Protein AF-A0A7K4MRK6-F1 (afdb_monomer_lite)

Sequence (661 aa):
MAERIVSPGVFTRERDLSFLPAGIAAIGACIIGPTVKGPAFVPTVVTNFSEFEEMFGSTDSRYYTPYAVEQYLRSAGSVTIVRVLNTGGYTADYVSLKLSSSAASVVRTVAVLAPSRGGTNGTGDLSLCLLAATESAYTSQTLTVNGTDVTETDYSISFNTSSANYIDQVISSDPQVQKSGQDTVAVYLYKNFKYHQSSYGWDTGTSANHSGSISIGGVGDFEDAGYSNASTPSIQSQLINNSRYNLFKVNTRSHGSDVNNKFKVVILNVKAAGTVAGSDYGQFSLQLRQTGLNDNGLTTDNIAEQWDSLNFDPKSTNFFARRIGDRYVTIDANGKLTYEGDWNNRSKHIYVSDFSDISNGSIPKVLVPMGHSSISAPLSDGDMPNWIFKVTQSNAQDEFDSNVLYGHDYKNGDAEQYLVPVNDFTGGTNVSMSLEDMFGHDDASVLGTTEGTDYASATSSISLTTSHLKQRKFVVPFQGGFDGDNPANPKLTGASIKATNTQGFDISSATATGAVAYKKAINAISNPDEFDINMLVTPGILHNLHPKITNHAIAKCEERGDAFYIFDCGKYGGSIADATAAISALDTNYAATYYPWVKIVDRATALPVWVPPSVVLPGVIAFTDQVAHEWFAPAGLNRGGLTTVLEAQTRLTHDERDELY

Radius of gyration: 29.48 Å; chains: 1; bounding box: 72×106×79 Å

Foldseek 3Di:
DDDDDDDDDDDPPPPPVVPPPPPDQPFAAEEEEAFPKAFALAWDKDQALVSCCVHGNADDQLILRNLLVHQQNVQDRMYIYHHFFFFQFDKWKKKFKWKDFPVVNAIFGFFMKFFALLQVLGHHAQPPKDKDKDLQQQAWIWTWRDDDRHDTDIQIAHLPPPDCRHPCNGFPQQSQQQDDVNDGRGIHTVDGQNCCSVPVCSVPDDSNTMTMDMDMDMLAPCSVPGWDWWKFFFQWWDDDPNDIDRAWMKTWSMFALVQQQFKWKKKFLWAWQPPDPPGNAIFIKIWIATCCPNPVNPRHGPTPDIQGGATLDLVDCRDPCQVAHAWHWDADLLQDIDIDGDHDGPDPTIHMGDRVCSNVVVDDRRITGFWGFWAAASAQAANYDEQDWDQAQADPVRAHDLSRATGQDSVRSNNVSRSGADDPHNYYDYGIDGQQVGAYDQNCQVVACPQALHPGHRPGTDDRRHHGSSRRMHMIGIHNRHSSARSSQDSDDAQRDALQDHSRAGNPDCPGSRNSSLSSSLSNQLDCVVRRHAEYFHWGQEQLRRVSNVVSNQVSQVNNVRYAYEHEHDGRVDDLVSSCVSCVPDDHPRYDYDDDWFWFQRPVPRDIHITGPSSNVSSLQSNCCSVHNNPDDSDDCPRVNRPRTPDHSDDDDPVSVVSVD

InterPro domains:
  IPR052042 Tail sheath structural protein [PTHR35861] (28-172)

Secondary structure (DSSP, 8-state):
-----------------------S--PPEEEEE--SSB-BS--EEESSHHHHHHHT-S-BTTBSHHHHHHHHTTT-S-EEEEE---SS----EEEEEEEEETTT--EEEEEEEEE-TTTGGGT---TT-EEE--TTTTT-EEEEE--SSS--EEEEEB--TTSTTBHHHHS-S-TT--EETTEE--EEEEEE-HHHHHHSSTTSS-GGGEEEEEEEEES--TTS--SBEEEPPPEEEPPBTTB--EEEEEEEEEESSHHHHHEEEEEEEEEPTTSSTT-SS-EEEEEEEE-SGGGTTTTTT-EEEEEEEEBS-TTSTTBHHHHH---EEEE-TT--EEEE-SS----SSEEEES-HHHHTT-S-TT--EEEEPPPPPSSS-TTPPPPPEE---B-TTS-B-TTS-EEE-TT-HHHHTT-S--SS---S----EEGGGSB--GGGGGG-SSSBS----TTSB--TTTSBTTT--EEEE-B--B-SS-TTS----GGG-BTTEETTEE-SSTTSHHHHHHHHHHHHT--TTT---SEEEEEEEETTT-HHHHHHHHHHHHHHSS-EEEEE-S-TT--HHHHHHHHTT---SSEEEE-S-EEEE-TTT--EEEE-GGGTHHHHHHHHHHHS-TTS-S-STTTS--TTEEEESS---HHHHHHH-

Structure (mmCIF, N/CA/C/O backbone):
data_AF-A0A7K4MRK6-F1
#
_entry.id   AF-A0A7K4MRK6-F1
#
loop_
_atom_site.group_PDB
_atom_site.id
_atom_site.type_symbol
_atom_site.label_atom_id
_atom_site.label_alt_id
_atom_site.label_comp_id
_atom_site.label_asym_id
_atom_site.label_entity_id
_atom_site.label_seq_id
_atom_site.pdbx_PDB_ins_code
_atom_site.Cartn_x
_atom_site.Cartn_y
_atom_site.Cartn_z
_atom_site.occupancy
_atom_site.B_iso_or_equiv
_atom_site.auth_seq_id
_atom_site.auth_comp_id
_atom_site.auth_asym_id
_atom_site.auth_atom_id
_atom_site.pdbx_PDB_model_num
ATOM 1 N N . MET A 1 1 ? 11.008 -66.456 43.177 1.00 51.47 1 MET A N 1
ATOM 2 C CA . MET A 1 1 ? 10.214 -67.342 42.303 1.00 51.47 1 MET A CA 1
ATOM 3 C C . MET A 1 1 ? 8.776 -66.854 42.359 1.00 51.47 1 MET A C 1
ATOM 5 O O . MET A 1 1 ? 8.155 -67.014 43.396 1.00 51.47 1 MET A O 1
ATOM 9 N N . ALA A 1 2 ? 8.339 -66.152 41.313 1.00 35.94 2 ALA A N 1
ATOM 10 C CA . ALA A 1 2 ? 6.957 -65.785 40.975 1.00 35.94 2 ALA A CA 1
ATOM 11 C C . ALA A 1 2 ? 7.069 -65.122 39.584 1.00 35.94 2 ALA A C 1
ATOM 13 O O . ALA A 1 2 ? 7.704 -64.080 39.475 1.00 35.94 2 ALA A O 1
ATOM 14 N N . GLU A 1 3 ? 6.954 -65.830 38.466 1.00 37.25 3 GLU A N 1
ATOM 15 C CA . GLU A 1 3 ? 5.810 -66.464 37.787 1.00 37.25 3 GLU A CA 1
ATOM 16 C C . GLU A 1 3 ? 5.535 -65.674 36.495 1.00 37.25 3 GLU A C 1
ATOM 18 O O . GLU A 1 3 ? 5.230 -64.484 36.506 1.00 37.25 3 GLU A O 1
ATOM 23 N N . ARG A 1 4 ? 5.769 -66.337 35.359 1.00 44.59 4 ARG A N 1
ATOM 24 C CA . ARG A 1 4 ? 5.628 -65.792 34.007 1.00 44.59 4 ARG A CA 1
ATOM 25 C C . ARG A 1 4 ? 4.186 -65.999 33.564 1.00 44.59 4 ARG A C 1
ATOM 27 O O . ARG A 1 4 ? 3.817 -67.131 33.263 1.00 44.59 4 ARG A O 1
ATOM 34 N N . ILE A 1 5 ? 3.408 -64.927 33.449 1.00 43.03 5 ILE A N 1
ATOM 35 C CA . ILE A 1 5 ? 2.107 -64.980 32.774 1.00 43.03 5 ILE A CA 1
ATOM 36 C C . ILE A 1 5 ? 2.326 -64.645 31.297 1.00 43.03 5 ILE A C 1
ATOM 38 O O . ILE A 1 5 ? 2.665 -63.520 30.943 1.00 43.03 5 ILE A O 1
ATOM 42 N N . VAL A 1 6 ? 2.160 -65.653 30.440 1.00 46.56 6 VAL A N 1
ATOM 43 C CA . VAL A 1 6 ? 1.994 -65.486 28.991 1.00 46.56 6 VAL A CA 1
ATOM 44 C C . VAL A 1 6 ? 0.522 -65.749 28.701 1.00 46.56 6 VAL A C 1
ATOM 46 O O . VAL A 1 6 ? 0.038 -66.833 29.027 1.00 46.56 6 VAL A O 1
ATOM 49 N N . SER A 1 7 ? -0.187 -64.785 28.113 1.00 49.56 7 SER A N 1
ATOM 50 C CA . SER A 1 7 ? -1.523 -65.019 27.556 1.00 49.56 7 SER A CA 1
ATOM 51 C C . SER A 1 7 ? -1.432 -65.329 26.051 1.00 49.56 7 SER A C 1
ATOM 53 O O . SER A 1 7 ? -0.465 -64.927 25.393 1.00 49.56 7 SER A O 1
ATOM 55 N N . PRO A 1 8 ? -2.393 -66.079 25.483 1.00 42.78 8 PRO A N 1
ATOM 56 C CA . PRO A 1 8 ? -2.335 -66.547 24.105 1.00 42.78 8 PRO A CA 1
ATOM 57 C C . PRO A 1 8 ? -2.790 -65.456 23.122 1.00 42.78 8 PRO A C 1
ATOM 59 O O . PRO A 1 8 ? -3.940 -65.036 23.143 1.00 42.78 8 PRO A O 1
ATOM 62 N N . GLY A 1 9 ? -1.895 -65.059 22.215 1.00 54.53 9 GLY A N 1
ATOM 63 C CA . GLY A 1 9 ? -2.240 -64.725 20.828 1.00 54.53 9 GLY A CA 1
ATOM 64 C C . GLY A 1 9 ? -3.205 -63.564 20.567 1.00 54.53 9 GLY A C 1
ATOM 65 O O . GLY A 1 9 ? -4.156 -63.743 19.810 1.00 54.53 9 GLY A O 1
ATOM 66 N N . VAL A 1 10 ? -2.919 -62.362 21.075 1.00 41.38 10 VAL A N 1
ATOM 67 C CA . VAL A 1 10 ? -3.426 -61.116 20.472 1.00 41.38 10 VAL A CA 1
ATOM 68 C C . VAL A 1 10 ? -2.256 -60.404 19.800 1.00 41.38 10 VAL A C 1
ATOM 70 O O . VAL A 1 10 ? -1.386 -59.854 20.469 1.00 41.38 10 VAL A O 1
ATOM 73 N N . PHE A 1 11 ? -2.222 -60.424 18.467 1.00 46.50 11 PHE A N 1
ATOM 74 C CA . PHE A 1 11 ? -1.364 -59.531 17.693 1.00 46.50 11 PHE A CA 1
ATOM 75 C C . PHE A 1 11 ? -2.130 -58.226 17.482 1.00 46.50 11 PHE A C 1
ATOM 77 O O . PHE A 1 11 ? -3.001 -58.151 16.615 1.00 46.50 11 PHE A O 1
ATOM 84 N N . THR A 1 12 ? -1.826 -57.189 18.259 1.00 52.03 12 THR A N 1
ATOM 85 C CA . THR A 1 12 ? -2.243 -55.831 17.906 1.00 52.03 12 THR A CA 1
ATOM 86 C C . THR A 1 12 ? -1.446 -55.411 16.675 1.00 52.03 12 THR A C 1
ATOM 88 O O . THR A 1 12 ? -0.287 -55.015 16.775 1.00 52.03 12 THR A O 1
ATOM 91 N N . ARG A 1 13 ? -2.044 -55.533 15.485 1.00 39.75 13 ARG A N 1
ATOM 92 C CA . ARG A 1 13 ? -1.594 -54.738 14.341 1.00 39.75 13 ARG A CA 1
ATOM 93 C C . ARG A 1 13 ? -2.095 -53.326 14.576 1.00 39.75 13 ARG A C 1
ATOM 95 O O . ARG A 1 13 ? -3.269 -53.044 14.356 1.00 39.75 13 ARG A O 1
ATOM 102 N N . GLU A 1 14 ? -1.205 -52.466 15.043 1.00 49.38 14 GLU A N 1
ATOM 103 C CA . GLU A 1 14 ? -1.398 -51.030 14.948 1.00 49.38 14 GLU A CA 1
ATOM 104 C C . GLU A 1 14 ? -1.489 -50.693 13.454 1.00 49.38 14 GLU A C 1
ATOM 106 O O . GLU A 1 14 ? -0.514 -50.790 12.707 1.00 49.38 14 GLU A O 1
ATOM 111 N N . ARG A 1 15 ? -2.706 -50.422 12.975 1.00 42.78 15 ARG A N 1
ATOM 112 C CA . ARG A 1 15 ? -2.868 -49.700 11.719 1.00 42.78 15 ARG A CA 1
ATOM 113 C C . ARG A 1 15 ? -2.621 -48.249 12.063 1.00 42.78 15 ARG A C 1
ATOM 115 O O . ARG A 1 15 ? -3.500 -47.590 12.606 1.00 42.78 15 ARG A O 1
ATOM 122 N N . ASP A 1 16 ? -1.420 -47.804 11.740 1.00 38.38 16 ASP A N 1
ATOM 123 C CA . ASP A 1 16 ? -1.105 -46.396 11.675 1.00 38.38 16 ASP A CA 1
ATOM 124 C C . ASP A 1 16 ? -2.132 -45.687 10.767 1.00 38.38 16 ASP A C 1
ATOM 126 O O . ASP A 1 16 ? -2.255 -45.990 9.576 1.00 38.38 16 ASP A O 1
ATOM 130 N N . LEU A 1 17 ? -2.932 -44.807 11.370 1.00 44.47 17 LEU A N 1
ATOM 131 C CA . LEU A 1 17 ? -3.881 -43.916 10.700 1.00 44.47 17 LEU A CA 1
ATOM 132 C C . LEU A 1 17 ? -3.293 -42.500 10.546 1.00 44.47 17 LEU A C 1
ATOM 134 O O . LEU A 1 17 ? -4.031 -41.580 10.214 1.00 44.47 17 LEU A O 1
ATOM 138 N N . SER A 1 18 ? -1.974 -42.318 10.725 1.00 48.78 18 SER A N 1
ATOM 139 C CA . SER A 1 18 ? -1.264 -41.034 10.546 1.00 48.78 18 SER A CA 1
ATOM 140 C C . SER A 1 18 ? -1.321 -40.480 9.124 1.00 48.78 18 SER A C 1
ATOM 142 O O . SER A 1 18 ? -0.947 -39.335 8.895 1.00 48.78 18 SER A O 1
ATOM 144 N N . PHE A 1 19 ? -1.840 -41.246 8.166 1.00 43.25 19 PHE A N 1
ATOM 145 C CA . PHE A 1 19 ? -2.373 -40.674 6.939 1.00 43.25 19 PHE A CA 1
ATOM 146 C C . PHE A 1 19 ? -3.863 -40.409 7.130 1.00 43.25 19 PHE A C 1
ATOM 148 O O . PHE A 1 19 ? -4.708 -41.048 6.500 1.00 43.25 19 PHE A O 1
ATOM 155 N N . LEU A 1 20 ? -4.185 -39.429 7.981 1.00 40.09 20 LEU A N 1
ATOM 156 C CA . LEU A 1 20 ? -5.363 -38.629 7.690 1.00 40.09 20 LEU A CA 1
ATOM 157 C C . LEU A 1 20 ? -5.134 -38.115 6.257 1.00 40.09 20 LEU A C 1
ATOM 159 O O . LEU A 1 20 ? -4.081 -37.516 6.007 1.00 40.09 20 LEU A O 1
ATOM 163 N N . PRO A 1 21 ? -6.032 -38.379 5.288 1.00 34.38 21 PRO A N 1
ATOM 164 C CA . PRO A 1 21 ? -6.034 -37.567 4.078 1.00 34.38 21 PRO A CA 1
ATOM 165 C C . PRO A 1 21 ? -5.993 -36.116 4.550 1.00 34.38 21 PRO A C 1
ATOM 167 O O . PRO A 1 21 ? -6.679 -35.808 5.527 1.00 34.38 21 PRO A O 1
ATOM 170 N N . ALA A 1 22 ? -5.138 -35.284 3.941 1.00 36.56 22 ALA A N 1
ATOM 171 C CA . ALA A 1 22 ? -5.069 -33.861 4.260 1.00 36.56 22 ALA A CA 1
ATOM 172 C C . ALA A 1 22 ? -6.506 -33.379 4.454 1.00 36.56 22 ALA A C 1
ATOM 174 O O . ALA A 1 22 ? -7.318 -33.524 3.533 1.00 36.56 22 ALA A O 1
ATOM 175 N N . GLY A 1 23 ? -6.839 -32.995 5.693 1.00 36.09 23 GLY A N 1
ATOM 176 C CA . GLY A 1 23 ? -8.200 -32.616 6.033 1.00 36.09 23 GLY A CA 1
ATOM 177 C C . GLY A 1 23 ? -8.660 -31.597 5.004 1.00 36.09 23 GLY A C 1
ATOM 178 O O . GLY A 1 23 ? -7.841 -30.798 4.536 1.00 36.09 23 GLY A O 1
ATOM 179 N N . ILE A 1 24 ? -9.936 -31.670 4.618 1.00 41.00 24 ILE A N 1
ATOM 180 C CA . ILE A 1 24 ? -10.623 -30.581 3.912 1.00 41.00 24 ILE A CA 1
ATOM 181 C C . ILE A 1 24 ? -10.061 -29.281 4.485 1.00 41.00 24 ILE A C 1
ATOM 183 O O . ILE A 1 24 ? -10.012 -29.173 5.713 1.00 41.00 24 ILE A O 1
ATOM 187 N N . ALA A 1 25 ? -9.525 -28.400 3.628 1.00 49.75 25 ALA A N 1
ATOM 188 C CA . ALA A 1 25 ? -8.893 -27.156 4.060 1.00 49.75 25 ALA A CA 1
ATOM 189 C C . ALA A 1 25 ? -9.732 -26.570 5.199 1.00 49.75 25 ALA A C 1
ATOM 191 O O . ALA A 1 25 ? -10.933 -26.382 5.016 1.00 49.75 25 ALA A O 1
ATOM 192 N N . ALA A 1 26 ? -9.147 -26.449 6.396 1.00 64.25 26 ALA A N 1
ATOM 193 C CA . ALA A 1 26 ? -9.912 -26.100 7.583 1.00 64.25 26 ALA A CA 1
ATOM 194 C C . ALA A 1 26 ? -10.614 -24.766 7.310 1.00 64.25 26 ALA A C 1
ATOM 196 O O . ALA A 1 26 ? -9.947 -23.749 7.118 1.00 64.25 26 ALA A O 1
ATOM 197 N N . ILE A 1 27 ? -11.946 -24.793 7.216 1.00 80.69 27 ILE A N 1
ATOM 198 C CA . ILE A 1 27 ? -12.738 -23.597 6.937 1.00 80.69 27 ILE A CA 1
ATOM 199 C C . ILE A 1 27 ? -12.453 -22.615 8.074 1.00 80.69 27 ILE A C 1
ATOM 201 O O . ILE A 1 27 ? -12.668 -22.928 9.245 1.00 80.69 27 ILE A O 1
ATOM 205 N N . GLY A 1 28 ? -11.877 -21.468 7.725 1.00 89.31 28 GLY A N 1
ATOM 206 C CA . GLY A 1 28 ? -11.404 -20.475 8.682 1.00 89.31 28 GLY A CA 1
ATOM 207 C C . GLY A 1 28 ? -12.369 -19.306 8.836 1.00 89.31 28 GLY A C 1
ATOM 208 O O . GLY A 1 28 ? -13.269 -19.092 8.020 1.00 89.31 28 GLY A O 1
ATOM 209 N N . ALA A 1 29 ? -12.131 -18.499 9.866 1.00 95.00 29 ALA A N 1
ATOM 210 C CA . ALA A 1 29 ? -12.819 -17.232 10.044 1.00 95.00 29 ALA A CA 1
ATOM 211 C C . ALA A 1 29 ? -12.440 -16.238 8.938 1.00 95.00 29 ALA A C 1
ATOM 213 O O . ALA A 1 29 ? -11.322 -16.244 8.420 1.00 95.00 29 ALA A O 1
ATOM 214 N N . CYS A 1 30 ? -13.357 -15.328 8.634 1.00 97.38 30 CYS A N 1
ATOM 215 C CA . CYS A 1 30 ? -13.131 -14.143 7.832 1.00 97.38 30 CYS A CA 1
ATOM 216 C C . CYS A 1 30 ? -13.019 -12.919 8.738 1.00 97.38 30 CYS A C 1
ATOM 218 O O . CYS A 1 30 ? -13.979 -12.544 9.413 1.00 97.38 30 CYS A O 1
ATOM 220 N N . ILE A 1 31 ? -11.861 -12.265 8.728 1.00 98.31 31 ILE A N 1
ATOM 221 C CA . ILE A 1 31 ? -11.622 -11.036 9.484 1.00 98.31 31 ILE A CA 1
ATOM 222 C C . ILE A 1 31 ? -11.568 -9.866 8.501 1.00 98.31 31 ILE A C 1
ATOM 224 O O . ILE A 1 31 ? -10.727 -9.822 7.599 1.00 98.31 31 ILE A O 1
ATOM 228 N N . ILE A 1 32 ? -12.489 -8.917 8.677 1.00 98.38 32 ILE A N 1
ATOM 229 C CA . ILE A 1 32 ? -12.666 -7.762 7.796 1.00 98.38 32 ILE A CA 1
ATOM 230 C C . ILE A 1 32 ? -12.300 -6.480 8.537 1.00 98.38 32 ILE A C 1
ATOM 232 O O . ILE A 1 32 ? -12.879 -6.151 9.573 1.00 98.38 32 ILE A O 1
ATOM 236 N N . GLY A 1 33 ? -11.383 -5.712 7.960 1.00 97.38 33 GLY A N 1
ATOM 237 C CA . GLY A 1 33 ? -11.002 -4.401 8.471 1.00 97.38 33 GLY A CA 1
ATOM 238 C C . GLY A 1 33 ? -9.711 -3.887 7.840 1.00 97.38 33 GLY A C 1
ATOM 239 O O . GLY A 1 33 ? -9.174 -4.504 6.919 1.00 97.38 33 GLY A O 1
ATOM 240 N N . PRO A 1 34 ? -9.208 -2.723 8.272 1.00 96.19 34 PRO A N 1
ATOM 241 C CA . PRO A 1 34 ? -7.992 -2.151 7.717 1.00 96.19 34 PRO A CA 1
ATOM 242 C C . PRO A 1 34 ? -6.739 -2.877 8.199 1.00 96.19 34 PRO A C 1
ATOM 244 O O . PRO A 1 34 ? -6.642 -3.312 9.349 1.00 96.19 34 PRO A O 1
ATOM 247 N N . THR A 1 35 ? -5.745 -2.909 7.322 1.00 95.38 35 THR A N 1
ATOM 248 C CA . THR A 1 35 ? -4.382 -3.378 7.582 1.00 95.38 35 THR A CA 1
ATOM 249 C C . THR A 1 35 ? -3.388 -2.390 6.973 1.00 95.38 35 THR A C 1
ATOM 251 O O . THR A 1 35 ? -3.755 -1.576 6.119 1.00 95.38 35 THR A O 1
ATOM 254 N N . VAL A 1 36 ? -2.124 -2.468 7.399 1.00 91.12 36 VAL A N 1
ATOM 255 C CA . VAL A 1 36 ? -1.059 -1.547 6.963 1.00 91.12 36 VAL A CA 1
ATOM 256 C C . VAL A 1 36 ? -0.853 -1.593 5.449 1.00 91.12 36 VAL A C 1
ATOM 258 O O . VAL A 1 36 ? -0.726 -0.550 4.825 1.00 91.12 36 VAL A O 1
ATOM 261 N N . LYS A 1 37 ? -0.865 -2.794 4.869 1.00 91.62 37 LYS A N 1
ATOM 262 C CA . LYS A 1 37 ? -0.705 -3.053 3.433 1.00 91.62 37 LYS A CA 1
ATOM 263 C C . LYS A 1 37 ? -1.580 -4.238 3.019 1.00 91.62 37 LYS A C 1
ATOM 265 O O . LYS A 1 37 ? -2.291 -4.805 3.851 1.00 91.62 37 LYS A O 1
ATOM 270 N N . GLY A 1 38 ? -1.525 -4.631 1.753 1.00 93.00 38 GLY A N 1
ATOM 271 C CA . GLY A 1 38 ? -2.124 -5.858 1.225 1.00 93.00 38 GLY A CA 1
ATOM 272 C C . GLY A 1 38 ? -3.173 -5.627 0.130 1.00 93.00 38 GLY A C 1
ATOM 273 O O . GLY A 1 38 ? -3.533 -4.483 -0.172 1.00 93.00 38 GLY A O 1
ATOM 274 N N . PRO A 1 39 ? -3.669 -6.706 -0.501 1.00 93.56 39 PRO A N 1
ATOM 275 C CA . PRO A 1 39 ? -4.745 -6.638 -1.488 1.00 93.56 39 PRO A CA 1
ATOM 276 C C . PRO A 1 39 ? -6.022 -6.048 -0.876 1.00 93.56 39 PRO A C 1
ATOM 278 O O . PRO A 1 39 ? -6.467 -6.503 0.173 1.00 93.56 39 PRO A O 1
ATOM 281 N N . ALA A 1 40 ? -6.609 -5.036 -1.513 1.00 93.50 40 ALA A N 1
ATOM 282 C CA . ALA A 1 40 ? -7.798 -4.351 -1.022 1.00 93.50 40 ALA A CA 1
ATOM 283 C C . ALA A 1 40 ? -9.061 -5.073 -1.490 1.00 93.50 40 ALA A C 1
ATOM 285 O O . ALA A 1 40 ? -9.193 -5.353 -2.678 1.00 93.50 40 ALA A O 1
ATOM 286 N N . PHE A 1 41 ? -9.985 -5.354 -0.569 1.00 94.81 41 PHE A N 1
ATOM 287 C CA . PHE A 1 41 ? -11.278 -5.995 -0.838 1.00 94.81 41 PHE A CA 1
ATOM 288 C C . PHE A 1 41 ? -11.220 -7.380 -1.507 1.00 94.81 41 PHE A C 1
ATOM 290 O O . PHE A 1 41 ? -12.252 -7.895 -1.925 1.00 94.81 41 PHE A O 1
ATOM 297 N N . VAL A 1 42 ? -10.041 -7.997 -1.596 1.00 93.12 42 VAL A N 1
ATOM 298 C CA . VAL A 1 42 ? -9.863 -9.342 -2.150 1.00 93.12 42 VAL A CA 1
ATOM 299 C C . VAL A 1 42 ? -9.695 -10.324 -0.991 1.00 93.12 42 VAL A C 1
ATOM 301 O O . VAL A 1 42 ? -8.683 -10.235 -0.285 1.00 93.12 42 VAL A O 1
ATOM 304 N N . PRO A 1 43 ? -10.638 -11.264 -0.787 1.00 94.38 43 PRO A N 1
ATOM 305 C CA . PRO A 1 43 ? -10.504 -12.298 0.230 1.00 94.38 43 PRO A CA 1
ATOM 306 C C . PRO A 1 43 ? -9.221 -13.099 0.011 1.00 94.38 43 PRO A C 1
ATOM 308 O O . PRO A 1 43 ? -9.005 -13.690 -1.047 1.00 94.38 43 PRO A O 1
ATOM 311 N N . THR A 1 44 ? -8.337 -13.072 1.003 1.00 93.69 44 THR A N 1
ATOM 312 C CA . THR A 1 44 ? -7.020 -13.706 0.929 1.00 93.69 44 THR A CA 1
ATOM 313 C C . THR A 1 44 ? -6.835 -14.619 2.125 1.00 93.69 44 THR A C 1
ATOM 315 O O . THR A 1 44 ? -6.875 -14.162 3.267 1.00 93.69 44 THR A O 1
ATOM 318 N N . VAL A 1 45 ? -6.620 -15.903 1.859 1.00 93.81 45 VAL A N 1
ATOM 319 C CA . VAL A 1 45 ? -6.353 -16.900 2.896 1.00 93.81 45 VAL A CA 1
ATOM 320 C C . VAL A 1 45 ? -4.880 -16.848 3.286 1.00 93.81 45 VAL A C 1
ATOM 322 O O . VAL A 1 45 ? -4.012 -16.841 2.414 1.00 93.81 45 VAL A O 1
ATOM 325 N N . VAL A 1 46 ? -4.605 -16.846 4.588 1.00 93.50 46 VAL A N 1
ATOM 326 C CA . VAL A 1 46 ? -3.263 -17.033 5.154 1.00 93.50 46 VAL A CA 1
ATOM 327 C C . VAL A 1 46 ? -3.297 -18.143 6.198 1.00 93.50 46 VAL A C 1
ATOM 329 O O . VAL A 1 46 ? -4.321 -18.385 6.838 1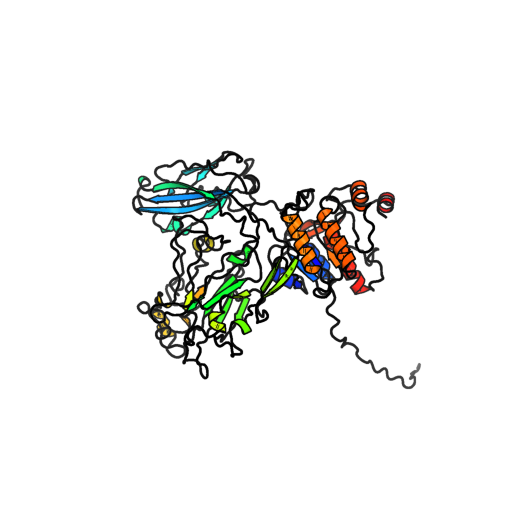.00 93.50 46 VAL A O 1
ATOM 332 N N . THR A 1 47 ? -2.167 -18.814 6.381 1.00 93.31 47 THR A N 1
ATOM 333 C CA . THR A 1 47 ? -2.049 -20.008 7.235 1.00 93.31 47 THR A CA 1
ATOM 334 C C . THR A 1 47 ? -1.296 -19.757 8.536 1.00 93.31 47 THR A C 1
ATOM 336 O O . THR A 1 47 ? -1.354 -20.554 9.466 1.00 93.31 47 THR A O 1
ATOM 339 N N . ASN A 1 48 ? -0.551 -18.657 8.621 1.00 93.31 48 ASN A N 1
ATOM 340 C CA . ASN A 1 48 ? 0.241 -18.314 9.794 1.00 93.31 48 ASN A CA 1
ATOM 341 C C . ASN A 1 48 ? 0.483 -16.802 9.869 1.00 93.31 48 ASN A C 1
ATOM 343 O O . ASN A 1 48 ? 0.328 -16.074 8.887 1.00 93.31 48 ASN A O 1
ATOM 347 N N . PHE A 1 49 ? 0.873 -16.322 11.050 1.00 93.94 49 PHE A N 1
ATOM 348 C CA . PHE A 1 49 ? 1.023 -14.885 11.268 1.00 93.94 49 PHE A CA 1
ATOM 349 C C . PHE A 1 49 ? 2.189 -14.278 10.475 1.00 93.94 49 PHE A C 1
ATOM 351 O O . PHE A 1 49 ? 2.086 -13.142 10.036 1.00 93.94 49 PHE A O 1
ATOM 358 N N . SER A 1 50 ? 3.270 -15.019 10.218 1.00 93.25 50 SER A N 1
ATOM 359 C CA . SER A 1 50 ? 4.386 -14.502 9.410 1.00 93.25 50 SER A CA 1
ATOM 360 C C . SER A 1 50 ? 3.986 -14.268 7.951 1.00 93.25 50 SER A C 1
ATOM 362 O O . SER A 1 50 ? 4.382 -13.268 7.359 1.00 93.25 50 SER A O 1
ATOM 364 N N . GLU A 1 51 ? 3.149 -15.141 7.386 1.00 92.81 51 GLU A N 1
ATOM 365 C CA . GLU A 1 51 ? 2.530 -14.936 6.073 1.00 92.81 51 GLU A CA 1
ATOM 366 C C . GLU A 1 51 ? 1.606 -13.706 6.077 1.00 92.81 51 GLU A C 1
ATOM 368 O O . GLU A 1 51 ? 1.660 -12.884 5.157 1.00 92.81 51 GLU A O 1
ATOM 373 N N . PHE A 1 52 ? 0.822 -13.513 7.145 1.00 94.81 52 PHE A N 1
ATOM 374 C CA . PHE A 1 52 ? 0.038 -12.288 7.327 1.00 94.81 52 PHE A CA 1
ATOM 375 C C . PHE A 1 52 ? 0.933 -11.037 7.364 1.00 94.81 52 PHE A C 1
ATOM 377 O O . PHE A 1 52 ? 0.648 -10.066 6.668 1.00 94.81 52 PHE A O 1
ATOM 384 N N . GLU A 1 53 ? 2.047 -11.049 8.098 1.00 92.75 53 GLU A N 1
ATOM 385 C CA . GLU A 1 53 ? 2.982 -9.916 8.160 1.00 92.75 53 GLU A CA 1
ATOM 386 C C . GLU A 1 53 ? 3.631 -9.616 6.799 1.00 92.75 53 GLU A C 1
ATOM 388 O O . GLU A 1 53 ? 3.796 -8.449 6.410 1.00 92.75 53 GLU A O 1
ATOM 393 N N . GLU A 1 54 ? 3.962 -10.662 6.036 1.00 88.94 54 GLU A N 1
ATOM 394 C CA . GLU A 1 54 ? 4.507 -10.562 4.682 1.00 88.94 54 GLU A CA 1
ATOM 395 C C . GLU A 1 54 ? 3.512 -9.849 3.744 1.00 88.94 54 GLU A C 1
ATOM 397 O O . GLU A 1 54 ? 3.892 -8.887 3.054 1.00 88.94 54 GLU A O 1
ATOM 402 N N . MET A 1 55 ? 2.236 -10.256 3.784 1.00 90.88 55 MET A N 1
ATOM 403 C CA . MET A 1 55 ? 1.177 -9.793 2.877 1.00 90.88 55 MET A CA 1
ATOM 404 C C . MET A 1 55 ? 0.464 -8.509 3.324 1.00 90.88 55 MET A C 1
ATOM 406 O O . MET A 1 55 ? 0.314 -7.597 2.514 1.00 90.88 55 MET A O 1
ATOM 410 N N . PHE A 1 56 ? 0.062 -8.412 4.592 1.00 93.81 56 PHE A N 1
ATOM 411 C CA . PHE A 1 56 ? -0.815 -7.368 5.143 1.00 93.81 56 PHE A CA 1
ATOM 412 C C . PHE A 1 56 ? -0.137 -6.417 6.144 1.00 93.81 56 PHE A C 1
ATOM 414 O O . PHE A 1 56 ? -0.636 -5.317 6.393 1.00 93.81 56 PHE A O 1
ATOM 421 N N . GLY A 1 57 ? 1.039 -6.791 6.656 1.00 90.94 57 GLY A N 1
ATOM 422 C CA . GLY A 1 57 ? 1.844 -5.980 7.578 1.00 90.94 57 GLY A CA 1
ATOM 423 C C . GLY A 1 57 ? 1.759 -6.459 9.023 1.00 90.94 57 GLY A C 1
ATOM 424 O O . GLY A 1 57 ? 0.963 -7.335 9.343 1.00 90.94 57 GLY A O 1
ATOM 425 N N . SER A 1 58 ? 2.626 -5.917 9.882 1.00 91.62 58 SER A N 1
ATOM 426 C CA . SER A 1 58 ? 2.666 -6.285 11.304 1.00 91.62 58 SER A CA 1
ATOM 427 C C . SER A 1 58 ? 1.552 -5.602 12.108 1.00 91.62 58 SER A C 1
ATOM 429 O O . SER A 1 58 ? 0.684 -4.924 11.548 1.00 91.62 58 SER A O 1
ATOM 431 N N . THR A 1 59 ? 1.548 -5.817 13.423 1.00 92.88 59 THR A N 1
ATOM 432 C CA . THR A 1 59 ? 0.618 -5.147 14.331 1.00 92.88 59 THR A CA 1
ATOM 433 C C . THR A 1 59 ? 0.858 -3.642 14.355 1.00 92.88 59 THR A C 1
ATOM 435 O O . THR A 1 59 ? 1.989 -3.164 14.283 1.00 92.88 59 THR A O 1
ATOM 438 N N . ASP A 1 60 ? -0.234 -2.883 14.428 1.00 91.44 60 ASP A N 1
ATOM 439 C CA . ASP A 1 60 ? -0.210 -1.427 14.410 1.00 91.44 60 ASP A CA 1
ATOM 440 C C . ASP A 1 60 ? -1.343 -0.896 15.290 1.00 91.44 60 ASP A C 1
ATOM 442 O O . ASP A 1 60 ? -2.496 -1.301 15.140 1.00 91.44 60 ASP A O 1
ATOM 446 N N . SER A 1 61 ? -1.031 0.037 16.190 1.00 90.69 61 SER A N 1
ATOM 447 C CA . SER A 1 61 ? -2.005 0.600 17.136 1.00 90.69 61 SER A CA 1
ATOM 448 C C . SER A 1 61 ? -3.167 1.348 16.465 1.00 90.69 61 SER A C 1
ATOM 450 O O . SER A 1 61 ? -4.197 1.592 17.100 1.00 90.69 61 SER A O 1
ATOM 452 N N . ARG A 1 62 ? -3.031 1.685 15.176 1.00 92.62 62 ARG A N 1
ATOM 453 C CA . ARG A 1 62 ? -4.072 2.296 14.343 1.00 92.62 62 ARG A CA 1
ATOM 454 C C . ARG A 1 62 ? -5.166 1.303 13.948 1.00 92.62 62 ARG A C 1
ATOM 456 O O . ARG A 1 62 ? -6.267 1.744 13.615 1.00 92.62 62 ARG A O 1
ATOM 463 N N . TYR A 1 63 ? -4.898 -0.008 13.973 1.00 95.62 63 TYR A N 1
ATOM 464 C CA . TYR A 1 63 ? -5.784 -1.025 13.402 1.00 95.62 63 TYR A CA 1
ATOM 465 C C . TYR A 1 63 ? -5.966 -2.255 14.303 1.00 95.62 63 TYR A C 1
ATOM 467 O O . TYR A 1 63 ? -5.002 -2.865 14.750 1.00 95.62 63 TYR A O 1
ATOM 475 N N . TYR A 1 64 ? -7.214 -2.697 14.495 1.00 97.56 64 TYR A N 1
ATOM 476 C CA . TYR A 1 64 ? -7.508 -3.889 15.306 1.00 97.56 64 TYR A CA 1
ATOM 477 C C . TYR A 1 64 ? -7.413 -5.224 14.554 1.00 97.56 64 TYR A C 1
ATOM 479 O O . TYR A 1 64 ? -7.267 -6.275 15.177 1.00 97.56 64 TYR A O 1
ATOM 487 N N . THR A 1 65 ? -7.458 -5.192 13.219 1.00 97.56 65 THR A N 1
ATOM 488 C CA . THR A 1 65 ? -7.457 -6.398 12.371 1.00 97.56 65 THR A CA 1
ATOM 489 C C . THR A 1 65 ? -6.196 -7.253 12.551 1.00 97.56 65 THR A C 1
ATOM 491 O O . THR A 1 65 ? -6.351 -8.457 12.756 1.00 97.56 65 THR A O 1
ATOM 494 N N . PRO A 1 66 ? -4.965 -6.688 12.565 1.00 96.94 66 PRO A N 1
ATOM 495 C CA . PRO A 1 66 ? -3.756 -7.474 12.817 1.00 96.94 66 PRO A CA 1
ATOM 496 C C . PRO A 1 66 ? -3.780 -8.225 14.150 1.00 96.94 66 PRO A C 1
ATOM 498 O O . PRO A 1 66 ? -3.411 -9.395 14.196 1.00 96.94 66 PRO A O 1
ATOM 501 N N . TYR A 1 67 ? -4.268 -7.590 15.222 1.00 96.81 67 TYR A N 1
ATOM 502 C CA . TYR A 1 67 ? -4.387 -8.249 16.522 1.00 96.81 67 TYR A CA 1
ATOM 503 C C . TYR A 1 67 ? -5.387 -9.408 16.468 1.00 96.81 67 TYR A C 1
ATOM 505 O O . TYR A 1 67 ? -5.104 -10.473 17.004 1.00 96.81 67 TYR A O 1
ATOM 513 N N . ALA A 1 68 ? -6.533 -9.235 15.799 1.00 97.06 68 ALA A N 1
ATOM 514 C CA . ALA A 1 68 ? -7.541 -10.291 15.691 1.00 97.06 68 ALA A CA 1
ATOM 515 C C . ALA A 1 68 ? -7.008 -11.514 14.932 1.00 97.06 68 ALA A C 1
ATOM 517 O O . ALA A 1 68 ? -7.190 -12.651 15.367 1.00 97.06 68 ALA A O 1
ATOM 518 N N . VAL A 1 69 ? -6.282 -11.273 13.837 1.00 97.00 69 VAL A N 1
ATOM 519 C CA . VAL A 1 69 ? -5.607 -12.322 13.064 1.00 97.00 69 VAL A CA 1
ATOM 520 C C . VAL A 1 69 ? -4.557 -13.039 13.913 1.00 97.00 69 VAL A C 1
ATOM 522 O O . VAL A 1 69 ? -4.518 -14.268 13.917 1.00 97.00 69 VAL A O 1
ATOM 525 N N . GLU A 1 70 ? -3.740 -12.299 14.669 1.00 95.19 70 GLU A N 1
ATOM 526 C CA . GLU A 1 70 ? -2.734 -12.890 15.558 1.00 95.19 70 GLU A CA 1
ATOM 527 C C . GLU A 1 70 ? -3.368 -13.806 16.607 1.00 95.19 70 GLU A C 1
ATOM 529 O O . GLU A 1 70 ? -2.894 -14.919 16.828 1.00 95.19 70 GLU A O 1
ATOM 534 N N . GLN A 1 71 ? -4.432 -13.346 17.267 1.00 94.88 71 GLN A N 1
ATOM 535 C CA . GLN A 1 71 ? -5.098 -14.116 18.315 1.00 94.88 71 GLN A CA 1
ATOM 536 C C . GLN A 1 71 ? -5.801 -15.352 17.752 1.00 94.88 71 GLN A C 1
ATOM 538 O O . GLN A 1 71 ? -5.747 -16.414 18.367 1.00 94.88 71 GLN A O 1
ATOM 543 N N . TYR A 1 72 ? -6.411 -15.241 16.572 1.00 95.31 72 TYR A N 1
ATOM 544 C CA . TYR A 1 72 ? -7.090 -16.354 15.918 1.00 95.31 72 TYR A CA 1
ATOM 545 C C . TYR A 1 72 ? -6.113 -17.442 15.437 1.00 95.31 72 TYR A C 1
ATOM 547 O O . TYR A 1 72 ? -6.291 -18.621 15.746 1.00 95.31 72 TYR A O 1
ATOM 555 N N . LEU A 1 73 ? -5.021 -17.055 14.767 1.00 94.38 73 LEU A N 1
ATOM 556 C CA . LEU A 1 73 ? -4.013 -17.983 14.227 1.00 94.38 73 LEU A CA 1
ATOM 557 C C . LEU A 1 73 ? -3.160 -18.691 15.293 1.00 94.38 73 LEU A C 1
ATOM 559 O O . LEU A 1 73 ? -2.362 -19.563 14.960 1.00 94.38 73 LEU A O 1
ATOM 563 N N . ARG A 1 74 ? -3.312 -18.352 16.580 1.00 91.00 74 ARG A N 1
ATOM 564 C CA . ARG A 1 74 ? -2.719 -19.137 17.678 1.00 91.00 74 ARG A CA 1
ATOM 565 C C . ARG A 1 74 ? -3.363 -20.514 17.825 1.00 91.00 74 ARG A C 1
ATOM 567 O O . ARG A 1 74 ? -2.700 -21.423 18.319 1.00 91.00 74 ARG A O 1
ATOM 574 N N . SER A 1 75 ? -4.619 -20.644 17.400 1.00 89.75 75 SER A N 1
ATOM 575 C CA . SER A 1 75 ? -5.432 -21.850 17.582 1.00 89.75 75 SER A CA 1
ATOM 576 C C . SER A 1 75 ? -6.035 -22.378 16.273 1.00 89.75 75 SER A C 1
ATOM 578 O O . SER A 1 75 ? -6.403 -23.544 16.191 1.00 89.75 75 SER A O 1
ATOM 580 N N . ALA A 1 76 ? -6.135 -21.542 15.234 1.00 89.06 76 ALA A N 1
ATOM 581 C CA . ALA A 1 76 ? -6.656 -21.918 13.920 1.00 89.06 76 ALA A CA 1
ATOM 582 C C . ALA A 1 76 ? -5.541 -22.193 12.896 1.00 89.06 76 ALA A C 1
ATOM 584 O O . ALA A 1 76 ? -4.474 -21.584 12.946 1.00 89.06 76 ALA A O 1
ATOM 585 N N . GLY A 1 77 ? -5.813 -23.075 11.926 1.00 87.38 77 GLY A N 1
ATOM 586 C CA . GLY A 1 77 ? -4.871 -23.420 10.849 1.00 87.38 77 GLY A CA 1
ATOM 587 C C . GLY A 1 77 ? -4.871 -22.466 9.647 1.00 87.38 77 GLY A C 1
ATOM 588 O O . GLY A 1 77 ? -3.924 -22.472 8.862 1.00 87.38 77 GLY A O 1
ATOM 589 N N . SER A 1 78 ? -5.918 -21.656 9.486 1.00 92.69 78 SER A N 1
ATOM 590 C CA . SER A 1 78 ? -6.038 -20.673 8.405 1.00 92.69 78 SER A CA 1
ATOM 591 C C . SER A 1 78 ? -7.093 -19.624 8.715 1.00 92.69 78 SER A C 1
ATOM 593 O O . SER A 1 78 ? -8.038 -19.891 9.450 1.00 92.69 78 SER A O 1
ATOM 595 N N . VAL A 1 79 ? -6.949 -18.441 8.124 1.00 95.56 79 VAL A N 1
ATOM 596 C CA . VAL A 1 79 ? -7.892 -17.324 8.242 1.00 95.56 79 VAL A CA 1
ATOM 597 C C . VAL A 1 79 ? -7.988 -16.586 6.914 1.00 95.56 79 VAL A C 1
ATOM 599 O O . VAL A 1 79 ? -6.989 -16.427 6.210 1.00 95.56 79 VAL A O 1
ATOM 602 N N . THR A 1 80 ? -9.185 -16.126 6.578 1.00 96.81 80 THR A N 1
ATOM 603 C CA . THR A 1 80 ? -9.446 -15.280 5.415 1.00 96.81 80 THR A CA 1
ATOM 604 C C . THR A 1 80 ? -9.423 -13.819 5.848 1.00 96.81 80 THR A C 1
ATOM 606 O O . THR A 1 80 ? -10.092 -13.431 6.803 1.00 96.81 80 THR A O 1
ATOM 609 N N . ILE A 1 81 ? -8.663 -12.984 5.145 1.00 97.38 81 ILE A N 1
ATOM 610 C CA . ILE A 1 81 ? -8.599 -11.543 5.393 1.00 97.38 81 ILE A CA 1
ATOM 611 C C . ILE A 1 81 ? -9.237 -10.803 4.231 1.00 97.38 81 ILE A C 1
ATOM 613 O O . ILE A 1 81 ? -8.912 -11.057 3.070 1.00 97.38 81 ILE A O 1
ATOM 617 N N . VAL A 1 82 ? -10.089 -9.833 4.558 1.00 97.44 82 VAL A N 1
ATOM 618 C CA . VAL A 1 82 ? -10.568 -8.830 3.604 1.00 97.44 82 VAL A CA 1
ATOM 619 C C . VAL A 1 82 ? -10.136 -7.456 4.103 1.00 97.44 82 VAL A C 1
ATOM 621 O O . VAL A 1 82 ? -10.720 -6.902 5.038 1.00 97.44 82 VAL A O 1
ATOM 624 N N . ARG A 1 83 ? -9.090 -6.896 3.481 1.00 96.38 83 ARG A N 1
ATOM 625 C CA . ARG A 1 83 ? -8.608 -5.548 3.808 1.00 96.38 83 ARG A CA 1
ATOM 626 C C . ARG A 1 83 ? -9.606 -4.507 3.317 1.00 96.38 83 ARG A C 1
ATOM 628 O O . ARG A 1 83 ? -9.936 -4.476 2.133 1.00 96.38 83 ARG A O 1
ATOM 635 N N . VAL A 1 84 ? -10.019 -3.616 4.209 1.00 95.50 84 VAL A N 1
ATOM 636 C CA . VAL A 1 84 ? -10.842 -2.447 3.875 1.00 95.50 84 VAL A CA 1
ATOM 637 C C . VAL A 1 84 ? -9.932 -1.246 3.620 1.00 95.50 84 VAL A C 1
ATOM 639 O O . VAL A 1 84 ? -9.042 -0.972 4.425 1.00 95.50 84 VAL A O 1
ATOM 642 N N . LEU A 1 85 ? -10.165 -0.529 2.519 1.00 93.38 85 LEU A N 1
ATOM 643 C CA . LEU A 1 85 ? -9.512 0.742 2.186 1.00 93.38 85 LEU A CA 1
ATOM 644 C C . LEU A 1 85 ? -10.535 1.860 1.986 1.00 93.38 85 LEU A C 1
ATOM 646 O O . LEU A 1 85 ? -11.723 1.596 1.794 1.00 93.38 85 LEU A O 1
ATOM 650 N N . ASN A 1 86 ? -10.082 3.112 2.047 1.00 90.00 86 ASN A N 1
ATOM 651 C CA . ASN A 1 86 ? -10.937 4.242 1.706 1.00 90.00 86 ASN A CA 1
ATOM 652 C C . ASN A 1 86 ? -11.189 4.259 0.189 1.00 90.00 86 ASN A C 1
ATOM 654 O O . ASN A 1 86 ? -10.354 3.846 -0.613 1.00 90.00 86 ASN A O 1
ATOM 658 N N . THR A 1 87 ? -12.398 4.662 -0.197 1.00 86.25 87 THR A N 1
ATOM 659 C CA . THR A 1 87 ? -12.870 4.608 -1.595 1.00 86.25 87 THR A CA 1
ATOM 660 C C . THR A 1 87 ? -13.202 5.977 -2.172 1.00 86.25 87 THR A C 1
ATOM 662 O O . THR A 1 87 ? -13.535 6.051 -3.346 1.00 86.25 87 THR A O 1
ATOM 665 N N . GLY A 1 88 ? -13.129 7.036 -1.360 1.00 77.81 88 GLY A N 1
ATOM 666 C CA . GLY A 1 88 ? -13.516 8.390 -1.763 1.00 77.81 88 GLY A CA 1
ATOM 667 C C . GLY A 1 88 ? -12.365 9.314 -2.143 1.00 77.81 88 GLY A C 1
ATOM 668 O O . GLY A 1 88 ? -12.638 10.457 -2.479 1.00 77.81 88 GLY A O 1
ATOM 669 N N . GLY A 1 89 ? -11.110 8.861 -2.039 1.00 84.56 89 GLY A N 1
ATOM 670 C CA . GLY A 1 89 ? -9.958 9.716 -2.315 1.00 84.56 89 GLY A CA 1
ATOM 671 C C . GLY A 1 89 ? -9.845 10.906 -1.358 1.00 84.56 89 GLY A C 1
ATOM 672 O O . GLY A 1 89 ? -10.403 10.887 -0.256 1.00 84.56 89 GLY A O 1
ATOM 673 N N . TYR A 1 90 ? -9.087 11.929 -1.760 1.00 84.50 90 TYR A N 1
ATOM 674 C CA . TYR A 1 90 ? -9.047 13.217 -1.064 1.00 84.50 90 TYR A CA 1
ATOM 675 C C . TYR A 1 90 ? -8.561 14.358 -1.965 1.00 84.50 90 TYR A C 1
ATOM 677 O O . TYR A 1 90 ? -7.757 14.165 -2.873 1.00 84.50 90 TYR A O 1
ATOM 685 N N . THR A 1 91 ? -8.977 15.570 -1.626 1.00 82.62 91 THR A N 1
ATOM 686 C CA . THR A 1 91 ? -8.407 16.824 -2.120 1.00 82.62 91 THR A CA 1
ATOM 687 C C . THR A 1 91 ? -7.751 17.557 -0.956 1.00 82.62 91 THR A C 1
ATOM 689 O O . THR A 1 91 ? -8.262 17.571 0.165 1.00 82.62 91 THR A O 1
ATOM 692 N N . ALA A 1 92 ? -6.567 18.112 -1.192 1.00 83.44 92 ALA A N 1
ATOM 693 C CA . ALA A 1 92 ? -5.853 18.931 -0.219 1.00 83.44 92 ALA A CA 1
ATOM 694 C C . ALA A 1 92 ? -5.033 19.985 -0.954 1.00 83.44 92 ALA A C 1
ATOM 696 O O . ALA A 1 92 ? -4.586 19.736 -2.073 1.00 83.44 92 ALA A O 1
ATOM 697 N N . ASP A 1 93 ? -4.793 21.128 -0.324 1.00 88.38 93 ASP A N 1
ATOM 698 C CA . ASP A 1 93 ? -3.895 22.145 -0.865 1.00 88.38 93 ASP A CA 1
ATOM 699 C C . ASP A 1 93 ? -2.426 21.716 -0.739 1.00 88.38 93 ASP A C 1
ATOM 701 O O . ASP A 1 93 ? -2.059 20.892 0.096 1.00 88.38 93 ASP A O 1
ATOM 705 N N . TYR A 1 94 ? -1.551 22.288 -1.556 1.00 88.31 94 TYR A N 1
ATOM 706 C CA . TYR A 1 94 ? -0.111 22.265 -1.355 1.00 88.31 94 TYR A CA 1
ATOM 707 C C . TYR A 1 94 ? 0.487 23.644 -1.546 1.00 88.31 94 TYR A C 1
ATOM 709 O O . TYR A 1 94 ? 0.001 24.497 -2.289 1.00 88.31 94 TYR A O 1
ATOM 717 N N . VAL A 1 95 ? 1.658 23.798 -0.949 1.00 91.25 95 VAL A N 1
ATOM 718 C CA . VAL A 1 95 ? 2.500 24.969 -1.092 1.00 91.25 95 VAL A CA 1
ATOM 719 C C . VAL A 1 95 ? 3.855 24.528 -1.629 1.00 91.25 95 VAL A C 1
ATOM 721 O O . VAL A 1 95 ? 4.629 23.886 -0.925 1.00 91.25 95 VAL A O 1
ATOM 724 N N . SER A 1 96 ? 4.149 24.856 -2.886 1.00 91.44 96 SER A N 1
ATOM 725 C CA . SER A 1 96 ? 5.453 24.594 -3.496 1.00 91.44 96 SER A CA 1
ATOM 726 C C . SER A 1 96 ? 6.369 25.784 -3.272 1.00 91.44 96 SER A C 1
ATOM 728 O O . SER A 1 96 ? 6.076 26.904 -3.693 1.00 91.44 96 SER A O 1
ATOM 730 N N . LEU A 1 97 ? 7.492 25.531 -2.611 1.00 90.94 97 LEU A N 1
ATOM 731 C CA . LEU A 1 97 ? 8.534 26.510 -2.354 1.00 90.94 97 LEU A CA 1
ATOM 732 C C . LEU A 1 97 ? 9.579 26.421 -3.461 1.00 90.94 97 LEU A C 1
ATOM 734 O O . LEU A 1 97 ? 10.161 25.360 -3.710 1.00 90.94 97 LEU A O 1
ATOM 738 N N . LYS A 1 98 ? 9.817 27.550 -4.121 1.00 88.56 98 LYS A N 1
ATOM 739 C CA . LYS A 1 98 ? 10.650 27.658 -5.314 1.00 88.56 98 LYS A CA 1
ATOM 740 C C . LYS A 1 98 ? 11.861 28.536 -5.050 1.00 88.56 98 LYS A C 1
ATOM 742 O O . LYS A 1 98 ? 11.759 29.588 -4.418 1.00 88.56 98 LYS A O 1
ATOM 747 N N . LEU A 1 99 ? 13.000 28.121 -5.589 1.00 85.69 99 LEU A N 1
ATOM 748 C CA . LEU A 1 99 ? 14.210 28.932 -5.650 1.00 85.69 99 LEU A CA 1
ATOM 749 C C . LEU A 1 99 ? 14.515 29.313 -7.091 1.00 85.69 99 LEU A C 1
ATOM 751 O O . LEU A 1 99 ? 14.342 28.520 -8.017 1.00 85.69 99 LEU A O 1
ATOM 755 N N . SER A 1 100 ? 15.006 30.535 -7.260 1.00 81.44 100 SER A N 1
ATOM 756 C CA . SER A 1 100 ? 15.593 30.993 -8.508 1.00 81.44 100 SER A CA 1
ATOM 757 C C . SER A 1 100 ? 16.911 31.714 -8.248 1.00 81.44 100 SER A C 1
ATOM 759 O O . SER A 1 100 ? 17.139 32.255 -7.162 1.00 81.44 100 SER A O 1
ATOM 761 N N . SER A 1 101 ? 17.800 31.684 -9.240 1.00 75.12 101 SER A N 1
ATOM 762 C CA . SER A 1 101 ? 19.104 32.343 -9.186 1.00 75.12 101 SER A CA 1
ATOM 763 C C . SER A 1 101 ? 19.326 33.166 -10.441 1.00 75.12 101 SER A C 1
ATOM 765 O O . SER A 1 101 ? 19.095 32.674 -11.549 1.00 75.12 101 SER A O 1
ATOM 767 N N . SER A 1 102 ? 19.847 34.384 -10.282 1.00 68.31 102 SER A N 1
ATOM 768 C CA . SER A 1 102 ? 20.292 35.216 -11.406 1.00 68.31 102 SER A CA 1
ATOM 769 C C . SER A 1 102 ? 21.413 34.549 -12.216 1.00 68.31 102 SER A C 1
ATOM 771 O O . SER A 1 102 ? 21.514 34.781 -13.418 1.00 68.31 102 SER A O 1
ATOM 773 N N . ALA A 1 103 ? 22.210 33.671 -11.592 1.00 63.44 103 ALA A N 1
ATOM 774 C CA . ALA A 1 103 ? 23.255 32.896 -12.261 1.00 63.44 103 ALA A CA 1
ATOM 775 C C . ALA A 1 103 ? 22.697 31.683 -13.027 1.00 63.44 103 ALA A C 1
ATOM 777 O O . ALA A 1 103 ? 23.173 31.374 -14.117 1.00 63.44 103 ALA A O 1
ATOM 778 N N . ALA A 1 104 ? 21.679 31.009 -12.479 1.00 61.94 104 ALA A N 1
ATOM 779 C CA . ALA A 1 104 ? 21.110 29.800 -13.074 1.00 61.94 104 ALA A CA 1
ATOM 780 C C . ALA A 1 104 ? 20.022 30.086 -14.122 1.00 61.94 104 ALA A C 1
ATOM 782 O O . ALA A 1 104 ? 19.767 29.222 -14.950 1.00 61.94 104 ALA A O 1
ATOM 783 N N . SER A 1 105 ? 19.376 31.264 -14.100 1.00 69.94 105 SER A N 1
ATOM 784 C CA . SER A 1 105 ? 18.241 31.628 -14.980 1.00 69.94 105 SER A CA 1
ATOM 785 C C . SER A 1 105 ? 17.112 30.585 -15.018 1.00 69.94 105 SER A C 1
ATOM 787 O O . SER A 1 105 ? 16.396 30.455 -16.009 1.00 69.94 105 SER A O 1
ATOM 789 N N . VAL A 1 106 ? 16.961 29.819 -13.938 1.00 74.44 106 VAL A N 1
ATOM 790 C CA . VAL A 1 106 ? 15.991 28.732 -13.807 1.00 74.44 106 VAL A CA 1
ATOM 791 C C . VAL A 1 106 ? 15.297 28.870 -12.454 1.00 74.44 106 VAL A C 1
ATOM 793 O O . VAL A 1 106 ? 15.942 29.165 -11.445 1.00 74.44 106 VAL A O 1
ATOM 796 N N . VAL A 1 107 ? 13.984 28.648 -12.449 1.00 84.00 107 VAL A N 1
ATOM 797 C CA . VAL A 1 107 ? 13.158 28.492 -11.249 1.00 84.00 107 VAL A CA 1
ATOM 798 C C . VAL A 1 107 ? 12.958 26.999 -11.025 1.00 84.00 107 VAL A C 1
ATOM 800 O O . VAL A 1 107 ? 12.657 26.279 -11.975 1.00 84.00 107 VAL A O 1
ATOM 803 N N . ARG A 1 108 ? 13.160 26.515 -9.798 1.00 86.62 108 ARG A N 1
ATOM 804 C CA . ARG A 1 108 ? 12.890 25.116 -9.442 1.00 86.62 108 ARG A CA 1
ATOM 805 C C . ARG A 1 108 ? 12.196 24.999 -8.104 1.00 86.62 108 ARG A C 1
ATOM 807 O O . ARG A 1 108 ? 12.527 25.724 -7.165 1.00 86.62 108 ARG A O 1
ATOM 814 N N . THR A 1 109 ? 11.293 24.034 -8.012 1.00 90.06 109 THR A N 1
ATOM 815 C CA . THR A 1 109 ? 10.667 23.634 -6.751 1.00 90.06 109 THR A CA 1
ATOM 816 C C . THR A 1 109 ? 11.673 22.862 -5.915 1.00 90.06 109 THR A C 1
ATOM 818 O O . THR A 1 109 ? 12.273 21.899 -6.379 1.00 90.06 109 THR A O 1
ATOM 821 N N . VAL A 1 110 ? 11.898 23.304 -4.682 1.00 90.00 110 VAL A N 1
ATOM 822 C CA . VAL A 1 110 ? 12.892 22.706 -3.779 1.00 90.00 110 VAL A CA 1
ATOM 823 C C . VAL A 1 110 ? 12.260 22.004 -2.588 1.00 90.00 110 VAL A C 1
ATOM 825 O O . VAL A 1 110 ? 12.871 21.096 -2.030 1.00 90.00 110 VAL A O 1
ATOM 828 N N . ALA A 1 111 ? 11.044 22.388 -2.216 1.00 92.75 111 ALA A N 1
ATOM 829 C CA . ALA A 1 111 ? 10.265 21.734 -1.178 1.00 92.75 111 ALA A CA 1
ATOM 830 C C . ALA A 1 111 ? 8.771 21.932 -1.439 1.00 92.75 111 ALA A C 1
ATOM 832 O O . ALA A 1 111 ? 8.373 22.907 -2.078 1.00 92.75 111 ALA A O 1
ATOM 833 N N . VAL A 1 112 ? 7.950 21.023 -0.925 1.00 92.69 112 VAL A N 1
ATOM 834 C CA . VAL A 1 112 ? 6.491 21.115 -0.989 1.00 92.69 112 VAL A CA 1
ATOM 835 C C . VAL A 1 112 ? 5.923 20.842 0.388 1.00 92.69 112 VAL A C 1
ATOM 837 O O . VAL A 1 112 ? 6.325 19.882 1.044 1.00 92.69 112 VAL A O 1
ATOM 840 N N . LEU A 1 113 ? 4.979 21.673 0.808 1.00 94.00 113 LEU A N 1
ATOM 841 C CA . LEU A 1 113 ? 4.222 21.507 2.039 1.00 94.00 113 LEU A CA 1
ATOM 842 C C . LEU A 1 113 ? 2.790 21.102 1.714 1.00 94.00 113 LEU A C 1
ATOM 844 O O . LEU A 1 113 ? 2.251 21.519 0.690 1.00 94.00 113 LEU A O 1
ATOM 848 N N . ALA A 1 114 ? 2.181 20.329 2.601 1.00 93.06 114 ALA A N 1
ATOM 849 C CA . ALA A 1 114 ? 0.765 19.986 2.545 1.00 93.06 114 ALA A CA 1
ATOM 850 C C . ALA A 1 114 ? 0.144 20.100 3.952 1.00 93.06 114 ALA A C 1
ATOM 852 O O . ALA A 1 114 ? 0.890 20.105 4.941 1.00 93.06 114 ALA A O 1
ATOM 853 N N . PRO A 1 115 ? -1.190 20.210 4.073 1.00 93.94 115 PRO A N 1
ATOM 854 C CA . PRO A 1 115 ? -1.866 20.286 5.356 1.00 93.94 115 PRO A CA 1
ATOM 855 C C . PRO A 1 115 ? -1.580 19.047 6.198 1.00 93.94 115 PRO A C 1
ATOM 857 O O . PRO A 1 115 ? -1.729 17.911 5.749 1.00 93.94 115 PRO A O 1
ATOM 860 N N . SER A 1 116 ? -1.157 19.261 7.436 1.00 95.06 116 SER A N 1
ATOM 861 C CA . SER A 1 116 ? -0.958 18.183 8.400 1.00 95.06 116 SER A CA 1
ATOM 862 C C . SER A 1 116 ? -2.268 17.851 9.109 1.00 95.06 116 SER A C 1
ATOM 864 O O . SER A 1 116 ? -3.293 18.518 8.949 1.00 95.06 116 SER A O 1
ATOM 866 N N . ARG A 1 117 ? -2.229 16.872 10.011 1.00 94.50 117 ARG A N 1
ATOM 867 C CA . ARG A 1 117 ? -3.356 16.587 10.897 1.00 94.50 117 ARG A CA 1
ATOM 868 C C . ARG A 1 117 ? -3.747 17.790 11.768 1.00 94.50 117 ARG A C 1
ATOM 870 O O . ARG A 1 117 ? -4.920 17.929 12.112 1.00 94.50 117 ARG A O 1
ATOM 877 N N . GLY A 1 118 ? -2.792 18.640 12.150 1.00 92.62 118 GLY A N 1
ATOM 878 C CA . GLY A 1 118 ? -3.072 19.891 12.863 1.00 92.62 118 GLY A CA 1
ATOM 879 C C . GLY A 1 118 ? -3.746 20.957 11.991 1.00 92.62 118 GLY A C 1
ATOM 880 O O . GLY A 1 118 ? -4.500 21.767 12.523 1.00 92.62 118 GLY A O 1
ATOM 881 N N . GLY A 1 119 ? -3.555 20.911 10.668 1.00 90.00 119 GLY A N 1
ATOM 882 C CA . GLY A 1 119 ? -4.269 21.728 9.681 1.00 90.00 119 GLY A CA 1
ATOM 883 C C . GLY A 1 119 ? -5.566 21.060 9.232 1.00 90.00 119 GLY A C 1
ATOM 884 O O . GLY A 1 119 ? -5.634 20.484 8.148 1.00 90.00 119 GLY A O 1
ATOM 885 N N . THR A 1 120 ? -6.583 21.082 10.096 1.00 90.50 120 THR A N 1
ATOM 886 C CA . THR A 1 120 ? -7.925 20.543 9.799 1.00 90.50 120 THR A CA 1
ATOM 887 C C . THR A 1 120 ? -7.895 19.072 9.340 1.00 90.50 120 THR A C 1
ATOM 889 O O . THR A 1 120 ? -8.553 18.690 8.384 1.00 90.50 120 THR A O 1
ATOM 892 N N . ASN A 1 121 ? -7.133 18.200 10.018 1.00 90.62 121 ASN A N 1
ATOM 893 C CA . ASN A 1 121 ? -7.014 16.771 9.664 1.00 90.62 121 ASN A CA 1
ATOM 894 C C . ASN A 1 121 ? -6.529 16.505 8.223 1.00 90.62 121 ASN A C 1
ATOM 896 O O . ASN A 1 121 ? -6.893 15.489 7.630 1.00 90.62 121 ASN A O 1
ATOM 900 N N . GLY A 1 122 ? -5.706 17.399 7.674 1.00 88.81 122 GLY A N 1
ATOM 901 C CA . GLY A 1 122 ? -5.129 17.241 6.344 1.00 88.81 122 GLY A CA 1
ATOM 902 C C . GLY A 1 122 ? -5.898 17.914 5.215 1.00 88.81 122 GLY A C 1
ATOM 903 O O . GLY A 1 122 ? -5.557 17.678 4.059 1.00 88.81 122 GLY A O 1
ATOM 904 N N . THR A 1 123 ? -6.920 18.717 5.516 1.00 90.06 123 THR A N 1
ATOM 905 C CA . THR A 1 123 ? -7.716 19.446 4.511 1.00 90.06 123 THR A CA 1
ATOM 906 C C . THR A 1 123 ? -7.693 20.957 4.719 1.00 90.06 123 THR A C 1
ATOM 908 O O . THR A 1 123 ? -8.561 21.646 4.195 1.00 90.06 123 THR A O 1
ATOM 911 N N . GLY A 1 124 ? -6.757 21.462 5.528 1.00 89.69 124 GLY A N 1
ATOM 912 C CA . GLY A 1 124 ? -6.610 22.896 5.752 1.00 89.69 124 GLY A CA 1
ATOM 913 C C . GLY A 1 124 ? -6.354 23.646 4.446 1.00 89.69 124 GLY A C 1
ATOM 914 O O . GLY A 1 124 ? -5.572 23.200 3.607 1.00 89.69 124 GLY A O 1
ATOM 915 N N . ASP A 1 125 ? -7.010 24.785 4.298 1.0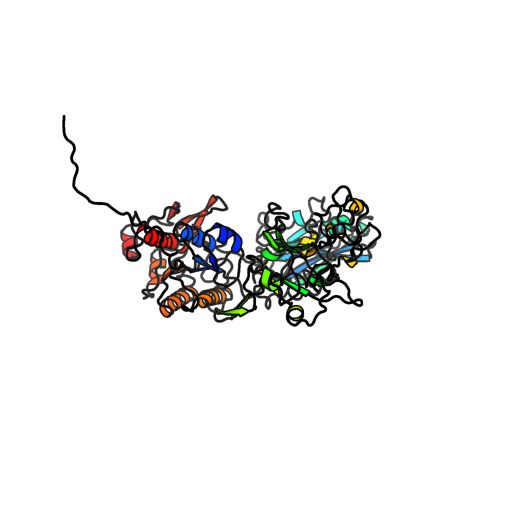0 90.88 125 ASP A N 1
ATOM 916 C CA . ASP A 1 125 ? -6.805 25.744 3.223 1.00 90.88 125 ASP A CA 1
ATOM 917 C C . ASP A 1 125 ? -5.445 26.425 3.410 1.00 90.88 125 ASP A C 1
ATOM 919 O O . ASP A 1 125 ? -5.136 26.939 4.486 1.00 90.88 125 ASP A O 1
ATOM 923 N N . LEU A 1 126 ? -4.622 26.428 2.362 1.00 91.62 126 LEU A N 1
ATOM 924 C CA . LEU A 1 126 ? -3.298 27.060 2.352 1.00 91.62 126 LEU A CA 1
ATOM 925 C C . LEU A 1 126 ? -3.200 28.190 1.318 1.00 91.62 126 LEU A C 1
ATOM 927 O O . LEU A 1 126 ? -2.104 28.689 1.047 1.00 91.62 126 LEU A O 1
ATOM 931 N N . SER A 1 127 ? -4.328 28.622 0.748 1.00 89.69 127 SER A N 1
ATOM 932 C CA . SER A 1 127 ? -4.417 29.617 -0.331 1.00 89.69 127 SER A CA 1
ATOM 933 C C . SER A 1 127 ? -3.843 30.995 0.003 1.00 89.69 127 SER A C 1
ATOM 935 O O . SER A 1 127 ? -3.522 31.761 -0.907 1.00 89.69 127 SER A O 1
ATOM 937 N N . LEU A 1 128 ? -3.678 31.313 1.290 1.00 90.81 128 LEU A N 1
ATOM 938 C CA . LEU A 1 128 ? -3.158 32.596 1.764 1.00 90.81 128 LEU A CA 1
ATOM 939 C C . LEU A 1 128 ? -1.705 32.517 2.245 1.00 90.81 128 LEU A C 1
ATOM 941 O O . LEU A 1 128 ? -1.214 33.479 2.834 1.00 90.81 128 LEU A O 1
ATOM 945 N N . CYS A 1 129 ? -1.006 31.401 2.015 1.00 91.75 129 CYS A N 1
ATOM 946 C CA . CYS A 1 129 ? 0.394 31.274 2.404 1.00 91.75 129 CYS A CA 1
ATOM 947 C C . CYS A 1 129 ? 1.279 32.283 1.658 1.00 91.75 129 CYS A C 1
ATOM 949 O O . CYS A 1 129 ? 1.137 32.515 0.456 1.00 91.75 129 CYS A O 1
ATOM 951 N N . LEU A 1 130 ? 2.240 32.862 2.374 1.00 89.88 130 LEU A N 1
ATOM 952 C CA . LEU A 1 130 ? 3.120 33.905 1.860 1.00 89.88 130 LEU A CA 1
ATOM 953 C C . LEU A 1 130 ? 4.573 33.567 2.163 1.00 89.88 130 LEU A C 1
ATOM 955 O O . LEU A 1 130 ? 4.909 33.028 3.213 1.00 89.88 130 LEU A O 1
ATOM 959 N N . LEU A 1 131 ? 5.454 33.938 1.240 1.00 87.62 131 LEU A N 1
ATOM 960 C CA . LEU A 1 131 ? 6.893 33.841 1.422 1.00 87.62 131 LEU A CA 1
ATOM 961 C C . LEU A 1 131 ? 7.473 35.249 1.343 1.00 87.62 131 LEU A C 1
ATOM 963 O O . LEU A 1 131 ? 7.384 35.906 0.303 1.00 87.62 131 LEU A O 1
ATOM 967 N N . ALA A 1 132 ? 8.044 35.731 2.445 1.00 81.75 132 ALA A N 1
ATOM 968 C CA . ALA A 1 132 ? 8.675 37.041 2.482 1.00 81.75 132 ALA A CA 1
ATOM 969 C C . ALA A 1 132 ? 9.987 36.993 1.682 1.00 81.75 132 ALA A C 1
ATOM 971 O O . ALA A 1 132 ? 11.026 36.537 2.170 1.00 81.75 132 ALA A O 1
ATOM 972 N N . ALA A 1 133 ? 9.927 37.439 0.425 1.00 61.38 133 ALA A N 1
ATOM 973 C CA . ALA A 1 133 ? 11.071 37.459 -0.476 1.00 61.38 133 ALA A CA 1
ATOM 974 C C . ALA A 1 133 ? 12.176 38.367 0.086 1.00 61.38 133 ALA A C 1
ATOM 976 O O . ALA A 1 133 ? 12.038 39.588 0.138 1.00 61.38 133 ALA A O 1
ATOM 977 N N . THR A 1 134 ? 13.283 37.754 0.499 1.00 59.12 134 THR A N 1
ATOM 978 C CA . THR A 1 134 ? 14.490 38.452 0.950 1.00 59.12 134 THR A CA 1
ATOM 979 C C . THR A 1 134 ? 15.602 38.167 -0.058 1.00 59.12 134 THR A C 1
ATOM 981 O O . THR A 1 134 ? 15.725 37.032 -0.528 1.00 59.12 134 THR A O 1
ATOM 984 N N . GLU A 1 135 ? 16.430 39.162 -0.393 1.00 60.66 135 GLU A N 1
ATOM 985 C CA . GLU A 1 135 ? 17.747 38.865 -0.971 1.00 60.66 135 GLU A CA 1
ATOM 986 C C . GLU A 1 135 ? 18.439 37.887 -0.011 1.00 60.66 135 GLU A C 1
ATOM 988 O O . GLU A 1 135 ? 18.513 38.179 1.182 1.00 60.66 135 GLU A O 1
ATOM 993 N N . SER A 1 136 ? 18.917 36.733 -0.491 1.00 73.00 136 SER A N 1
ATOM 994 C CA . SER A 1 136 ? 19.396 35.571 0.300 1.00 73.00 136 SER A CA 1
ATOM 995 C C . SER A 1 136 ? 18.376 34.454 0.580 1.00 73.00 136 SER A C 1
ATOM 997 O O . SER A 1 136 ? 18.527 33.713 1.551 1.00 73.00 136 SER A O 1
ATOM 999 N N . ALA A 1 137 ? 17.388 34.247 -0.294 1.00 78.31 137 ALA A N 1
ATOM 1000 C CA . ALA A 1 137 ? 16.365 33.206 -0.130 1.00 78.31 137 ALA A CA 1
ATOM 1001 C C . ALA A 1 137 ? 16.906 31.780 0.145 1.00 78.31 137 ALA A C 1
ATOM 1003 O O . ALA A 1 137 ? 16.280 30.983 0.840 1.00 78.31 137 ALA A O 1
ATOM 1004 N N . TYR A 1 138 ? 18.098 31.433 -0.342 1.00 82.94 138 TYR A N 1
ATOM 1005 C CA . TYR A 1 138 ? 18.717 30.146 -0.011 1.00 82.94 138 TYR A CA 1
ATOM 1006 C C . TYR A 1 138 ? 19.066 30.009 1.486 1.00 82.94 138 TYR A C 1
ATOM 1008 O O . TYR A 1 138 ? 18.896 28.940 2.076 1.00 82.94 138 TYR A O 1
ATOM 1016 N N . THR A 1 139 ? 19.543 31.083 2.124 1.00 84.56 139 THR A N 1
ATOM 1017 C CA . THR A 1 139 ? 20.077 31.032 3.491 1.00 84.56 139 THR A CA 1
ATOM 1018 C C . THR A 1 139 ? 19.040 31.353 4.560 1.00 84.56 139 THR A C 1
ATOM 1020 O O . THR A 1 139 ? 19.124 30.765 5.638 1.00 84.56 139 THR A O 1
ATOM 1023 N N . SER A 1 140 ? 18.074 32.235 4.292 1.00 85.25 140 SER A N 1
ATOM 1024 C CA . SER A 1 140 ? 17.031 32.598 5.258 1.00 85.25 140 SER A CA 1
ATOM 1025 C C . SER A 1 140 ? 15.785 33.147 4.571 1.00 85.25 140 SER A C 1
ATOM 1027 O O . SER A 1 140 ? 15.888 34.031 3.722 1.00 85.25 140 SER A O 1
ATOM 1029 N N . GLN A 1 141 ? 14.612 32.672 4.989 1.00 85.88 141 GLN A N 1
ATOM 1030 C CA . GLN A 1 141 ? 13.300 33.173 4.575 1.00 85.88 141 GLN A CA 1
ATOM 1031 C C . GLN A 1 141 ? 12.297 33.076 5.722 1.00 85.88 141 GLN A C 1
ATOM 1033 O O . GLN A 1 141 ? 12.398 32.183 6.564 1.00 85.88 141 GLN A O 1
ATOM 1038 N N . THR A 1 142 ? 11.305 33.962 5.711 1.00 90.69 142 THR A N 1
ATOM 1039 C CA . THR A 1 142 ? 10.121 33.835 6.565 1.00 90.69 142 THR A CA 1
ATOM 1040 C C . THR A 1 142 ? 8.967 33.325 5.716 1.00 90.69 142 THR A C 1
ATOM 1042 O O . THR A 1 142 ? 8.545 33.991 4.768 1.00 90.69 142 THR A O 1
ATOM 1045 N N . LEU A 1 143 ? 8.494 32.128 6.043 1.00 92.25 143 LEU A N 1
ATOM 1046 C CA . LEU A 1 143 ? 7.296 31.524 5.480 1.00 92.25 143 LEU A CA 1
ATOM 1047 C C . LEU A 1 143 ? 6.136 31.765 6.444 1.00 92.25 143 LEU A C 1
ATOM 1049 O O . LEU A 1 143 ? 6.171 31.274 7.567 1.00 92.25 143 LEU A O 1
ATOM 1053 N N . THR A 1 144 ? 5.104 32.456 5.984 1.00 93.56 144 THR A N 1
ATOM 1054 C CA . THR A 1 144 ? 3.845 32.615 6.712 1.00 93.56 144 THR A CA 1
ATOM 1055 C C . THR A 1 144 ? 2.857 31.589 6.176 1.00 93.56 144 THR A C 1
ATOM 1057 O O . THR A 1 144 ? 2.413 31.676 5.029 1.00 93.56 144 THR A O 1
ATOM 1060 N N . VAL A 1 145 ? 2.533 30.595 6.996 1.00 93.50 145 VAL A N 1
ATOM 1061 C CA . VAL A 1 145 ? 1.489 29.611 6.701 1.00 93.50 145 VAL A CA 1
ATOM 1062 C C . VAL A 1 145 ? 0.152 30.213 7.103 1.00 93.50 145 VAL A C 1
ATOM 1064 O O . VAL A 1 145 ? -0.018 30.572 8.265 1.00 93.50 145 VAL A O 1
ATOM 1067 N N . ASN A 1 146 ? -0.773 30.349 6.154 1.00 92.50 146 ASN A N 1
ATOM 1068 C CA . ASN A 1 146 ? -2.059 31.008 6.365 1.00 92.50 146 ASN A CA 1
ATOM 1069 C C . ASN A 1 146 ? -3.131 30.481 5.393 1.00 92.50 146 ASN A C 1
ATOM 1071 O O . ASN A 1 146 ? -2.810 29.995 4.305 1.00 92.50 146 ASN A O 1
ATOM 1075 N N . GLY A 1 147 ? -4.396 30.630 5.778 1.00 91.12 147 GLY A N 1
ATOM 1076 C CA . GLY A 1 147 ? -5.580 30.228 5.024 1.00 91.12 147 GLY A CA 1
ATOM 1077 C C . GLY A 1 147 ? -6.862 30.527 5.797 1.00 91.12 147 GLY A C 1
ATOM 1078 O O . GLY A 1 147 ? -6.826 31.137 6.865 1.00 91.12 147 GLY A O 1
ATOM 1079 N N . THR A 1 148 ? -8.016 30.144 5.253 1.00 91.38 148 THR A N 1
ATOM 1080 C CA . THR A 1 148 ? -9.314 30.498 5.857 1.00 91.38 148 THR A CA 1
ATOM 1081 C C . THR A 1 148 ? -9.680 29.675 7.093 1.00 91.38 148 THR A C 1
ATOM 1083 O O . THR A 1 148 ? -10.474 30.141 7.914 1.00 91.38 148 THR A O 1
ATOM 1086 N N . ASP A 1 149 ? -9.106 28.482 7.252 1.00 91.50 149 ASP A N 1
ATOM 1087 C CA . ASP A 1 149 ? -9.408 27.548 8.342 1.00 91.50 149 ASP A CA 1
ATOM 1088 C C . ASP A 1 149 ? -8.161 27.025 9.083 1.00 91.50 149 ASP A C 1
ATOM 1090 O O . ASP A 1 149 ? -8.281 26.186 9.979 1.00 91.50 149 ASP A O 1
ATOM 1094 N N . VAL A 1 150 ? -6.975 27.554 8.765 1.00 91.56 150 VAL A N 1
ATOM 1095 C CA . VAL A 1 150 ? -5.721 27.250 9.463 1.00 91.56 150 VAL A CA 1
ATOM 1096 C C . VAL A 1 150 ? -5.257 28.433 10.307 1.00 91.56 150 VAL A C 1
ATOM 1098 O O . VAL A 1 150 ? -5.472 29.596 9.972 1.00 91.56 150 VAL A O 1
ATOM 1101 N N . THR A 1 151 ? -4.593 28.143 11.425 1.00 89.00 151 THR A N 1
ATOM 1102 C CA . THR A 1 151 ? -4.014 29.186 12.279 1.00 89.00 151 THR A CA 1
ATOM 1103 C C . THR A 1 151 ? -2.765 29.771 11.627 1.00 89.00 151 THR A C 1
ATOM 1105 O O . THR A 1 151 ? -1.794 29.046 11.398 1.00 89.00 151 THR A O 1
ATOM 1108 N N . GLU A 1 152 ? -2.769 31.084 11.391 1.00 92.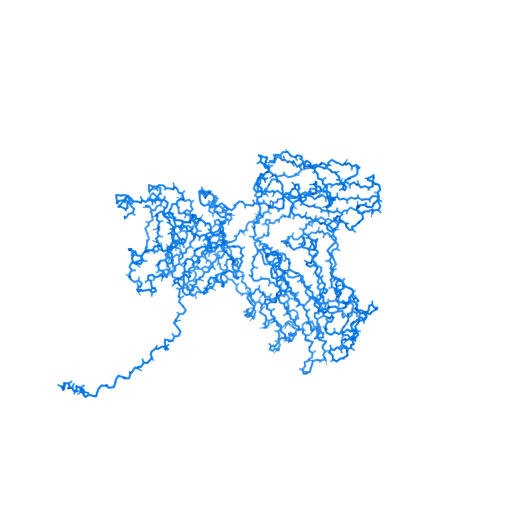62 152 GLU A N 1
ATOM 1109 C CA . GLU A 1 152 ? -1.615 31.807 10.852 1.00 92.62 152 GLU A CA 1
ATOM 1110 C C . GLU A 1 152 ? -0.364 31.584 11.713 1.00 92.62 152 GLU A C 1
ATOM 1112 O O . GLU A 1 152 ? -0.383 31.808 12.926 1.00 92.62 152 GLU A O 1
ATOM 1117 N N . THR A 1 153 ? 0.715 31.109 11.088 1.00 93.06 153 THR A N 1
ATOM 1118 C CA . THR A 1 153 ? 1.970 30.775 11.773 1.00 93.06 153 THR A CA 1
ATOM 1119 C C . THR A 1 153 ? 3.172 31.145 10.911 1.00 93.06 153 THR A C 1
ATOM 1121 O O . THR A 1 153 ? 3.250 30.757 9.745 1.00 93.06 153 THR A O 1
ATOM 1124 N N . ASP A 1 154 ? 4.144 31.835 11.507 1.00 92.94 154 ASP A N 1
ATOM 1125 C CA . ASP A 1 154 ? 5.402 32.190 10.852 1.00 92.94 154 ASP A CA 1
ATOM 1126 C C . ASP A 1 154 ? 6.507 31.170 11.146 1.00 92.94 154 ASP A C 1
ATOM 1128 O O . ASP A 1 154 ? 6.790 30.833 12.298 1.00 92.94 154 ASP A O 1
ATOM 1132 N N . TYR A 1 155 ? 7.202 30.744 10.095 1.00 92.25 155 TYR A N 1
ATOM 1133 C CA . TYR A 1 155 ? 8.365 29.869 10.155 1.00 92.25 155 TYR A CA 1
ATOM 1134 C C . TYR A 1 155 ? 9.594 30.575 9.589 1.00 92.25 155 TYR A C 1
ATOM 1136 O O . TYR A 1 155 ? 9.592 31.060 8.458 1.00 92.25 155 TYR A O 1
ATOM 1144 N N . SER A 1 156 ? 10.683 30.583 10.356 1.00 92.00 156 SER A N 1
ATOM 1145 C CA . SER A 1 156 ? 12.005 30.965 9.849 1.00 92.00 156 SER A CA 1
ATOM 1146 C C . SER A 1 156 ? 12.687 29.740 9.244 1.00 92.00 156 SER A C 1
ATOM 1148 O O . SER A 1 156 ? 13.069 28.831 9.978 1.00 92.00 156 SER A O 1
ATOM 1150 N N . ILE A 1 157 ? 12.840 29.712 7.921 1.00 92.12 157 ILE A N 1
ATOM 1151 C CA . ILE A 1 157 ? 13.352 28.556 7.174 1.00 92.12 157 ILE A CA 1
ATOM 1152 C C . ILE A 1 157 ? 14.613 28.890 6.370 1.00 92.12 157 ILE A C 1
ATOM 1154 O O . ILE A 1 157 ? 14.891 30.038 6.027 1.00 92.12 157 ILE A O 1
ATOM 1158 N N . SER A 1 158 ? 15.377 27.852 6.048 1.00 91.06 158 SER A N 1
ATOM 1159 C CA . SER A 1 158 ? 16.586 27.875 5.231 1.00 91.06 158 SER A CA 1
ATOM 1160 C C . SER A 1 158 ? 16.608 26.645 4.327 1.00 91.06 158 SER A C 1
ATOM 1162 O O . SER A 1 158 ? 16.160 25.570 4.729 1.00 91.06 158 SER A O 1
ATOM 1164 N N . PHE A 1 159 ? 17.179 26.775 3.130 1.00 89.06 159 PHE A N 1
ATOM 1165 C CA . PHE A 1 159 ? 17.442 25.639 2.239 1.00 89.06 159 PHE A CA 1
ATOM 1166 C C . PHE A 1 159 ? 18.893 25.159 2.305 1.00 89.06 159 PHE A C 1
ATOM 1168 O O . PHE A 1 159 ? 19.247 24.163 1.681 1.00 89.06 159 PHE A O 1
ATOM 1175 N N . ASN A 1 160 ? 19.730 25.820 3.108 1.00 88.31 160 ASN A N 1
ATOM 1176 C CA . ASN A 1 160 ? 21.064 25.332 3.410 1.00 88.31 160 ASN A CA 1
ATOM 1177 C C . ASN A 1 160 ? 20.976 24.147 4.381 1.00 88.31 160 ASN A C 1
ATOM 1179 O O . ASN A 1 160 ? 20.612 24.314 5.546 1.00 88.31 160 ASN A O 1
ATOM 1183 N N . THR A 1 161 ? 21.378 22.964 3.917 1.00 87.75 161 THR A N 1
ATOM 1184 C CA . THR A 1 161 ? 21.328 21.706 4.682 1.00 87.75 161 THR A CA 1
ATOM 1185 C C . THR A 1 161 ? 22.182 21.706 5.952 1.00 87.75 161 THR A C 1
ATOM 1187 O O . THR A 1 161 ? 21.998 20.844 6.805 1.00 87.75 161 THR A O 1
ATOM 1190 N N . SER A 1 162 ? 23.126 22.641 6.077 1.00 88.44 162 SER A N 1
ATOM 1191 C CA . SER A 1 162 ? 23.984 22.807 7.258 1.00 88.44 162 SER A CA 1
ATOM 1192 C C . SER A 1 162 ? 23.411 23.793 8.288 1.00 88.44 162 SER A C 1
ATOM 1194 O O . SER A 1 162 ? 24.018 24.010 9.335 1.00 88.44 162 SER A O 1
ATOM 1196 N N . SER A 1 163 ? 22.278 24.436 7.990 1.00 90.44 163 SER A N 1
ATOM 1197 C CA . SER A 1 163 ? 21.634 25.413 8.871 1.00 90.44 163 SER A CA 1
ATOM 1198 C C . SER A 1 163 ? 20.799 24.730 9.954 1.00 90.44 163 SER A C 1
ATOM 1200 O O . SER A 1 163 ? 20.099 23.758 9.685 1.00 90.44 163 SER A O 1
ATOM 1202 N N . ALA A 1 164 ? 20.780 25.297 11.163 1.00 90.81 164 ALA A N 1
ATOM 1203 C CA . ALA A 1 164 ? 19.833 24.886 12.204 1.00 90.81 164 ALA A CA 1
ATOM 1204 C C . ALA A 1 164 ? 18.372 25.177 11.811 1.00 90.81 164 ALA A C 1
ATOM 1206 O O . ALA A 1 164 ? 17.465 24.488 12.261 1.00 90.81 164 ALA A O 1
ATOM 1207 N N . ASN A 1 165 ? 18.163 26.162 10.930 1.00 92.56 165 ASN A N 1
ATOM 1208 C CA . ASN A 1 165 ? 16.852 26.520 10.388 1.00 92.56 165 ASN A CA 1
ATOM 1209 C C . ASN A 1 165 ? 16.560 25.796 9.066 1.00 92.56 165 ASN A C 1
ATOM 1211 O O . ASN A 1 165 ? 15.730 26.259 8.286 1.00 92.56 165 ASN A O 1
ATOM 1215 N N . TYR A 1 166 ? 17.282 24.717 8.751 1.00 93.75 166 TYR A N 1
ATOM 1216 C CA . TYR A 1 166 ? 16.986 23.925 7.564 1.00 93.75 166 TYR A CA 1
ATOM 1217 C C . TYR A 1 166 ? 15.525 23.461 7.593 1.00 93.75 166 TYR A C 1
ATOM 1219 O O . TYR A 1 166 ? 15.038 23.048 8.642 1.00 93.75 166 TYR A O 1
ATOM 1227 N N . ILE A 1 167 ? 14.822 23.533 6.461 1.00 92.94 167 ILE A N 1
ATOM 1228 C CA . ILE A 1 167 ? 13.365 23.330 6.417 1.00 92.94 167 ILE A CA 1
ATOM 1229 C C . ILE A 1 167 ? 12.901 22.011 7.058 1.00 92.94 167 ILE A C 1
ATOM 1231 O O . ILE A 1 167 ? 11.929 22.017 7.803 1.00 92.94 167 ILE A O 1
ATOM 1235 N N . ASP A 1 168 ? 13.640 20.920 6.857 1.00 93.38 168 ASP A N 1
ATOM 1236 C CA . ASP A 1 168 ? 13.369 19.593 7.440 1.00 93.38 168 ASP A CA 1
ATOM 1237 C C . ASP A 1 168 ? 13.562 19.540 8.970 1.00 93.38 168 ASP A C 1
ATOM 1239 O O . ASP A 1 168 ? 13.028 18.674 9.651 1.00 93.38 168 ASP A O 1
ATOM 1243 N N . GLN A 1 169 ? 14.328 20.478 9.536 1.00 92.88 169 GLN A N 1
ATOM 1244 C CA . GLN A 1 169 ? 14.508 20.617 10.986 1.00 92.88 169 GLN A CA 1
ATOM 1245 C C . GLN A 1 169 ? 13.438 21.511 11.626 1.00 92.88 169 GLN A C 1
ATOM 1247 O O . GLN A 1 169 ? 13.186 21.408 12.825 1.00 92.88 169 GLN A O 1
ATOM 1252 N N . VAL A 1 170 ? 12.821 22.401 10.842 1.00 93.12 170 VAL A N 1
ATOM 1253 C CA . VAL A 1 170 ? 11.826 23.375 11.319 1.00 93.12 170 VAL A CA 1
ATOM 1254 C C . VAL A 1 170 ? 10.400 22.850 11.151 1.00 93.12 170 VAL A C 1
ATOM 1256 O O . VAL A 1 170 ? 9.563 23.045 12.032 1.00 93.12 170 VAL A O 1
ATOM 1259 N N . ILE A 1 171 ? 10.118 22.179 10.033 1.00 94.19 171 ILE A N 1
ATOM 1260 C CA . ILE A 1 171 ? 8.802 21.640 9.689 1.00 94.19 171 ILE A CA 1
ATOM 1261 C C . ILE A 1 171 ? 8.909 20.117 9.626 1.00 94.19 171 ILE A C 1
ATOM 1263 O O . ILE A 1 171 ? 9.703 19.572 8.866 1.00 94.19 171 ILE A O 1
ATOM 1267 N N . SER A 1 172 ? 8.085 19.429 10.420 1.00 94.50 172 SER A N 1
ATOM 1268 C CA . SER A 1 172 ? 8.055 17.964 10.456 1.00 94.50 172 SER A CA 1
ATOM 1269 C C . SER A 1 172 ? 7.602 17.379 9.117 1.00 94.50 172 SER A C 1
ATOM 1271 O O . SER A 1 172 ? 6.695 17.913 8.484 1.00 94.50 172 SER A O 1
ATOM 1273 N N . SER A 1 173 ? 8.186 16.252 8.717 1.00 93.56 173 SER A N 1
ATOM 1274 C CA . SER A 1 173 ? 7.747 15.442 7.574 1.00 93.56 173 SER A CA 1
ATOM 1275 C C . SER A 1 173 ? 6.617 14.457 7.913 1.00 93.56 173 SER A C 1
ATOM 1277 O O . SER A 1 173 ? 6.094 13.801 7.015 1.00 93.56 173 SER A O 1
ATOM 1279 N N . ASP A 1 174 ? 6.210 14.353 9.184 1.00 94.44 174 ASP A N 1
ATOM 1280 C CA . ASP A 1 174 ? 5.108 13.484 9.604 1.00 94.44 174 ASP A CA 1
ATOM 1281 C C . ASP A 1 174 ? 3.747 14.146 9.309 1.00 94.44 174 ASP A C 1
ATOM 1283 O O . ASP A 1 174 ? 3.411 15.147 9.948 1.00 94.44 174 ASP A O 1
ATOM 1287 N N . PRO A 1 175 ? 2.909 13.593 8.410 1.00 94.00 175 PRO A N 1
ATOM 1288 C CA . PRO A 1 175 ? 1.579 14.139 8.141 1.00 94.00 175 PRO A CA 1
ATOM 1289 C C . PRO A 1 175 ? 0.651 14.096 9.363 1.00 94.00 175 PRO A C 1
ATOM 1291 O O . PRO A 1 175 ? -0.297 14.876 9.447 1.00 94.00 175 PRO A O 1
ATOM 1294 N N . GLN A 1 176 ? 0.906 13.214 10.335 1.00 94.69 176 GLN A N 1
ATOM 1295 C CA . GLN A 1 176 ? 0.105 13.091 11.553 1.00 94.69 176 GLN A CA 1
ATOM 1296 C C . GLN A 1 176 ? 0.475 14.127 12.626 1.00 94.69 176 GLN A C 1
ATOM 1298 O O . GLN A 1 176 ? -0.180 14.161 13.676 1.00 94.69 176 GLN A O 1
ATOM 1303 N N . VAL A 1 177 ? 1.469 14.992 12.377 1.00 94.62 177 VAL A N 1
ATOM 1304 C CA . VAL A 1 177 ? 1.848 16.061 13.305 1.00 94.62 177 VAL A CA 1
ATOM 1305 C C . VAL A 1 177 ? 0.661 16.990 13.570 1.00 94.62 177 VAL A C 1
ATOM 1307 O O . VAL A 1 177 ? -0.037 17.437 12.662 1.00 94.62 177 VAL A O 1
ATOM 1310 N N . GLN A 1 178 ? 0.414 17.275 14.849 1.00 93.56 178 GLN A N 1
ATOM 1311 C CA . GLN A 1 178 ? -0.654 18.188 15.270 1.00 93.56 178 GLN A CA 1
ATOM 1312 C C . GLN A 1 178 ? -0.122 19.426 15.974 1.00 93.56 178 GLN A C 1
ATOM 1314 O O . GLN A 1 178 ? -0.719 20.495 15.877 1.00 93.56 178 GLN A O 1
ATOM 1319 N N . LYS A 1 179 ? 0.964 19.270 16.734 1.00 91.69 179 LYS A N 1
ATOM 1320 C CA . LYS A 1 179 ? 1.489 20.313 17.605 1.00 91.69 179 LYS A CA 1
ATOM 1321 C C . LYS A 1 179 ? 3.007 20.329 17.616 1.00 91.69 179 LYS A C 1
ATOM 1323 O O . LYS A 1 179 ? 3.633 19.274 17.544 1.00 91.69 179 LYS A O 1
ATOM 1328 N N . SER A 1 180 ? 3.563 21.519 17.800 1.00 88.12 180 SER A N 1
ATOM 1329 C CA . SER A 1 180 ? 4.958 21.750 18.162 1.00 88.12 180 SER A CA 1
ATOM 1330 C C . SER A 1 180 ? 4.957 22.582 19.440 1.00 88.12 180 SER A C 1
ATOM 1332 O O . SER A 1 180 ? 4.526 23.732 19.453 1.00 88.12 180 SER A O 1
ATOM 1334 N N . GLY A 1 181 ? 5.316 21.963 20.566 1.00 87.44 181 GLY A N 1
ATOM 1335 C CA . GLY A 1 181 ? 5.065 22.558 21.878 1.00 87.44 181 GLY A CA 1
ATOM 1336 C C . GLY A 1 181 ? 3.563 22.732 22.138 1.00 87.44 181 GLY A C 1
ATOM 1337 O O . GLY A 1 181 ? 2.830 21.747 22.234 1.00 87.44 181 GLY A O 1
ATOM 1338 N N . GLN A 1 182 ? 3.111 23.978 22.289 1.00 86.12 182 GLN A N 1
ATOM 1339 C CA . GLN A 1 182 ? 1.691 24.307 22.486 1.00 86.12 182 GLN A CA 1
ATOM 1340 C C . GLN A 1 182 ? 0.986 24.729 21.193 1.00 86.12 182 GLN A C 1
ATOM 1342 O O . GLN A 1 182 ? -0.247 24.725 21.152 1.00 86.12 182 GLN A O 1
ATOM 1347 N N . ASP A 1 183 ? 1.753 25.038 20.149 1.00 88.88 183 ASP A N 1
ATOM 1348 C CA . ASP A 1 183 ? 1.239 25.613 18.914 1.00 88.88 183 ASP A CA 1
ATOM 1349 C C . ASP A 1 183 ? 0.754 24.520 17.971 1.00 88.88 183 ASP A C 1
ATOM 1351 O O . ASP A 1 183 ? 1.314 23.422 17.918 1.00 88.88 183 ASP A O 1
ATOM 1355 N N . THR A 1 184 ? -0.318 24.819 17.240 1.00 91.38 184 THR A N 1
ATOM 1356 C CA . THR A 1 184 ? -0.865 23.902 16.239 1.00 91.38 184 THR A CA 1
ATOM 1357 C C . THR A 1 184 ? -0.014 23.986 14.985 1.00 91.38 184 THR A C 1
ATOM 1359 O O . THR A 1 184 ? 0.249 25.070 14.481 1.00 91.38 184 THR A O 1
ATOM 1362 N N . VAL A 1 185 ? 0.416 22.837 14.480 1.00 93.38 185 VAL A N 1
ATOM 1363 C CA . VAL A 1 185 ? 1.197 22.758 13.245 1.00 93.38 185 VAL A CA 1
ATOM 1364 C C . VAL A 1 185 ? 0.216 22.516 12.116 1.00 93.38 185 VAL A C 1
ATOM 1366 O O . VAL A 1 185 ? -0.374 21.445 12.081 1.00 93.38 185 VAL A O 1
ATOM 1369 N N . ALA A 1 186 ? 0.022 23.492 11.229 1.00 94.38 186 ALA A N 1
ATOM 1370 C CA . ALA A 1 186 ? -0.951 23.390 10.138 1.00 94.38 186 ALA A CA 1
ATOM 1371 C C . ALA A 1 186 ? -0.427 22.624 8.912 1.00 94.38 186 ALA A C 1
ATOM 1373 O O . ALA A 1 186 ? -1.217 22.102 8.132 1.00 94.38 186 ALA A O 1
ATOM 1374 N N . VAL A 1 187 ? 0.895 22.538 8.742 1.00 94.94 187 VAL A N 1
ATOM 1375 C CA . VAL A 1 187 ? 1.535 21.947 7.558 1.00 94.94 187 VAL A CA 1
ATOM 1376 C C . VAL A 1 187 ? 2.617 20.946 7.932 1.00 94.94 187 VAL A C 1
ATOM 1378 O O . VAL A 1 187 ? 3.248 21.063 8.980 1.00 94.94 187 VAL A O 1
ATOM 1381 N N . TYR A 1 188 ? 2.858 19.984 7.051 1.00 95.50 188 TYR A N 1
ATOM 1382 C CA . TYR A 1 188 ? 4.011 19.093 7.107 1.00 95.50 188 TYR A CA 1
ATOM 1383 C C . TYR A 1 188 ? 4.820 19.196 5.811 1.00 95.50 188 TYR A C 1
ATOM 1385 O O . TYR A 1 188 ? 4.316 19.623 4.766 1.00 95.50 188 TYR A O 1
ATOM 1393 N N . LEU A 1 189 ? 6.091 18.813 5.879 1.00 94.88 189 LEU A N 1
ATOM 1394 C CA . LEU A 1 189 ? 6.990 18.760 4.735 1.00 94.88 189 LEU A CA 1
ATOM 1395 C C . LEU A 1 189 ? 6.662 17.526 3.887 1.00 94.88 189 LEU A C 1
ATOM 1397 O O . LEU A 1 189 ? 7.090 16.416 4.195 1.00 94.88 189 LEU A O 1
ATOM 1401 N N . TYR A 1 190 ? 5.884 17.724 2.823 1.00 92.81 190 TYR A N 1
ATOM 1402 C CA . TYR A 1 190 ? 5.432 16.654 1.934 1.00 92.81 190 TYR A CA 1
ATOM 1403 C C . TYR A 1 190 ? 6.528 16.166 0.983 1.00 92.81 190 TYR A C 1
ATOM 1405 O O . TYR A 1 190 ? 6.657 14.962 0.750 1.00 92.81 190 TYR A O 1
ATOM 1413 N N . LYS A 1 191 ? 7.314 17.093 0.419 1.00 92.06 191 LYS A N 1
ATOM 1414 C CA . LYS A 1 191 ? 8.442 16.785 -0.473 1.00 92.06 191 LYS A CA 1
ATOM 1415 C C . LYS A 1 191 ? 9.637 17.662 -0.160 1.00 92.06 191 LYS A C 1
ATOM 1417 O O . LYS A 1 191 ? 9.477 18.852 0.103 1.00 92.06 191 LYS A O 1
ATOM 1422 N N . ASN A 1 192 ? 10.832 17.091 -0.261 1.00 93.69 192 ASN A N 1
ATOM 1423 C CA . ASN A 1 192 ? 12.078 17.816 -0.044 1.00 93.69 192 ASN A CA 1
ATOM 1424 C C . ASN A 1 192 ? 13.168 17.342 -1.015 1.00 93.69 192 ASN A C 1
ATOM 1426 O O . ASN A 1 192 ? 13.626 16.205 -0.927 1.00 93.69 192 ASN A O 1
ATOM 1430 N N . PHE A 1 193 ? 13.591 18.217 -1.928 1.00 91.75 193 PHE A N 1
ATOM 1431 C CA . PHE A 1 193 ? 14.638 17.934 -2.916 1.00 91.75 193 PHE A CA 1
ATOM 1432 C C . PHE A 1 193 ? 15.996 18.407 -2.395 1.00 91.75 193 PHE A C 1
ATOM 1434 O O . PHE A 1 193 ? 16.543 19.430 -2.816 1.00 91.75 193 PHE A O 1
ATOM 1441 N N . LYS A 1 194 ? 16.508 17.685 -1.398 1.00 89.44 194 LYS A N 1
ATOM 1442 C CA . LYS A 1 194 ? 17.720 18.025 -0.651 1.00 89.44 194 LYS A CA 1
ATOM 1443 C C . LYS A 1 194 ? 18.967 18.088 -1.531 1.00 89.44 194 LYS A C 1
ATOM 1445 O O . LYS A 1 194 ? 19.750 19.025 -1.395 1.00 89.44 194 LYS A O 1
ATOM 1450 N N . TYR A 1 195 ? 19.174 17.119 -2.421 1.00 86.00 195 TYR A N 1
ATOM 1451 C CA . TYR A 1 195 ? 20.363 17.117 -3.280 1.00 86.00 195 TYR A CA 1
ATOM 1452 C C . TYR A 1 195 ? 20.313 18.266 -4.279 1.00 86.00 195 TYR A C 1
ATOM 1454 O O . TYR A 1 195 ? 21.317 18.938 -4.513 1.00 86.00 195 TYR A O 1
ATOM 1462 N N . HIS A 1 196 ? 19.130 18.562 -4.803 1.00 83.88 196 HIS A N 1
ATOM 1463 C CA . HIS A 1 196 ? 18.908 19.712 -5.652 1.00 83.88 196 HIS A CA 1
ATOM 1464 C C . HIS A 1 196 ? 19.197 21.027 -4.913 1.00 83.88 196 HIS A C 1
ATOM 1466 O O . HIS A 1 196 ? 19.776 21.932 -5.508 1.00 83.88 196 HIS A O 1
ATOM 1472 N N . GLN A 1 197 ? 18.870 21.132 -3.619 1.00 85.69 197 GLN A N 1
ATOM 1473 C CA . GLN A 1 197 ? 19.222 22.285 -2.775 1.00 85.69 197 GLN A CA 1
ATOM 1474 C C . GLN A 1 197 ? 20.738 22.413 -2.536 1.00 85.69 197 GLN A C 1
ATOM 1476 O O . GLN A 1 197 ? 21.245 23.530 -2.499 1.00 85.69 197 GLN A O 1
ATOM 1481 N N . SER A 1 198 ? 21.475 21.306 -2.394 1.00 79.62 198 SER A N 1
ATOM 1482 C CA . SER A 1 198 ? 22.908 21.338 -2.054 1.00 79.62 198 SER A CA 1
ATOM 1483 C C . SER A 1 198 ? 23.869 21.303 -3.245 1.00 79.62 198 SER A C 1
ATOM 1485 O O . SER A 1 198 ? 25.028 21.672 -3.096 1.00 79.62 198 SER A O 1
ATOM 1487 N N . SER A 1 199 ? 23.441 20.810 -4.410 1.00 70.62 199 SER A N 1
ATOM 1488 C CA . SER A 1 199 ? 24.356 20.439 -5.506 1.00 70.62 199 SER A CA 1
ATOM 1489 C C . SER A 1 199 ? 24.131 21.205 -6.809 1.00 70.62 199 SER A C 1
ATOM 1491 O O . SER A 1 199 ? 24.916 21.059 -7.741 1.00 70.62 199 SER A O 1
ATOM 1493 N N . TYR A 1 200 ? 23.104 22.054 -6.884 1.00 70.19 200 TYR A N 1
ATOM 1494 C CA . TYR A 1 200 ? 22.789 22.844 -8.082 1.00 70.19 200 TYR A CA 1
ATOM 1495 C C . TYR A 1 200 ? 23.406 24.260 -8.057 1.00 70.19 200 TYR A C 1
ATOM 1497 O O . TYR A 1 200 ? 22.976 25.152 -8.784 1.00 70.19 200 TYR A O 1
ATOM 1505 N N . GLY A 1 201 ? 24.408 24.485 -7.198 1.00 66.75 201 GLY A N 1
ATOM 1506 C CA . GLY A 1 201 ? 25.130 25.757 -7.106 1.00 66.75 201 GLY A CA 1
ATOM 1507 C C . GLY A 1 201 ? 24.354 26.894 -6.433 1.00 66.75 201 GLY A C 1
ATOM 1508 O O . GLY A 1 201 ? 24.740 28.051 -6.581 1.00 66.75 201 GLY A O 1
ATOM 1509 N N . TRP A 1 202 ? 23.290 26.596 -5.675 1.00 72.06 202 TRP A N 1
ATOM 1510 C CA . TRP A 1 202 ? 22.538 27.590 -4.886 1.00 72.06 202 TRP A CA 1
ATOM 1511 C C . TRP A 1 202 ? 23.354 28.225 -3.748 1.00 72.06 202 TRP A C 1
ATOM 1513 O O . TRP A 1 202 ? 22.940 29.214 -3.150 1.00 72.06 202 TRP A O 1
ATOM 1523 N N . ASP A 1 203 ? 24.515 27.667 -3.425 1.00 63.41 203 ASP A N 1
ATOM 1524 C CA . ASP A 1 203 ? 25.492 28.216 -2.487 1.00 63.41 203 ASP A CA 1
ATOM 1525 C C . ASP A 1 203 ? 26.555 29.096 -3.177 1.00 63.41 203 ASP A C 1
ATOM 1527 O O . ASP A 1 203 ? 27.313 29.794 -2.500 1.00 63.41 203 ASP A O 1
ATOM 1531 N N . THR A 1 204 ? 26.603 29.096 -4.515 1.00 59.25 204 THR A N 1
ATOM 1532 C CA . THR A 1 204 ? 27.580 29.852 -5.305 1.00 59.25 204 THR A CA 1
ATOM 1533 C C . THR A 1 204 ? 27.043 31.232 -5.707 1.00 59.25 204 THR A C 1
ATOM 1535 O O . THR A 1 204 ? 25.971 31.370 -6.292 1.00 59.25 204 THR A O 1
ATOM 1538 N N . GLY A 1 205 ? 27.803 32.287 -5.391 1.00 55.41 205 GLY A N 1
ATOM 1539 C CA . GLY A 1 205 ? 27.433 33.692 -5.623 1.00 55.41 205 GLY A CA 1
ATOM 1540 C C . GLY A 1 205 ? 27.239 34.484 -4.325 1.00 55.41 205 GLY A C 1
ATOM 1541 O O . GLY A 1 205 ? 27.076 33.919 -3.248 1.00 55.41 205 GLY A O 1
ATOM 1542 N N . THR A 1 206 ? 27.287 35.817 -4.393 1.00 51.75 206 THR A N 1
ATOM 1543 C CA . THR A 1 206 ? 26.898 36.667 -3.253 1.00 51.75 206 THR A CA 1
ATOM 1544 C C . THR A 1 206 ? 25.403 36.511 -2.990 1.00 51.75 206 THR A C 1
ATOM 1546 O O . THR A 1 206 ? 24.635 36.399 -3.944 1.00 51.75 206 THR A O 1
ATOM 1549 N N . SER A 1 207 ? 24.973 36.549 -1.724 1.00 51.06 207 SER A N 1
ATOM 1550 C CA . SER A 1 207 ? 23.586 36.272 -1.312 1.00 51.06 207 SER A CA 1
ATOM 1551 C C . SER A 1 207 ? 22.506 37.090 -2.052 1.00 51.06 207 SER A C 1
ATOM 1553 O O . SER A 1 207 ? 21.360 36.657 -2.133 1.00 51.06 207 SER A O 1
ATOM 1555 N N . ALA A 1 208 ? 22.893 38.201 -2.687 1.00 49.91 208 ALA A N 1
ATOM 1556 C CA . ALA A 1 208 ? 22.101 39.017 -3.612 1.00 49.91 208 ALA A CA 1
ATOM 1557 C C . ALA A 1 208 ? 21.611 38.307 -4.902 1.00 49.91 208 ALA A C 1
ATOM 1559 O O . ALA A 1 208 ? 20.880 38.911 -5.681 1.00 49.91 208 ALA A O 1
ATOM 1560 N N . ASN A 1 209 ? 21.989 37.049 -5.163 1.00 61.44 209 ASN A N 1
ATOM 1561 C CA . ASN A 1 209 ? 21.648 36.356 -6.416 1.00 61.44 209 ASN A CA 1
ATOM 1562 C C . ASN A 1 209 ? 20.443 35.407 -6.338 1.00 61.44 209 ASN A C 1
ATOM 1564 O O . ASN A 1 209 ? 20.009 34.929 -7.384 1.00 61.44 209 ASN A O 1
ATOM 1568 N N . HIS A 1 210 ? 19.904 35.126 -5.146 1.00 70.75 210 HIS A N 1
ATOM 1569 C CA . HIS A 1 210 ? 18.809 34.165 -4.962 1.00 70.75 210 HIS A CA 1
ATOM 1570 C C . HIS A 1 210 ? 17.508 34.842 -4.550 1.00 70.75 210 HIS A C 1
ATOM 1572 O O . HIS A 1 210 ? 17.478 35.555 -3.544 1.00 70.75 210 HIS A O 1
ATOM 1578 N N . SER A 1 211 ? 16.428 34.550 -5.276 1.00 72.94 211 SER A N 1
ATOM 1579 C CA . SER A 1 211 ? 15.065 34.925 -4.898 1.00 72.94 211 SER A CA 1
ATOM 1580 C C . SER A 1 211 ? 14.207 33.681 -4.677 1.00 72.94 211 SER A C 1
ATOM 1582 O O . SER A 1 211 ? 14.280 32.696 -5.418 1.00 72.94 211 SER A O 1
ATOM 1584 N N . GLY A 1 212 ? 13.423 33.725 -3.605 1.00 74.75 212 GLY A N 1
ATOM 1585 C CA . GLY A 1 212 ? 12.447 32.708 -3.253 1.00 74.75 212 GLY A CA 1
ATOM 1586 C C . GLY A 1 212 ? 11.087 33.104 -3.799 1.00 74.75 212 GLY A C 1
ATOM 1587 O O . GLY A 1 212 ? 10.738 34.284 -3.826 1.00 74.75 212 GLY A O 1
ATOM 1588 N N . SER A 1 213 ? 10.322 32.120 -4.243 1.00 80.38 213 SER A N 1
ATOM 1589 C CA . SER A 1 213 ? 8.920 32.304 -4.597 1.00 80.38 213 SER A CA 1
ATOM 1590 C C . SER A 1 213 ? 8.111 31.105 -4.130 1.00 80.38 213 SER A C 1
ATOM 1592 O O . SER A 1 213 ? 8.655 30.072 -3.743 1.00 80.38 213 SER A O 1
ATOM 1594 N N . ILE A 1 214 ? 6.799 31.268 -4.130 1.00 81.50 214 ILE A N 1
ATOM 1595 C CA . ILE A 1 214 ? 5.847 30.252 -3.717 1.00 81.50 214 ILE A CA 1
ATOM 1596 C C . ILE A 1 214 ? 4.831 30.082 -4.840 1.00 81.50 214 ILE A C 1
ATOM 1598 O O . ILE A 1 214 ? 4.435 31.058 -5.478 1.00 81.50 214 ILE A O 1
ATOM 1602 N N . SER A 1 215 ? 4.412 28.851 -5.089 1.00 81.62 215 SER A N 1
ATOM 1603 C CA . SER A 1 215 ? 3.215 28.579 -5.876 1.00 81.62 215 SER A CA 1
ATOM 1604 C C . SER A 1 215 ? 2.299 27.681 -5.072 1.00 81.62 215 SER A C 1
ATOM 1606 O O . SER A 1 215 ? 2.734 26.650 -4.558 1.00 81.62 215 SER A O 1
ATOM 1608 N N . ILE A 1 216 ? 1.040 28.077 -4.989 1.00 77.31 216 ILE A N 1
ATOM 1609 C CA . ILE A 1 216 ? 0.005 27.337 -4.283 1.00 77.31 216 ILE A CA 1
ATOM 1610 C C . ILE A 1 216 ? -0.804 26.573 -5.329 1.00 77.31 216 ILE A C 1
ATOM 1612 O O . ILE A 1 216 ? -1.096 27.107 -6.401 1.00 77.31 216 ILE A O 1
ATOM 1616 N N . 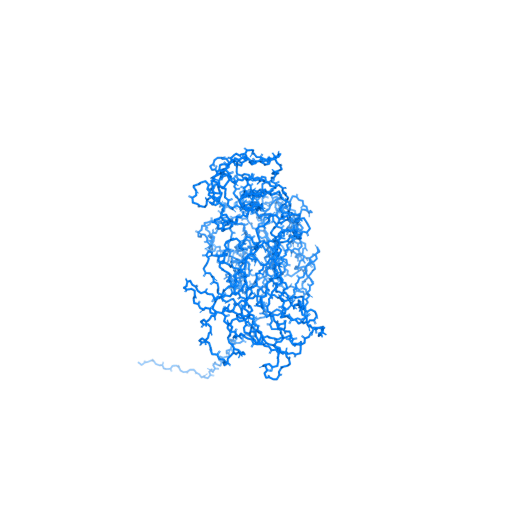GLY A 1 217 ? -1.115 25.317 -5.039 1.00 67.06 217 GLY A N 1
ATOM 1617 C CA . GLY A 1 217 ? -1.951 24.456 -5.873 1.00 67.06 217 GLY A CA 1
ATOM 1618 C C . GLY A 1 217 ? -2.650 23.410 -5.011 1.00 67.06 217 GLY A C 1
ATOM 1619 O O . GLY A 1 217 ? -2.533 23.457 -3.796 1.00 67.06 217 GLY A O 1
ATOM 1620 N N . GLY A 1 218 ? -3.373 22.468 -5.615 1.00 62.28 218 GLY A N 1
ATOM 1621 C CA . GLY A 1 218 ? -3.935 21.307 -4.908 1.00 62.28 218 GLY A CA 1
ATOM 1622 C C . GLY A 1 218 ? -3.070 20.064 -5.120 1.00 62.28 218 GLY A C 1
ATOM 1623 O O . GLY A 1 218 ? -2.586 19.870 -6.232 1.00 62.28 218 GLY A O 1
ATOM 1624 N N . VAL A 1 219 ? -2.862 19.215 -4.096 1.00 56.09 219 VAL A N 1
ATOM 1625 C CA . VAL A 1 219 ? -1.994 17.996 -4.084 1.00 56.09 219 VAL A CA 1
ATOM 1626 C C . VAL A 1 219 ? -2.360 17.017 -5.205 1.00 56.09 219 VAL A C 1
ATOM 1628 O O . VAL A 1 219 ? -1.607 16.102 -5.509 1.00 56.09 219 VAL A O 1
ATOM 1631 N N . GLY A 1 220 ? -3.487 17.256 -5.862 1.00 58.16 220 GLY A N 1
ATOM 1632 C CA . GLY A 1 220 ? -4.111 16.449 -6.884 1.00 58.16 220 GLY A CA 1
ATOM 1633 C C . GLY A 1 220 ? -5.571 16.308 -6.517 1.00 58.16 220 GLY A C 1
ATOM 1634 O O . GLY A 1 220 ? -5.905 16.232 -5.334 1.00 58.16 220 GLY A O 1
ATOM 1635 N N . ASP A 1 221 ? -6.436 16.282 -7.519 1.00 64.56 221 ASP A N 1
ATOM 1636 C CA . ASP A 1 221 ? -7.829 15.916 -7.312 1.00 64.56 221 ASP A CA 1
ATOM 1637 C C . ASP A 1 221 ? -7.944 14.394 -7.233 1.00 64.56 221 ASP A C 1
ATOM 1639 O O . ASP A 1 221 ? -8.283 13.739 -8.217 1.00 64.56 221 ASP A O 1
ATOM 1643 N N . PHE A 1 222 ? -7.571 13.799 -6.094 1.00 71.25 222 PHE A N 1
ATOM 1644 C CA . PHE A 1 222 ? -7.701 12.351 -5.932 1.00 71.25 222 PHE A CA 1
ATOM 1645 C C . PHE A 1 222 ? -9.157 11.920 -5.705 1.00 71.25 222 PHE A C 1
ATOM 1647 O O . PHE A 1 222 ? -9.356 10.760 -5.366 1.00 71.25 222 PHE A O 1
ATOM 1654 N N . GLU A 1 223 ? -10.171 12.781 -5.875 1.00 63.00 223 GLU A N 1
ATOM 1655 C CA . GLU A 1 223 ? -11.579 12.382 -5.700 1.00 63.00 223 GLU A CA 1
ATOM 1656 C C . GLU A 1 223 ? -11.976 11.261 -6.672 1.00 63.00 223 GLU A C 1
ATOM 1658 O O . GLU A 1 223 ? -12.703 10.343 -6.288 1.00 63.00 223 GLU A O 1
ATOM 1663 N N . ASP A 1 224 ? -11.415 11.267 -7.887 1.00 57.03 224 ASP A N 1
ATOM 1664 C CA . ASP A 1 224 ? -11.600 10.202 -8.883 1.00 57.03 224 ASP A CA 1
ATOM 1665 C C . ASP A 1 224 ? -10.612 9.028 -8.710 1.00 57.03 224 ASP A C 1
ATOM 1667 O O . ASP A 1 224 ? -10.823 7.927 -9.234 1.00 57.03 224 ASP A O 1
ATOM 1671 N N . ALA A 1 225 ? -9.534 9.231 -7.948 1.00 58.78 225 ALA A N 1
ATOM 1672 C CA . ALA A 1 225 ? -8.516 8.226 -7.676 1.00 58.78 225 ALA A CA 1
ATOM 1673 C C . ALA A 1 225 ? -8.845 7.488 -6.370 1.00 58.78 225 ALA A C 1
ATOM 1675 O O . ALA A 1 225 ? -8.406 7.847 -5.279 1.00 58.78 225 ALA A O 1
ATOM 1676 N N . GLY A 1 226 ? -9.616 6.405 -6.485 1.00 77.00 226 GLY A N 1
ATOM 1677 C CA . GLY A 1 226 ? -9.761 5.433 -5.401 1.00 77.00 226 GLY A CA 1
ATOM 1678 C C . GLY A 1 226 ? -8.426 4.762 -5.029 1.00 77.00 226 GLY A C 1
ATOM 1679 O O . GLY A 1 226 ? -7.338 5.192 -5.397 1.00 77.00 226 GLY A O 1
ATOM 1680 N N . TYR A 1 227 ? -8.483 3.649 -4.307 1.00 89.44 227 TYR A N 1
ATOM 1681 C CA . TYR A 1 227 ? -7.284 2.848 -4.057 1.00 89.44 227 TYR A CA 1
ATOM 1682 C C . TYR A 1 227 ? -6.726 2.242 -5.362 1.00 89.44 227 TYR A C 1
ATOM 1684 O O . TYR A 1 227 ? -7.480 1.880 -6.267 1.00 89.44 227 TYR A O 1
ATOM 1692 N N . SER A 1 228 ? -5.408 2.065 -5.441 1.00 91.25 228 SER A N 1
ATOM 1693 C CA . SER A 1 228 ? -4.727 1.567 -6.644 1.00 91.25 228 SER A CA 1
ATOM 1694 C C . SER A 1 228 ? -3.488 0.730 -6.315 1.00 91.25 228 SER A C 1
ATOM 1696 O O . SER A 1 228 ? -2.871 0.850 -5.248 1.00 91.25 228 SER A O 1
ATOM 1698 N N . ASN A 1 229 ? -3.122 -0.147 -7.250 1.00 93.25 229 ASN A N 1
ATOM 1699 C CA . ASN A 1 229 ? -1.831 -0.829 -7.253 1.00 93.25 229 ASN A CA 1
ATOM 1700 C C . ASN A 1 229 ? -0.737 0.115 -7.754 1.00 93.25 229 ASN A C 1
ATOM 1702 O O . ASN A 1 229 ? -1.000 1.004 -8.562 1.00 93.25 229 ASN A O 1
ATOM 1706 N N . ALA A 1 230 ? 0.501 -0.114 -7.321 1.00 94.81 230 ALA A N 1
ATOM 1707 C CA . ALA A 1 230 ? 1.635 0.532 -7.955 1.00 94.81 230 ALA A CA 1
ATOM 1708 C C . ALA A 1 230 ? 2.019 -0.230 -9.225 1.00 94.81 230 ALA A C 1
ATOM 1710 O O . ALA A 1 230 ? 2.007 -1.463 -9.256 1.00 94.81 230 ALA A O 1
ATOM 1711 N N . SER A 1 231 ? 2.410 0.509 -10.254 1.00 95.38 231 SER A N 1
ATOM 1712 C CA . SER A 1 231 ? 2.886 -0.024 -11.522 1.00 95.38 231 SER A CA 1
ATOM 1713 C C . SER A 1 231 ? 4.253 0.551 -11.850 1.00 95.38 231 SER A C 1
ATOM 1715 O O . SER A 1 231 ? 4.568 1.696 -11.530 1.00 95.38 231 SER A O 1
ATOM 1717 N N . THR A 1 232 ? 5.072 -0.228 -12.544 1.00 96.62 232 THR A N 1
ATOM 1718 C CA . THR A 1 232 ? 6.245 0.320 -13.220 1.00 96.62 232 THR A CA 1
ATOM 1719 C C . THR A 1 232 ? 5.814 1.187 -14.410 1.00 96.62 232 THR A C 1
ATOM 1721 O O . THR A 1 232 ? 4.753 0.928 -14.997 1.00 96.62 232 THR A O 1
ATOM 1724 N N . PRO A 1 233 ? 6.638 2.153 -14.864 1.00 94.81 233 PRO A N 1
ATOM 1725 C CA . PRO A 1 233 ? 6.537 2.631 -16.239 1.00 94.81 233 PRO A CA 1
ATOM 1726 C C . PRO A 1 233 ? 6.668 1.449 -17.215 1.00 94.81 233 PRO A C 1
ATOM 1728 O O . PRO A 1 233 ? 7.234 0.403 -16.872 1.00 94.81 233 PRO A O 1
ATOM 1731 N N . SER A 1 234 ? 6.157 1.603 -18.440 1.00 96.06 234 SER A N 1
ATOM 1732 C CA . SER A 1 234 ? 6.260 0.549 -19.456 1.00 96.06 234 SER A CA 1
ATOM 1733 C C . SER A 1 234 ? 7.724 0.203 -19.697 1.00 96.06 234 SER A C 1
ATOM 1735 O O . SER A 1 234 ? 8.520 1.085 -20.037 1.00 96.06 234 SER A O 1
ATOM 1737 N N . ILE A 1 235 ? 8.069 -1.074 -19.534 1.00 97.50 235 ILE A N 1
ATOM 1738 C CA . ILE A 1 235 ? 9.385 -1.603 -19.885 1.00 97.50 235 ILE A CA 1
ATOM 1739 C C . ILE A 1 235 ? 9.486 -1.584 -21.407 1.00 97.50 235 ILE A C 1
ATOM 1741 O O . ILE A 1 235 ? 8.571 -2.021 -22.107 1.00 97.50 235 ILE A O 1
ATOM 1745 N N . GLN A 1 236 ? 10.587 -1.046 -21.919 1.00 96.56 236 GLN A N 1
ATOM 1746 C CA . GLN A 1 236 ? 10.777 -0.772 -23.336 1.00 96.56 236 GLN A CA 1
ATOM 1747 C C . GLN A 1 236 ? 11.858 -1.651 -23.951 1.00 96.56 236 GLN A C 1
ATOM 1749 O O . GLN A 1 236 ? 12.822 -2.069 -23.300 1.00 96.56 236 GLN A O 1
ATOM 1754 N N . SER A 1 237 ? 11.685 -1.921 -25.241 1.00 96.06 237 SER A N 1
ATOM 1755 C CA . SER A 1 237 ? 12.647 -2.668 -26.038 1.00 96.06 237 SER A CA 1
ATOM 1756 C C . SER A 1 237 ? 13.911 -1.873 -26.361 1.00 96.06 237 SER A C 1
ATOM 1758 O O . SER A 1 237 ? 13.972 -0.653 -26.179 1.00 96.06 237 SER A O 1
ATOM 1760 N N . GLN A 1 238 ? 14.890 -2.560 -26.953 1.00 93.94 238 GLN A N 1
ATOM 1761 C CA . GLN A 1 238 ? 15.937 -1.913 -27.746 1.00 93.94 238 GLN A CA 1
ATOM 1762 C C . GLN A 1 238 ? 15.346 -1.083 -28.899 1.00 93.94 238 GLN A C 1
ATOM 1764 O O . GLN A 1 238 ? 14.197 -1.303 -29.307 1.00 93.94 238 GLN A O 1
ATOM 1769 N N . LEU A 1 239 ? 16.141 -0.173 -29.460 1.00 92.19 239 LEU A N 1
ATOM 1770 C CA . LEU A 1 239 ? 15.782 0.554 -30.674 1.00 92.19 239 LEU A CA 1
ATOM 1771 C C . LEU A 1 239 ? 15.733 -0.390 -31.881 1.00 92.19 239 LEU A C 1
ATOM 1773 O O . LEU A 1 239 ? 16.687 -1.102 -32.186 1.00 92.19 239 LEU A O 1
ATOM 1777 N N . ILE A 1 240 ? 14.625 -0.344 -32.620 1.00 87.88 240 ILE A N 1
ATOM 1778 C CA . ILE A 1 240 ? 14.501 -0.944 -33.951 1.00 87.88 240 ILE A CA 1
ATOM 1779 C C . ILE A 1 240 ? 13.953 0.124 -34.886 1.00 87.88 240 ILE A C 1
ATOM 1781 O O . ILE A 1 240 ? 12.887 0.679 -34.636 1.00 87.88 240 ILE A O 1
ATOM 1785 N N . ASN A 1 241 ? 14.683 0.424 -35.964 1.00 85.69 241 ASN A N 1
ATOM 1786 C CA . ASN A 1 241 ? 14.325 1.484 -36.915 1.00 85.69 241 ASN A CA 1
ATOM 1787 C C . ASN A 1 241 ? 14.004 2.816 -36.212 1.00 85.69 241 ASN A C 1
ATOM 1789 O O . ASN A 1 241 ? 13.000 3.465 -36.500 1.00 85.69 241 ASN A O 1
ATOM 1793 N N . ASN A 1 242 ? 14.856 3.197 -35.254 1.00 85.06 242 ASN A N 1
ATOM 1794 C CA . ASN A 1 242 ? 14.743 4.434 -34.480 1.00 85.06 242 ASN A CA 1
ATOM 1795 C C . ASN A 1 242 ? 13.466 4.553 -33.617 1.00 85.06 242 ASN A C 1
ATOM 1797 O O . ASN A 1 242 ? 13.092 5.656 -33.226 1.00 85.06 242 ASN A O 1
ATOM 1801 N N . SER A 1 243 ? 12.795 3.431 -33.330 1.00 89.19 243 SER A N 1
ATOM 1802 C CA . SER A 1 243 ? 11.598 3.361 -32.483 1.00 89.19 243 SER A CA 1
ATOM 1803 C C . SER A 1 243 ? 11.757 2.301 -31.391 1.00 89.19 243 SER A C 1
ATOM 1805 O O . SER A 1 243 ? 12.413 1.277 -31.598 1.00 89.19 243 SER A O 1
ATOM 1807 N N . ARG A 1 244 ? 11.144 2.543 -30.229 1.00 92.25 244 ARG A N 1
ATOM 1808 C CA . ARG A 1 244 ? 11.043 1.580 -29.122 1.00 92.25 244 ARG A CA 1
ATOM 1809 C C . ARG A 1 244 ? 9.624 1.032 -29.042 1.00 92.25 244 ARG A C 1
ATOM 1811 O O . ARG A 1 244 ? 8.669 1.750 -29.326 1.00 92.25 244 ARG A O 1
ATOM 1818 N N . TYR A 1 245 ? 9.497 -0.218 -28.618 1.00 94.81 245 TYR A N 1
ATOM 1819 C CA . TYR A 1 245 ? 8.215 -0.856 -28.340 1.00 94.81 245 TYR A CA 1
ATOM 1820 C C . TYR A 1 245 ? 7.999 -0.913 -26.830 1.00 94.81 245 TYR A C 1
ATOM 1822 O O . TYR A 1 245 ? 8.917 -1.265 -26.085 1.00 94.81 245 TYR A O 1
ATOM 1830 N N . ASN A 1 246 ? 6.784 -0.594 -26.385 1.00 95.81 246 ASN A N 1
ATOM 1831 C CA . ASN A 1 246 ? 6.350 -0.898 -25.025 1.00 95.81 246 ASN A CA 1
ATOM 1832 C C . ASN A 1 246 ? 6.093 -2.405 -24.942 1.00 95.81 246 ASN A C 1
ATOM 1834 O O . ASN A 1 246 ? 5.359 -2.949 -25.761 1.00 95.81 246 ASN A O 1
ATOM 1838 N N . LEU A 1 247 ? 6.748 -3.078 -23.999 1.00 96.25 247 LEU A N 1
ATOM 1839 C CA . LEU A 1 247 ? 6.718 -4.533 -23.892 1.00 96.25 247 LEU A CA 1
ATOM 1840 C C . LEU A 1 247 ? 5.676 -4.992 -22.873 1.00 96.25 247 LEU A C 1
ATOM 1842 O O . LEU A 1 247 ? 4.773 -5.749 -23.210 1.00 96.25 247 LEU A O 1
ATOM 1846 N N . PHE A 1 248 ? 5.835 -4.571 -21.620 1.00 97.31 248 PHE A N 1
ATOM 1847 C CA . PHE A 1 248 ? 4.937 -4.923 -20.523 1.00 97.31 248 PHE A CA 1
ATOM 1848 C C . PHE A 1 248 ? 5.127 -3.960 -19.348 1.00 97.31 248 PHE A C 1
ATOM 1850 O O . PHE A 1 248 ? 6.122 -3.227 -19.276 1.00 97.31 248 PHE A O 1
ATOM 1857 N N . LYS A 1 249 ? 4.191 -3.999 -18.402 1.00 97.38 249 LYS A N 1
ATOM 1858 C CA . LYS A 1 249 ? 4.331 -3.401 -17.072 1.00 97.38 249 LYS A CA 1
ATOM 1859 C C . LYS A 1 249 ? 4.339 -4.480 -16.002 1.00 97.38 249 LYS A C 1
ATOM 1861 O O . LYS A 1 249 ? 3.826 -5.582 -16.203 1.00 97.38 249 LYS A O 1
ATOM 1866 N N . VAL A 1 250 ? 4.928 -4.149 -14.861 1.00 98.06 250 VAL A N 1
ATOM 1867 C CA . VAL A 1 250 ? 4.833 -4.949 -13.643 1.00 98.06 250 VAL A CA 1
ATOM 1868 C C . VAL A 1 250 ? 3.991 -4.169 -12.648 1.00 98.06 250 VAL A C 1
ATOM 1870 O O . VAL A 1 250 ? 4.269 -3.000 -12.398 1.00 98.06 250 VAL A O 1
ATOM 1873 N N . ASN A 1 251 ? 2.993 -4.824 -12.069 1.00 97.19 251 ASN A N 1
ATOM 1874 C CA . ASN A 1 251 ? 2.087 -4.251 -11.084 1.00 97.19 251 ASN A CA 1
ATOM 1875 C C . ASN A 1 251 ? 2.246 -4.971 -9.752 1.00 97.19 251 ASN A C 1
ATOM 1877 O O . ASN A 1 251 ? 2.519 -6.174 -9.710 1.00 97.19 251 ASN A O 1
ATOM 1881 N N . THR A 1 252 ? 2.040 -4.258 -8.654 1.00 96.00 252 THR A N 1
ATOM 1882 C CA . THR A 1 252 ? 2.007 -4.853 -7.320 1.00 96.00 252 THR A CA 1
ATOM 1883 C C . THR A 1 252 ? 0.656 -5.505 -7.067 1.00 96.00 252 THR A C 1
ATOM 1885 O O . THR A 1 252 ? -0.382 -4.961 -7.409 1.00 96.00 252 THR A O 1
ATOM 1888 N N . ARG A 1 253 ? 0.631 -6.661 -6.402 1.00 93.75 253 ARG A N 1
ATOM 1889 C CA . ARG A 1 253 ? -0.622 -7.303 -5.961 1.00 93.75 253 ARG A CA 1
ATOM 1890 C C . ARG A 1 253 ? -1.252 -6.592 -4.763 1.00 93.75 253 ARG A C 1
ATOM 1892 O O . ARG A 1 253 ? -2.466 -6.618 -4.578 1.00 93.75 253 ARG A O 1
ATOM 1899 N N . SER A 1 254 ? -0.414 -5.982 -3.928 1.00 93.19 254 SER A N 1
ATOM 1900 C CA . SER A 1 254 ? -0.861 -5.105 -2.847 1.00 93.19 254 SER A CA 1
ATOM 1901 C C . SER A 1 254 ? -1.244 -3.738 -3.411 1.00 93.19 254 SER A C 1
ATOM 1903 O O . SER A 1 254 ? -0.652 -3.283 -4.394 1.00 93.19 254 SER A O 1
ATOM 1905 N N . HIS A 1 255 ? -2.229 -3.114 -2.776 1.00 93.31 255 HIS A N 1
ATOM 1906 C CA . HIS A 1 255 ? -2.614 -1.726 -3.021 1.00 93.31 255 HIS A CA 1
ATOM 1907 C C . HIS A 1 255 ? -2.021 -0.852 -1.921 1.00 93.31 255 HIS A C 1
ATOM 1909 O O . HIS A 1 255 ? -1.716 -1.367 -0.839 1.00 93.31 255 HIS A O 1
ATOM 1915 N N . GLY A 1 256 ? -1.911 0.444 -2.179 1.00 90.88 256 GLY A N 1
ATOM 1916 C CA . GLY A 1 256 ? -1.477 1.404 -1.174 1.00 90.88 256 GLY A CA 1
ATOM 1917 C C . GLY A 1 256 ? -0.255 2.216 -1.555 1.00 90.88 256 GLY A C 1
ATOM 1918 O O . GLY A 1 256 ? 0.408 1.974 -2.558 1.00 90.88 256 GLY A O 1
ATOM 1919 N N . SER A 1 257 ? 0.039 3.208 -0.732 1.00 89.56 257 SER A N 1
ATOM 1920 C CA . SER A 1 257 ? 1.192 4.089 -0.910 1.00 89.56 257 SER A CA 1
ATOM 1921 C C . SER A 1 257 ? 2.517 3.411 -0.533 1.00 89.56 257 SER A C 1
ATOM 1923 O O . SER A 1 257 ? 3.551 3.723 -1.127 1.00 89.56 257 SER A O 1
ATOM 1925 N N . ASP A 1 258 ? 2.485 2.430 0.380 1.00 89.06 258 ASP A N 1
ATOM 1926 C CA . ASP A 1 258 ? 3.659 1.691 0.868 1.00 89.06 258 ASP A CA 1
ATOM 1927 C C . ASP A 1 258 ? 4.367 0.900 -0.238 1.00 89.06 258 ASP A C 1
ATOM 1929 O O . ASP A 1 258 ? 5.578 0.689 -0.208 1.00 89.06 258 ASP A O 1
ATOM 1933 N N . VAL A 1 259 ? 3.623 0.452 -1.247 1.00 91.62 259 VAL A N 1
ATOM 1934 C CA . VAL A 1 259 ? 4.187 -0.386 -2.304 1.00 91.62 259 VAL A CA 1
ATOM 1935 C C . VAL A 1 259 ? 5.054 0.389 -3.297 1.00 91.62 259 VAL A C 1
ATOM 1937 O O . VAL A 1 259 ? 5.896 -0.230 -3.947 1.00 91.62 259 VAL A O 1
ATOM 1940 N N . ASN A 1 260 ? 4.910 1.717 -3.379 1.00 92.94 260 ASN A N 1
ATOM 1941 C CA . ASN A 1 260 ? 5.701 2.555 -4.288 1.00 92.94 260 ASN A CA 1
ATOM 1942 C C . ASN A 1 260 ? 7.192 2.523 -3.943 1.00 92.94 260 ASN A C 1
ATOM 1944 O O . ASN A 1 260 ? 8.038 2.501 -4.835 1.00 92.94 260 ASN A O 1
ATOM 1948 N N . ASN A 1 261 ? 7.515 2.498 -2.648 1.00 91.75 261 ASN A N 1
ATOM 1949 C CA . ASN A 1 261 ? 8.894 2.507 -2.183 1.00 91.75 261 ASN A CA 1
ATOM 1950 C C . ASN A 1 261 ? 9.377 1.146 -1.688 1.00 91.75 261 ASN A C 1
ATOM 1952 O O . ASN A 1 261 ? 10.566 1.023 -1.460 1.00 91.75 261 ASN A O 1
ATOM 1956 N N . LYS A 1 262 ? 8.532 0.123 -1.537 1.00 91.56 262 LYS A N 1
ATOM 1957 C CA . LYS A 1 262 ? 8.930 -1.174 -0.962 1.00 91.56 262 LYS A CA 1
ATOM 1958 C C . LYS A 1 262 ? 9.748 -2.058 -1.903 1.00 91.56 262 LYS A C 1
ATOM 1960 O O . LYS A 1 262 ? 10.681 -2.738 -1.468 1.00 91.56 262 LYS A O 1
ATOM 1965 N N . PHE A 1 263 ? 9.381 -2.086 -3.182 1.00 94.38 263 PHE A N 1
ATOM 1966 C CA . PHE A 1 263 ? 9.986 -2.977 -4.169 1.00 94.38 263 PHE A CA 1
ATOM 1967 C C . PHE A 1 263 ? 10.590 -2.212 -5.344 1.00 94.38 263 PHE A C 1
ATOM 1969 O O . PHE A 1 263 ? 10.249 -1.065 -5.617 1.00 94.38 263 PHE A O 1
ATOM 1976 N N . LYS A 1 264 ? 11.485 -2.886 -6.065 1.00 95.56 264 LYS A N 1
ATOM 1977 C CA . LYS A 1 264 ? 12.032 -2.452 -7.350 1.00 95.56 264 LYS A CA 1
ATOM 1978 C C . LYS A 1 264 ? 12.183 -3.643 -8.286 1.00 95.56 264 LYS A C 1
ATOM 1980 O O . LYS A 1 264 ? 12.496 -4.752 -7.839 1.00 95.56 264 LYS A O 1
ATOM 1985 N N . VAL A 1 265 ? 11.973 -3.420 -9.579 1.00 97.81 265 VAL A N 1
ATOM 1986 C CA . VAL A 1 265 ? 12.159 -4.452 -10.607 1.00 97.81 265 VAL A CA 1
ATOM 1987 C C . VAL A 1 265 ? 13.554 -4.315 -11.190 1.00 97.81 265 VAL A C 1
ATOM 1989 O O . VAL A 1 265 ? 13.948 -3.232 -11.610 1.00 97.81 265 VAL A O 1
ATOM 1992 N N . VAL A 1 266 ? 14.302 -5.411 -11.239 1.00 97.75 266 VAL A N 1
ATOM 1993 C CA . VAL A 1 266 ? 15.616 -5.460 -11.883 1.00 97.75 266 VAL A CA 1
ATOM 1994 C C . VAL A 1 266 ? 15.545 -6.389 -13.082 1.00 97.75 266 VAL A C 1
ATOM 1996 O O . VAL A 1 266 ? 15.200 -7.565 -12.953 1.00 97.75 266 VAL A O 1
ATOM 1999 N N . ILE A 1 267 ? 15.911 -5.859 -14.244 1.00 97.94 267 ILE A N 1
ATOM 2000 C CA . ILE A 1 267 ? 16.081 -6.623 -15.477 1.00 97.94 267 ILE A CA 1
ATOM 2001 C C . ILE A 1 267 ? 17.571 -6.846 -15.694 1.00 97.94 267 ILE A C 1
ATOM 2003 O O . ILE A 1 267 ? 18.375 -5.919 -15.585 1.00 97.94 267 ILE A O 1
ATOM 2007 N N . LEU A 1 268 ? 17.951 -8.089 -15.979 1.00 95.81 268 LEU A N 1
ATOM 2008 C CA . LEU A 1 268 ? 19.348 -8.484 -16.152 1.00 95.81 268 LEU A CA 1
ATOM 2009 C C . LEU A 1 268 ? 19.481 -9.693 -17.088 1.00 95.81 268 LEU A C 1
ATOM 2011 O O . LEU A 1 268 ? 18.485 -10.278 -17.510 1.00 95.81 268 LEU A O 1
ATOM 2015 N N . ASN A 1 269 ? 20.722 -10.079 -17.404 1.00 93.62 269 ASN A N 1
ATOM 2016 C CA . ASN A 1 269 ? 21.043 -11.210 -18.288 1.00 93.62 269 ASN A CA 1
ATOM 2017 C C . ASN A 1 269 ? 20.352 -11.121 -19.662 1.00 93.62 269 ASN A C 1
ATOM 2019 O O . ASN A 1 269 ? 19.882 -12.127 -20.193 1.00 93.62 269 ASN A O 1
ATOM 2023 N N . VAL A 1 270 ? 20.289 -9.918 -20.239 1.00 94.19 270 VAL A N 1
ATOM 2024 C CA . VAL A 1 270 ? 19.589 -9.666 -21.505 1.00 94.19 270 VAL A CA 1
ATOM 2025 C C . VAL A 1 270 ? 20.393 -10.205 -22.698 1.00 94.19 270 VAL A C 1
ATOM 2027 O O . VAL A 1 270 ? 21.389 -9.617 -23.139 1.00 94.19 270 VAL A O 1
ATOM 2030 N N . LYS A 1 271 ? 19.937 -11.337 -23.237 1.00 92.25 271 LYS A N 1
ATOM 2031 C CA . LYS A 1 271 ? 20.490 -12.044 -24.398 1.00 92.25 271 LYS A CA 1
ATOM 2032 C C . LYS A 1 271 ? 19.665 -11.742 -25.642 1.00 92.25 271 LYS A C 1
ATOM 2034 O O . LYS A 1 271 ? 18.446 -11.903 -25.637 1.00 92.25 271 LYS A O 1
ATOM 2039 N N . ALA A 1 272 ? 20.337 -11.352 -26.720 1.00 90.81 272 ALA A N 1
ATOM 2040 C CA . ALA A 1 272 ? 19.692 -11.042 -27.989 1.00 90.81 272 ALA A CA 1
ATOM 2041 C C . ALA A 1 272 ? 19.055 -12.283 -28.634 1.00 90.81 272 ALA A C 1
ATOM 2043 O O . ALA A 1 272 ? 19.533 -13.409 -28.464 1.00 90.81 272 ALA A O 1
ATOM 2044 N N . ALA A 1 273 ? 18.011 -12.074 -29.433 1.00 89.38 273 ALA A N 1
ATOM 2045 C CA . ALA A 1 273 ? 17.462 -13.125 -30.284 1.00 89.38 273 ALA A CA 1
ATOM 2046 C C . ALA A 1 273 ? 18.540 -13.725 -31.208 1.00 89.38 273 ALA A C 1
ATOM 2048 O O . ALA A 1 273 ? 19.460 -13.029 -31.637 1.00 89.38 273 ALA A O 1
ATOM 2049 N N . GLY A 1 274 ? 18.458 -15.030 -31.477 1.00 85.69 274 GLY A N 1
ATOM 2050 C CA . GLY A 1 274 ? 19.452 -15.765 -32.271 1.00 85.69 274 GLY A CA 1
ATOM 2051 C C . GLY A 1 274 ? 20.725 -16.177 -31.518 1.00 85.69 274 GLY A C 1
ATOM 2052 O O . GLY A 1 274 ? 21.457 -17.034 -32.003 1.00 85.69 274 GLY A O 1
ATOM 2053 N N . THR A 1 275 ? 20.977 -15.642 -30.316 1.00 84.56 275 THR A N 1
ATOM 2054 C CA . THR A 1 275 ? 22.085 -16.102 -29.441 1.00 84.56 275 THR A CA 1
ATOM 2055 C C . THR A 1 275 ? 21.688 -17.259 -28.521 1.00 84.56 275 THR A C 1
ATOM 2057 O O . THR A 1 275 ? 22.535 -17.895 -27.897 1.00 84.56 275 THR A O 1
ATOM 2060 N N . VAL A 1 276 ? 20.389 -17.546 -28.438 1.00 84.31 276 VAL A N 1
ATOM 2061 C CA . VAL A 1 276 ? 19.818 -18.593 -27.593 1.00 84.31 276 VAL A CA 1
ATOM 2062 C C . VAL A 1 276 ? 19.582 -19.834 -28.448 1.00 84.31 276 VAL A C 1
ATOM 2064 O O . VAL A 1 276 ? 18.788 -19.810 -29.388 1.00 84.31 276 VAL A O 1
ATOM 2067 N N . ALA A 1 277 ? 20.256 -20.937 -28.122 1.00 82.50 277 ALA A N 1
ATOM 2068 C CA . ALA A 1 277 ? 20.118 -22.183 -28.868 1.00 82.50 277 ALA A CA 1
ATOM 2069 C C . ALA A 1 277 ? 18.660 -22.682 -28.866 1.00 82.50 277 ALA A C 1
ATOM 2071 O O . ALA A 1 277 ? 18.058 -22.861 -27.808 1.00 82.50 277 ALA A O 1
ATOM 2072 N N . GLY A 1 278 ? 18.102 -22.917 -30.057 1.00 81.50 278 GLY A N 1
ATOM 2073 C CA . GLY A 1 278 ? 16.746 -23.452 -30.223 1.00 81.50 278 GLY A CA 1
ATOM 2074 C C . GLY A 1 278 ? 15.606 -22.453 -29.984 1.00 81.50 278 GLY A C 1
ATOM 2075 O O . GLY A 1 278 ? 14.464 -22.887 -29.869 1.00 81.50 278 GLY A O 1
ATOM 2076 N N . SER A 1 279 ? 15.888 -21.146 -29.907 1.00 88.25 279 SER A N 1
ATOM 2077 C CA . SER A 1 279 ? 14.879 -20.093 -29.734 1.00 88.25 279 SER A CA 1
ATOM 2078 C C . SER A 1 279 ? 15.087 -18.946 -30.725 1.00 88.25 279 SER A C 1
ATOM 2080 O O . SER A 1 279 ? 16.168 -18.364 -30.795 1.00 88.25 279 SER A O 1
ATOM 2082 N N . ASP A 1 280 ? 14.017 -18.558 -31.422 1.00 90.19 280 ASP A N 1
ATOM 2083 C CA . ASP A 1 280 ? 13.985 -17.344 -32.256 1.00 90.19 280 ASP A CA 1
ATOM 2084 C C . ASP A 1 280 ? 13.897 -16.056 -31.418 1.00 90.19 280 ASP A C 1
ATOM 2086 O O . ASP A 1 280 ? 14.083 -14.956 -31.936 1.00 90.19 280 ASP A O 1
ATOM 2090 N N . TYR A 1 281 ? 13.584 -16.187 -30.129 1.00 93.50 281 TYR A N 1
ATOM 2091 C CA . TYR A 1 281 ? 13.403 -15.084 -29.190 1.00 93.50 281 TYR A CA 1
ATOM 2092 C C . TYR A 1 281 ? 14.641 -14.900 -28.316 1.00 93.50 281 TYR A C 1
ATOM 2094 O O . TYR A 1 281 ? 15.348 -15.865 -28.004 1.00 93.50 281 TYR A O 1
ATOM 2102 N N . GLY A 1 282 ? 14.866 -13.659 -27.879 1.00 93.06 282 GLY A N 1
ATOM 2103 C CA . GLY A 1 282 ? 15.847 -13.352 -26.843 1.00 93.06 282 GLY A CA 1
ATOM 2104 C C . GLY A 1 282 ? 15.436 -13.883 -25.467 1.00 93.06 282 GLY A C 1
ATOM 2105 O O . GLY A 1 282 ? 14.325 -14.383 -25.271 1.00 93.06 282 GLY A O 1
ATOM 2106 N N . GLN A 1 283 ? 16.350 -13.770 -24.508 1.00 95.00 283 GLN A N 1
ATOM 2107 C CA . GLN A 1 283 ? 16.127 -14.179 -23.122 1.00 95.00 283 GLN A CA 1
ATOM 2108 C C . GLN A 1 283 ? 16.534 -13.078 -22.151 1.00 95.00 283 GLN A C 1
ATOM 2110 O O . GLN A 1 283 ? 17.472 -12.330 -22.413 1.00 95.00 283 GLN A O 1
ATOM 2115 N N . PHE A 1 284 ? 15.856 -13.006 -21.012 1.00 96.88 284 PHE A N 1
ATOM 2116 C CA . PHE A 1 284 ? 16.218 -12.119 -19.910 1.00 96.88 284 PHE A CA 1
ATOM 2117 C C . PHE A 1 284 ? 15.859 -12.753 -18.564 1.00 96.88 284 PHE A C 1
ATOM 2119 O O . PHE A 1 284 ? 15.149 -13.758 -18.495 1.00 96.88 284 PHE A O 1
ATOM 2126 N N . SER A 1 285 ? 16.358 -12.164 -17.487 1.00 97.81 285 SER A N 1
ATOM 2127 C CA . SER A 1 285 ? 15.955 -12.476 -16.119 1.00 97.81 285 SER A CA 1
ATOM 2128 C C . SER A 1 285 ? 15.259 -11.263 -15.507 1.00 97.81 285 SER A C 1
ATOM 2130 O O . SER A 1 285 ? 15.633 -10.120 -15.783 1.00 97.81 285 SER A O 1
ATOM 2132 N N . LEU A 1 286 ? 14.267 -11.521 -14.657 1.00 98.12 286 LEU A N 1
ATOM 2133 C CA . LEU A 1 286 ? 13.586 -10.514 -13.849 1.00 98.12 286 LEU A CA 1
ATOM 2134 C C . LEU A 1 286 ? 13.780 -10.857 -12.374 1.00 98.12 286 LEU A C 1
ATOM 2136 O O . LEU A 1 286 ? 13.551 -11.992 -11.957 1.00 98.12 286 LEU A O 1
ATOM 2140 N N . GLN A 1 287 ? 14.193 -9.872 -11.586 1.00 97.75 287 GLN A N 1
ATOM 2141 C CA . GLN A 1 287 ? 14.254 -9.958 -10.132 1.00 97.75 287 GLN A CA 1
ATOM 2142 C C . GLN A 1 287 ? 13.340 -8.903 -9.520 1.00 97.75 287 GLN A C 1
ATOM 2144 O O . GLN A 1 287 ? 13.350 -7.745 -9.937 1.00 97.75 287 GLN A O 1
ATOM 2149 N N . LEU A 1 288 ? 12.599 -9.300 -8.495 1.00 97.50 288 LEU A N 1
ATOM 2150 C CA . LEU A 1 288 ? 11.953 -8.383 -7.574 1.00 97.50 288 LEU A CA 1
ATOM 2151 C C . LEU A 1 288 ? 12.872 -8.220 -6.366 1.00 97.50 288 LEU A C 1
ATOM 2153 O O . LEU A 1 288 ? 13.182 -9.199 -5.685 1.00 97.50 288 LEU A O 1
ATOM 2157 N N . ARG A 1 289 ? 13.324 -6.994 -6.105 1.00 96.12 289 ARG A N 1
ATOM 2158 C CA . ARG A 1 289 ? 14.175 -6.686 -4.952 1.00 96.12 289 ARG A CA 1
ATOM 2159 C C . ARG A 1 289 ? 13.483 -5.726 -4.003 1.00 96.12 289 ARG A C 1
ATOM 2161 O O . ARG A 1 289 ? 12.680 -4.901 -4.432 1.00 96.12 289 ARG A O 1
ATOM 2168 N N . GLN A 1 290 ? 13.823 -5.819 -2.727 1.00 94.62 290 GLN A N 1
ATOM 2169 C CA . GLN A 1 290 ? 13.443 -4.839 -1.721 1.00 94.62 290 GLN A CA 1
ATOM 2170 C C . GLN A 1 290 ? 14.361 -3.616 -1.825 1.00 94.62 290 GLN A C 1
ATOM 2172 O O . GLN A 1 290 ? 15.547 -3.724 -2.151 1.00 94.62 290 GLN A O 1
ATOM 2177 N N . THR A 1 291 ? 13.802 -2.432 -1.602 1.00 93.00 291 THR A N 1
ATOM 2178 C CA . THR A 1 291 ? 14.565 -1.173 -1.642 1.00 93.00 291 THR A CA 1
ATOM 2179 C C . THR A 1 291 ? 15.256 -0.877 -0.311 1.00 93.00 291 THR A C 1
ATOM 2181 O O . THR A 1 291 ? 16.311 -0.254 -0.322 1.00 93.00 291 THR A O 1
ATOM 2184 N N . GLY A 1 292 ? 14.672 -1.323 0.810 1.00 88.62 292 GLY A N 1
ATOM 2185 C CA . GLY A 1 292 ? 15.054 -0.946 2.172 1.00 88.62 292 GLY A CA 1
ATOM 2186 C C . GLY A 1 292 ? 14.495 0.407 2.647 1.00 88.62 292 GLY A C 1
ATOM 2187 O O . GLY A 1 292 ? 14.688 0.775 3.800 1.00 88.62 292 GLY A O 1
ATOM 2188 N N . LEU A 1 293 ? 13.785 1.171 1.808 1.00 87.38 293 LEU A N 1
ATOM 2189 C CA . LEU A 1 293 ? 13.306 2.514 2.187 1.00 87.38 293 LEU A CA 1
ATOM 2190 C C . LEU A 1 293 ? 12.224 2.479 3.276 1.00 87.38 293 LEU A C 1
ATOM 2192 O O . LEU A 1 293 ? 12.109 3.392 4.085 1.00 87.38 293 LEU A O 1
ATOM 2196 N N . ASN A 1 294 ? 11.448 1.401 3.331 1.00 82.94 294 ASN A N 1
ATOM 2197 C CA . ASN A 1 294 ? 10.351 1.234 4.279 1.00 82.94 294 ASN A CA 1
ATOM 2198 C C . ASN A 1 294 ? 10.773 0.609 5.624 1.00 82.94 294 ASN A C 1
ATOM 2200 O O . ASN A 1 294 ? 9.920 0.416 6.490 1.00 82.94 294 ASN A O 1
ATOM 2204 N N . ASP A 1 295 ? 12.049 0.253 5.798 1.00 82.88 295 ASP A N 1
ATOM 2205 C CA . ASP A 1 295 ? 12.564 -0.408 7.004 1.00 82.88 295 ASP A CA 1
ATOM 2206 C C . ASP A 1 295 ? 13.935 0.117 7.458 1.00 82.88 295 ASP A C 1
ATOM 2208 O O . ASP A 1 295 ? 14.715 -0.603 8.081 1.00 82.88 295 ASP A O 1
ATOM 2212 N N . ASN A 1 296 ? 14.220 1.393 7.179 1.00 84.19 296 ASN A N 1
ATOM 2213 C CA . ASN A 1 296 ? 15.480 2.059 7.531 1.00 84.19 296 ASN A CA 1
ATOM 2214 C C . ASN A 1 296 ? 16.727 1.352 6.966 1.00 84.19 296 ASN A C 1
ATOM 2216 O O . ASN A 1 296 ? 17.791 1.336 7.586 1.00 84.19 296 ASN A O 1
ATOM 2220 N N . GLY A 1 297 ? 16.599 0.767 5.778 1.00 86.31 297 GLY A N 1
ATOM 2221 C CA . GLY A 1 297 ? 17.684 0.170 5.013 1.00 86.31 297 GLY A CA 1
ATOM 2222 C C . GLY A 1 297 ? 18.020 -1.273 5.391 1.00 86.31 297 GLY A C 1
ATOM 2223 O O . GLY A 1 297 ? 18.992 -1.813 4.855 1.00 86.31 297 GLY A O 1
ATOM 2224 N N . LEU A 1 298 ? 17.247 -1.920 6.268 1.00 88.12 298 LEU A N 1
ATOM 2225 C CA . LEU A 1 298 ? 17.520 -3.281 6.742 1.00 88.12 298 LEU A CA 1
ATOM 2226 C C . LEU A 1 298 ? 17.434 -4.325 5.626 1.00 88.12 298 LEU A C 1
ATOM 2228 O O . LEU A 1 298 ? 18.203 -5.288 5.632 1.00 88.12 298 LEU A O 1
ATOM 2232 N N . THR A 1 299 ? 16.529 -4.140 4.662 1.00 89.31 299 THR A N 1
ATOM 2233 C CA . THR A 1 299 ? 16.362 -5.069 3.531 1.00 89.31 299 THR A CA 1
ATOM 2234 C C . THR A 1 299 ? 16.887 -4.533 2.202 1.00 89.31 299 THR A C 1
ATOM 2236 O O . THR A 1 299 ? 16.525 -5.039 1.138 1.00 89.31 299 THR A O 1
ATOM 2239 N N . THR A 1 300 ? 17.765 -3.526 2.241 1.00 91.44 300 THR A N 1
ATOM 2240 C CA . THR A 1 300 ? 18.314 -2.892 1.034 1.00 91.44 300 THR A CA 1
ATOM 2241 C C . THR A 1 300 ? 18.887 -3.927 0.065 1.00 91.44 300 THR A C 1
ATOM 2243 O O . THR A 1 300 ? 19.804 -4.671 0.404 1.00 91.44 300 THR A O 1
ATOM 2246 N N . ASP A 1 301 ? 18.364 -3.945 -1.163 1.00 91.12 301 ASP A N 1
ATOM 2247 C CA . ASP A 1 301 ? 18.796 -4.828 -2.254 1.00 91.12 301 ASP A CA 1
ATOM 2248 C C . ASP A 1 301 ? 18.585 -6.339 -2.038 1.00 91.12 301 ASP A C 1
ATOM 2250 O O . ASP A 1 301 ? 19.028 -7.143 -2.866 1.00 91.12 301 ASP A O 1
ATOM 2254 N N . ASN A 1 302 ? 17.830 -6.748 -1.013 1.00 94.88 302 ASN A N 1
ATOM 2255 C CA . ASN A 1 302 ? 17.451 -8.149 -0.835 1.00 94.88 302 ASN A CA 1
ATOM 2256 C C . ASN A 1 302 ? 16.570 -8.634 -1.993 1.00 94.88 302 ASN A C 1
ATOM 2258 O O . ASN A 1 302 ? 15.601 -7.979 -2.379 1.00 94.88 302 ASN A O 1
ATOM 2262 N N . ILE A 1 303 ? 16.888 -9.806 -2.547 1.00 95.88 303 ILE A N 1
ATOM 2263 C CA . ILE A 1 303 ? 16.095 -10.432 -3.612 1.00 95.88 303 ILE A CA 1
ATOM 2264 C C . ILE A 1 303 ? 14.886 -11.117 -2.973 1.00 95.88 303 ILE A C 1
ATOM 2266 O O . ILE A 1 303 ? 15.045 -12.104 -2.259 1.00 95.88 303 ILE A O 1
ATOM 2270 N N . ALA A 1 304 ? 13.688 -10.601 -3.251 1.00 94.25 304 ALA A N 1
ATOM 2271 C CA . ALA A 1 304 ? 12.434 -11.189 -2.790 1.00 94.25 304 ALA A CA 1
ATOM 2272 C C . ALA A 1 304 ? 12.028 -12.375 -3.676 1.00 94.25 304 ALA A C 1
ATOM 2274 O O . ALA A 1 304 ? 11.733 -13.457 -3.179 1.00 94.25 304 ALA A O 1
ATOM 2275 N N . GLU A 1 305 ? 12.052 -12.189 -4.998 1.00 96.50 305 GLU A N 1
ATOM 2276 C CA . GLU A 1 305 ? 11.706 -13.222 -5.979 1.00 96.50 305 GLU A CA 1
ATOM 2277 C C . GLU A 1 305 ? 12.566 -13.067 -7.246 1.00 96.50 305 GLU A C 1
ATOM 2279 O O . GLU A 1 305 ? 12.996 -11.965 -7.597 1.00 96.50 305 GLU A O 1
ATOM 2284 N N . GLN A 1 306 ? 12.829 -14.171 -7.949 1.00 97.12 306 GLN A N 1
ATOM 2285 C CA . GLN A 1 306 ? 13.631 -14.181 -9.175 1.00 97.12 306 GLN A CA 1
ATOM 2286 C C . GLN A 1 306 ? 13.087 -15.182 -10.193 1.00 97.12 306 GLN A C 1
ATOM 2288 O O . GLN A 1 306 ? 12.755 -16.321 -9.861 1.00 97.12 306 GLN A O 1
ATOM 2293 N N . TRP A 1 307 ? 13.087 -14.770 -11.460 1.00 97.94 307 TRP A N 1
ATOM 2294 C CA . TRP A 1 307 ? 12.750 -15.611 -12.599 1.00 97.94 307 TRP A CA 1
ATOM 2295 C C . TRP A 1 307 ? 13.808 -15.488 -13.685 1.00 97.94 307 TRP A C 1
ATOM 2297 O O . TRP A 1 307 ? 14.046 -14.412 -14.231 1.00 97.94 307 TRP A O 1
ATOM 2307 N N . ASP A 1 308 ? 14.404 -16.624 -14.028 1.00 97.06 308 ASP A N 1
ATOM 2308 C CA . ASP A 1 308 ? 15.452 -16.699 -15.037 1.00 97.06 308 ASP A CA 1
ATOM 2309 C C . ASP A 1 308 ? 14.971 -17.294 -16.356 1.00 97.06 308 ASP A C 1
ATOM 2311 O O . ASP A 1 308 ? 14.050 -18.122 -16.402 1.00 97.06 308 ASP A O 1
ATOM 2315 N N . SER A 1 309 ? 15.689 -16.919 -17.419 1.00 95.06 309 SER A N 1
ATOM 2316 C CA . SER A 1 309 ? 15.497 -17.410 -18.790 1.00 95.06 309 SER A CA 1
ATOM 2317 C C . SER A 1 309 ? 14.098 -17.132 -19.347 1.00 95.06 309 SER A C 1
ATOM 2319 O O . SER A 1 309 ? 13.555 -17.950 -20.088 1.00 95.06 309 SER A O 1
ATOM 2321 N N . LEU A 1 310 ? 13.517 -15.990 -18.980 1.00 97.06 310 LEU A N 1
ATOM 2322 C CA . LEU A 1 310 ? 12.236 -15.511 -19.487 1.00 97.06 310 LEU A CA 1
ATOM 2323 C C . LEU A 1 310 ? 12.339 -15.155 -20.970 1.00 97.06 310 LEU A C 1
ATOM 2325 O O . LEU A 1 310 ? 13.373 -14.660 -21.420 1.00 97.06 310 LEU A O 1
ATOM 2329 N N . ASN A 1 311 ? 11.261 -15.379 -21.719 1.00 95.94 311 ASN A N 1
ATOM 2330 C CA . ASN A 1 311 ? 11.160 -14.985 -23.122 1.00 95.94 311 ASN A CA 1
ATOM 2331 C C . ASN A 1 311 ? 9.762 -14.461 -23.488 1.00 95.94 311 ASN A C 1
ATOM 2333 O O . ASN A 1 311 ? 8.808 -14.563 -22.713 1.00 95.94 311 ASN A O 1
ATOM 2337 N N . PHE A 1 312 ? 9.667 -13.892 -24.690 1.00 96.31 312 PHE A N 1
ATOM 2338 C CA . PHE A 1 312 ? 8.441 -13.330 -25.264 1.00 96.31 312 PHE A CA 1
ATOM 2339 C C . PHE A 1 312 ? 7.726 -14.280 -26.234 1.00 96.31 312 PHE A C 1
ATOM 2341 O O . PHE A 1 312 ? 6.909 -13.832 -27.029 1.00 96.31 312 PHE A O 1
ATOM 2348 N N . ASP A 1 313 ? 8.021 -15.581 -26.184 1.00 95.06 313 ASP A N 1
ATOM 2349 C CA . ASP A 1 313 ? 7.309 -16.589 -26.974 1.00 95.06 313 ASP A CA 1
ATOM 2350 C C . ASP A 1 313 ? 6.069 -17.079 -26.209 1.00 95.06 313 ASP A C 1
ATOM 2352 O O . ASP A 1 313 ? 6.238 -17.804 -25.227 1.00 95.06 313 ASP A O 1
ATOM 2356 N N . PRO A 1 314 ? 4.830 -16.777 -26.644 1.00 92.69 314 PRO A N 1
ATOM 2357 C CA . PRO A 1 314 ? 3.620 -17.207 -25.937 1.00 92.69 314 PRO A CA 1
ATOM 2358 C C . PRO A 1 314 ? 3.462 -18.733 -25.845 1.00 92.69 314 PRO A C 1
ATOM 2360 O O . PRO A 1 314 ? 2.737 -19.233 -24.986 1.00 92.69 314 PRO A O 1
ATOM 2363 N N . LYS A 1 315 ? 4.136 -19.499 -26.717 1.00 92.38 315 LYS A N 1
ATOM 2364 C CA . LYS A 1 315 ? 4.076 -20.972 -26.732 1.00 92.38 315 LYS A CA 1
ATOM 2365 C C . LYS A 1 315 ? 5.114 -21.622 -25.814 1.00 92.38 315 LYS A C 1
ATOM 2367 O O . LYS A 1 315 ? 5.021 -22.815 -25.523 1.00 92.38 315 LYS A O 1
ATOM 2372 N N . SER A 1 316 ? 6.094 -20.856 -25.348 1.00 93.88 316 SER A N 1
ATOM 2373 C CA . SER A 1 316 ? 7.188 -21.332 -24.508 1.00 93.88 316 SER A CA 1
ATOM 2374 C C . SER A 1 316 ? 6.738 -21.557 -23.059 1.00 93.88 316 SER A C 1
ATOM 2376 O O . SER A 1 316 ? 5.964 -20.797 -22.480 1.00 93.88 316 SER A O 1
ATOM 2378 N N . THR A 1 317 ? 7.285 -22.581 -22.399 1.00 94.06 317 THR A N 1
ATOM 2379 C CA . THR A 1 317 ? 7.123 -22.765 -20.941 1.00 94.06 317 THR A CA 1
ATOM 2380 C C . THR A 1 317 ? 7.792 -21.656 -20.133 1.00 94.06 317 THR A C 1
ATOM 2382 O O . THR A 1 317 ? 7.439 -21.440 -18.975 1.00 94.06 317 THR A O 1
ATOM 2385 N N . ASN A 1 318 ? 8.750 -20.960 -20.746 1.00 95.62 318 ASN A N 1
ATOM 2386 C CA . ASN A 1 318 ? 9.461 -19.819 -20.185 1.00 95.62 318 ASN A CA 1
ATOM 2387 C C . ASN A 1 318 ? 8.854 -18.471 -20.587 1.00 95.62 318 ASN A C 1
ATOM 2389 O O . ASN A 1 318 ? 9.471 -17.436 -20.330 1.00 95.62 318 ASN A O 1
ATOM 2393 N N . PHE A 1 319 ? 7.657 -18.472 -21.183 1.00 96.75 319 PHE A N 1
ATOM 2394 C CA . PHE A 1 319 ? 6.926 -17.240 -21.433 1.00 96.75 319 PHE A CA 1
ATOM 2395 C C . PHE A 1 319 ? 6.783 -16.450 -20.130 1.00 96.75 319 PHE A C 1
ATOM 2397 O O . PHE A 1 319 ? 6.339 -16.993 -19.113 1.00 96.75 319 PHE A O 1
ATOM 2404 N N . PHE A 1 320 ? 7.194 -15.184 -20.143 1.00 96.94 320 PHE A N 1
ATOM 2405 C CA . PHE A 1 320 ? 7.324 -14.396 -18.919 1.00 96.94 320 PHE A CA 1
ATOM 2406 C C . PHE A 1 320 ? 6.003 -14.280 -18.138 1.00 96.94 320 PHE A C 1
ATOM 2408 O O . PHE A 1 320 ? 5.997 -14.549 -16.935 1.00 96.94 320 PHE A O 1
ATOM 2415 N N . ALA A 1 321 ? 4.878 -14.010 -18.813 1.00 96.56 321 ALA A N 1
ATOM 2416 C CA . ALA A 1 321 ? 3.573 -13.908 -18.159 1.00 96.56 321 ALA A CA 1
ATOM 2417 C C . ALA A 1 321 ? 3.112 -15.249 -17.568 1.00 96.56 321 ALA A C 1
ATOM 2419 O O . ALA A 1 321 ? 2.562 -15.279 -16.478 1.00 96.56 321 ALA A O 1
ATOM 2420 N N . ARG A 1 322 ? 3.453 -16.385 -18.190 1.00 95.94 322 ARG A N 1
ATOM 2421 C CA . ARG A 1 322 ? 3.192 -17.721 -17.621 1.00 95.94 322 ARG A CA 1
ATOM 2422 C C . ARG A 1 322 ? 4.060 -18.031 -16.394 1.00 95.94 322 ARG A C 1
ATOM 2424 O O . ARG A 1 322 ? 3.664 -18.804 -15.519 1.00 95.94 322 ARG A O 1
ATOM 2431 N N . ARG A 1 323 ? 5.290 -17.511 -16.351 1.00 97.00 323 ARG A N 1
ATOM 2432 C CA . ARG A 1 323 ? 6.257 -17.765 -15.266 1.00 97.00 323 ARG A CA 1
ATOM 2433 C C . ARG A 1 323 ? 6.028 -16.872 -14.046 1.00 97.00 323 ARG A C 1
ATOM 2435 O O . ARG A 1 323 ? 6.317 -17.334 -12.944 1.00 97.00 323 ARG A O 1
ATOM 2442 N N . ILE A 1 324 ? 5.523 -15.655 -14.246 1.00 97.12 324 ILE A N 1
ATOM 2443 C CA . ILE A 1 324 ? 5.252 -14.665 -13.191 1.00 97.12 324 ILE A CA 1
ATOM 2444 C C . ILE A 1 324 ? 3.761 -14.672 -12.811 1.00 97.12 324 ILE A C 1
ATOM 2446 O O . ILE A 1 324 ? 3.428 -14.817 -11.633 1.00 97.12 324 ILE A O 1
ATOM 2450 N N . GLY A 1 325 ? 2.887 -14.609 -13.816 1.00 96.88 325 GLY A N 1
ATOM 2451 C CA . GLY A 1 325 ? 1.433 -14.468 -13.718 1.00 96.88 325 GLY A CA 1
ATOM 2452 C C . GLY A 1 325 ? 0.941 -13.084 -14.136 1.00 96.88 325 GLY A C 1
ATOM 2453 O O . GLY A 1 325 ? 1.665 -12.098 -13.993 1.00 96.88 325 GLY A O 1
ATOM 2454 N N . ASP A 1 326 ? -0.282 -13.022 -14.651 1.00 96.50 326 ASP A N 1
ATOM 2455 C CA . ASP A 1 326 ? -0.973 -11.799 -15.090 1.00 96.50 326 ASP A CA 1
ATOM 2456 C C . ASP A 1 326 ? -2.336 -11.611 -14.405 1.00 96.50 326 ASP A C 1
ATOM 2458 O O . ASP A 1 326 ? -3.031 -10.630 -14.663 1.00 96.50 326 ASP A O 1
ATOM 2462 N N . ARG A 1 327 ? -2.730 -12.547 -13.534 1.00 94.00 327 ARG A N 1
ATOM 2463 C CA . ARG A 1 327 ? -4.073 -12.572 -12.970 1.00 94.00 327 ARG A CA 1
ATOM 2464 C C . ARG A 1 327 ? -4.271 -11.441 -11.964 1.00 94.00 327 ARG A C 1
ATOM 2466 O O . ARG A 1 327 ? -3.502 -11.307 -11.014 1.00 94.00 327 ARG A O 1
ATOM 2473 N N . TYR A 1 328 ? -5.344 -10.678 -12.087 1.00 92.62 328 TYR A N 1
ATOM 2474 C CA . TYR A 1 328 ? -5.719 -9.670 -11.094 1.00 92.62 328 TYR A CA 1
ATOM 2475 C C . TYR A 1 328 ? -7.220 -9.700 -10.823 1.00 92.62 328 TYR A C 1
ATOM 2477 O O . TYR A 1 328 ? -7.984 -10.373 -11.515 1.00 92.62 328 TYR A O 1
ATOM 2485 N N . VAL A 1 329 ? -7.628 -9.041 -9.741 1.00 90.88 329 VAL A N 1
ATOM 2486 C CA . VAL A 1 329 ? -9.011 -9.056 -9.267 1.00 90.88 329 VAL A CA 1
ATOM 2487 C C . VAL A 1 329 ? -9.517 -7.632 -9.199 1.00 90.88 329 VAL A C 1
ATOM 2489 O O . VAL A 1 329 ? -8.875 -6.773 -8.598 1.00 90.88 329 VAL A O 1
ATOM 2492 N N . THR A 1 330 ? -10.680 -7.398 -9.790 1.00 90.12 330 THR A N 1
ATOM 2493 C CA . THR A 1 330 ? -11.437 -6.162 -9.615 1.00 90.12 330 THR A CA 1
ATOM 2494 C C . THR A 1 330 ? -12.694 -6.452 -8.811 1.00 90.12 330 THR A C 1
ATOM 2496 O O . THR A 1 330 ? -13.191 -7.579 -8.792 1.00 90.12 330 THR A O 1
ATOM 2499 N N . ILE A 1 331 ? -13.194 -5.444 -8.103 1.00 90.44 331 ILE A N 1
ATOM 2500 C CA . ILE A 1 331 ? -14.402 -5.569 -7.293 1.00 90.44 331 ILE A CA 1
ATOM 2501 C C . ILE A 1 331 ? -15.340 -4.394 -7.553 1.00 90.44 331 ILE A C 1
ATOM 2503 O O . ILE A 1 331 ? -14.953 -3.227 -7.414 1.00 90.44 331 ILE A O 1
ATOM 2507 N N . ASP A 1 332 ? -16.585 -4.702 -7.905 1.00 89.81 332 ASP A N 1
ATOM 2508 C CA . ASP A 1 332 ? -17.603 -3.685 -8.162 1.00 89.81 332 ASP A CA 1
ATOM 2509 C C . ASP A 1 332 ? -18.154 -3.057 -6.864 1.00 89.81 332 ASP A C 1
ATOM 2511 O O . ASP A 1 332 ? -17.799 -3.441 -5.747 1.00 89.81 332 ASP A O 1
ATOM 2515 N N . ALA A 1 333 ? -19.029 -2.056 -6.988 1.00 85.19 333 ALA A N 1
ATOM 2516 C CA . ALA A 1 333 ? -19.631 -1.381 -5.833 1.00 85.19 333 ALA A CA 1
ATOM 2517 C C . ALA A 1 333 ? -20.529 -2.297 -4.976 1.00 85.19 333 ALA A C 1
ATOM 2519 O O . ALA A 1 333 ? -20.729 -2.026 -3.793 1.00 85.19 333 ALA A O 1
ATOM 2520 N N . ASN A 1 334 ? -21.050 -3.383 -5.553 1.00 86.31 334 ASN A N 1
ATOM 2521 C CA . ASN A 1 334 ? -21.892 -4.350 -4.856 1.00 86.31 334 ASN A CA 1
ATOM 2522 C C . ASN A 1 334 ? -21.076 -5.431 -4.145 1.00 86.31 334 ASN A C 1
ATOM 2524 O O . ASN A 1 334 ? -21.657 -6.187 -3.375 1.00 86.31 334 ASN A O 1
ATOM 2528 N N . GLY A 1 335 ? -19.760 -5.483 -4.360 1.00 86.12 335 GLY A N 1
ATOM 2529 C CA . GLY A 1 335 ? -18.864 -6.482 -3.791 1.00 86.12 335 GLY A CA 1
ATOM 2530 C C . GLY A 1 335 ? -18.633 -7.697 -4.690 1.00 86.12 335 GLY A C 1
ATOM 2531 O O . GLY A 1 335 ? -18.035 -8.664 -4.241 1.00 86.12 335 GLY A O 1
ATOM 2532 N N . LYS A 1 336 ? -19.074 -7.683 -5.952 1.00 90.81 336 LYS A N 1
ATOM 2533 C CA . LYS A 1 336 ? -18.815 -8.791 -6.876 1.00 90.81 336 LYS A CA 1
ATOM 2534 C C . LYS A 1 336 ? -17.371 -8.743 -7.366 1.00 90.81 336 LYS A C 1
ATOM 2536 O O . LYS A 1 336 ? -16.930 -7.725 -7.905 1.00 90.81 336 LYS A O 1
ATOM 2541 N N . LEU A 1 337 ? -16.666 -9.860 -7.218 1.00 91.81 337 LEU A N 1
ATOM 2542 C CA . LEU A 1 337 ? -15.294 -10.027 -7.683 1.00 91.81 337 LEU A CA 1
ATOM 2543 C C . LEU A 1 337 ? -15.276 -10.478 -9.148 1.00 91.81 337 LEU A C 1
ATOM 2545 O O . LEU A 1 337 ? -16.064 -11.323 -9.570 1.00 91.81 337 LEU A O 1
ATOM 2549 N N . THR A 1 338 ? -14.372 -9.896 -9.930 1.00 92.19 338 THR A N 1
ATOM 2550 C CA . THR A 1 338 ? -14.095 -10.300 -11.312 1.00 92.19 338 THR A CA 1
ATOM 2551 C C . THR A 1 338 ? -12.611 -10.598 -11.441 1.00 92.19 338 THR A C 1
ATOM 2553 O O . THR A 1 338 ? -11.770 -9.785 -11.055 1.00 92.19 338 THR A O 1
ATOM 2556 N N . TYR A 1 339 ? -12.297 -11.784 -11.954 1.00 90.75 339 TYR A N 1
ATOM 2557 C CA . TYR A 1 339 ? -10.932 -12.253 -12.151 1.00 90.75 339 TYR A CA 1
ATOM 2558 C C . TYR A 1 339 ? -10.539 -12.062 -13.612 1.00 90.75 339 TYR A C 1
ATOM 2560 O O . TYR A 1 339 ? -11.171 -12.636 -14.494 1.00 90.75 339 TYR A O 1
ATOM 2568 N N . GLU A 1 340 ? -9.478 -11.302 -13.835 1.00 92.38 340 GLU A N 1
ATOM 2569 C CA . GLU A 1 340 ? -8.924 -10.988 -15.152 1.00 92.38 340 GLU A CA 1
ATOM 2570 C C . GLU A 1 340 ? -7.547 -11.644 -15.310 1.00 92.38 340 GLU A C 1
ATOM 2572 O O . GLU A 1 340 ? -6.868 -11.868 -14.306 1.00 92.38 340 GLU A O 1
ATOM 2577 N N . GLY A 1 341 ? -7.118 -11.912 -16.546 1.00 92.00 341 GLY A N 1
ATOM 2578 C CA . GLY A 1 341 ? -5.828 -12.542 -16.874 1.00 92.00 341 GLY A CA 1
ATOM 2579 C C . GLY A 1 341 ? -5.907 -14.057 -17.108 1.00 92.00 341 GLY A C 1
ATOM 2580 O O . GLY A 1 341 ? -6.771 -14.749 -16.564 1.00 92.00 341 GLY A O 1
ATOM 2581 N N . ASP A 1 342 ? -4.988 -14.578 -17.923 1.00 91.88 342 ASP A N 1
ATOM 2582 C CA . ASP A 1 342 ? -4.995 -15.973 -18.394 1.00 91.88 342 ASP A CA 1
ATOM 2583 C C . ASP A 1 342 ? -4.101 -16.901 -17.549 1.00 91.88 342 ASP A C 1
ATOM 2585 O O . ASP A 1 342 ? -4.303 -18.118 -17.474 1.00 91.88 342 ASP A O 1
ATOM 2589 N N . TRP A 1 343 ? -3.081 -16.337 -16.907 1.00 93.62 343 TRP A N 1
ATOM 2590 C CA . TRP A 1 343 ? -2.022 -17.030 -16.190 1.00 93.62 343 TRP A CA 1
ATOM 2591 C C . TRP A 1 343 ? -2.098 -16.756 -14.687 1.00 93.62 343 TRP A C 1
ATOM 2593 O O . TRP A 1 343 ? -1.804 -15.667 -14.193 1.00 93.62 343 TRP A O 1
ATOM 2603 N N . ASN A 1 344 ? -2.402 -17.805 -13.920 1.00 93.31 344 ASN A N 1
ATOM 2604 C CA . ASN A 1 344 ? -2.403 -17.732 -12.459 1.00 93.31 344 ASN A CA 1
ATOM 2605 C C . ASN A 1 344 ? -1.084 -17.167 -11.904 1.00 93.31 344 ASN A C 1
ATOM 2607 O O . ASN A 1 344 ? 0.008 -17.572 -12.313 1.00 93.31 344 ASN A O 1
ATOM 2611 N N . ASN A 1 345 ? -1.208 -16.295 -10.904 1.00 93.56 345 ASN A N 1
ATOM 2612 C CA . ASN A 1 345 ? -0.065 -15.688 -10.232 1.00 93.56 345 ASN A CA 1
ATOM 2613 C C . ASN A 1 345 ? 0.816 -16.729 -9.556 1.00 93.56 345 ASN A C 1
ATOM 2615 O O . ASN A 1 345 ? 0.380 -17.453 -8.662 1.00 93.56 345 ASN A O 1
ATOM 2619 N N . ARG A 1 346 ? 2.081 -16.767 -9.980 1.00 93.75 346 ARG A N 1
ATOM 2620 C CA . ARG A 1 346 ? 3.144 -17.538 -9.328 1.00 93.75 346 ARG A CA 1
ATOM 2621 C C . ARG A 1 346 ? 3.954 -16.670 -8.373 1.00 93.75 346 ARG A C 1
ATOM 2623 O O . ARG A 1 346 ? 4.539 -17.207 -7.441 1.00 93.75 346 ARG A O 1
ATOM 2630 N N . SER A 1 347 ? 3.974 -15.358 -8.605 1.00 94.25 347 SER A N 1
ATOM 2631 C CA . SER A 1 347 ? 4.511 -14.374 -7.667 1.00 94.25 347 SER A CA 1
ATOM 2632 C C . SER A 1 347 ? 3.538 -14.099 -6.518 1.00 94.25 347 SER A C 1
ATOM 2634 O O . SER A 1 347 ? 2.318 -13.970 -6.701 1.00 94.25 347 SER A O 1
ATOM 2636 N N . LYS A 1 348 ? 4.091 -13.934 -5.315 1.00 90.06 348 LYS A N 1
ATOM 2637 C CA . LYS A 1 348 ? 3.344 -13.450 -4.149 1.00 90.06 348 LYS A CA 1
ATOM 2638 C C . LYS A 1 348 ? 3.079 -11.946 -4.192 1.00 90.06 348 LYS A C 1
ATOM 2640 O O . LYS A 1 348 ? 2.097 -11.486 -3.611 1.00 90.06 348 LYS A O 1
ATOM 2645 N N . HIS A 1 349 ? 3.931 -11.177 -4.865 1.00 93.31 349 HIS A N 1
ATOM 2646 C CA . HIS A 1 349 ? 3.973 -9.720 -4.728 1.00 93.31 349 HIS A CA 1
ATOM 2647 C C . HIS A 1 349 ? 3.579 -8.953 -5.984 1.00 93.31 349 HIS A C 1
ATOM 2649 O O . HIS A 1 349 ? 3.117 -7.820 -5.854 1.00 93.31 349 HIS A O 1
ATOM 2655 N N . ILE A 1 350 ? 3.746 -9.538 -7.171 1.00 96.56 350 ILE A N 1
ATOM 2656 C CA . ILE A 1 350 ? 3.557 -8.848 -8.450 1.00 96.56 350 ILE A CA 1
ATOM 2657 C C . ILE A 1 350 ? 2.737 -9.667 -9.454 1.00 96.56 350 ILE A C 1
ATOM 2659 O O . ILE A 1 350 ? 2.550 -10.870 -9.293 1.00 96.56 350 ILE A O 1
ATOM 2663 N N . TYR A 1 351 ? 2.259 -8.995 -10.494 1.00 97.12 351 TYR A N 1
ATOM 2664 C CA . TYR A 1 351 ? 1.731 -9.586 -11.725 1.00 97.12 351 TYR A CA 1
ATOM 2665 C C . TYR A 1 351 ? 2.131 -8.702 -12.914 1.00 97.12 351 TYR A C 1
ATOM 2667 O O . TYR A 1 351 ? 2.475 -7.531 -12.733 1.00 97.12 351 TYR A O 1
ATOM 2675 N N . VAL A 1 352 ? 2.131 -9.246 -14.128 1.00 97.56 352 VAL A N 1
ATOM 2676 C CA . VAL A 1 352 ? 2.441 -8.478 -15.346 1.00 97.56 352 VAL A CA 1
ATOM 2677 C C . VAL A 1 352 ? 1.172 -8.038 -16.072 1.00 97.56 352 VAL A C 1
ATOM 2679 O O . VAL A 1 352 ? 0.167 -8.739 -16.040 1.00 97.56 352 VAL A O 1
ATOM 2682 N N . SER A 1 353 ? 1.217 -6.886 -16.740 1.00 96.69 353 SER A N 1
ATOM 2683 C CA . SER A 1 353 ? 0.130 -6.383 -17.594 1.00 96.69 353 SER A CA 1
ATOM 2684 C C . SER A 1 353 ? 0.674 -5.711 -18.858 1.00 96.69 353 SER A C 1
ATOM 2686 O O . SER A 1 353 ? 1.888 -5.665 -19.079 1.00 96.69 353 SER A O 1
ATOM 2688 N N . ASP A 1 354 ? -0.231 -5.193 -19.692 1.00 95.19 354 ASP A N 1
ATOM 2689 C CA . ASP A 1 354 ? 0.075 -4.373 -20.872 1.00 95.19 354 ASP A CA 1
ATOM 2690 C C . ASP A 1 354 ? 0.978 -5.090 -21.892 1.00 95.19 354 ASP A C 1
ATOM 2692 O O . ASP A 1 354 ? 1.855 -4.482 -22.498 1.00 95.19 354 ASP A O 1
ATOM 2696 N N . PHE A 1 355 ? 0.767 -6.399 -22.076 1.00 95.69 355 PHE A N 1
ATOM 2697 C CA . PHE A 1 355 ? 1.550 -7.242 -22.990 1.00 95.69 355 PHE A CA 1
ATOM 2698 C C . PHE A 1 355 ? 0.709 -7.933 -24.073 1.00 95.69 355 PHE A C 1
ATOM 2700 O O . PHE A 1 355 ? 1.159 -8.904 -24.691 1.00 95.69 355 PHE A O 1
ATOM 2707 N N . SER A 1 356 ? -0.508 -7.447 -24.333 1.00 93.75 356 SER A N 1
ATOM 2708 C CA . SER A 1 356 ? -1.407 -8.011 -25.349 1.00 93.75 356 SER A CA 1
ATOM 2709 C C . SER A 1 356 ? -0.732 -8.095 -26.724 1.00 93.75 356 SER A C 1
ATOM 2711 O O . SER A 1 356 ? -0.821 -9.125 -27.393 1.00 93.75 356 SER A O 1
ATOM 2713 N N . ASP A 1 357 ? 0.048 -7.083 -27.098 1.00 93.00 357 ASP A N 1
ATOM 2714 C CA . ASP A 1 357 ? 0.818 -7.056 -28.344 1.00 93.00 357 ASP A CA 1
ATOM 2715 C C . ASP A 1 357 ? 1.887 -8.161 -28.424 1.00 93.00 357 ASP A C 1
ATOM 2717 O O . ASP A 1 357 ? 2.143 -8.701 -29.505 1.00 93.00 357 ASP A O 1
ATOM 2721 N N . ILE A 1 358 ? 2.464 -8.559 -27.282 1.00 93.75 358 ILE A N 1
ATOM 2722 C CA . ILE A 1 358 ? 3.360 -9.720 -27.187 1.00 93.75 358 ILE A CA 1
ATOM 2723 C C . ILE A 1 358 ? 2.563 -11.010 -27.387 1.00 93.75 358 ILE A C 1
ATOM 2725 O O . ILE A 1 358 ? 2.938 -11.855 -28.200 1.00 93.75 358 ILE A O 1
ATOM 2729 N N . SER A 1 359 ? 1.452 -11.156 -26.659 1.00 91.56 359 SER A N 1
ATOM 2730 C CA . SER A 1 359 ? 0.626 -12.370 -26.683 1.00 91.56 359 SER A CA 1
ATOM 2731 C C . SER A 1 359 ? 0.019 -12.652 -28.063 1.00 91.56 359 SER A C 1
ATOM 2733 O O . SER A 1 359 ? -0.021 -13.803 -28.497 1.00 91.56 359 SER A O 1
ATOM 2735 N N . ASN A 1 360 ? -0.351 -11.595 -28.791 1.00 91.69 360 ASN A N 1
ATOM 2736 C CA . ASN A 1 360 ? -0.923 -11.662 -30.134 1.00 91.69 360 ASN A CA 1
ATOM 2737 C C . ASN A 1 360 ? 0.139 -11.823 -31.235 1.00 91.69 360 ASN A C 1
ATOM 2739 O O . ASN A 1 360 ? -0.208 -12.044 -32.395 1.00 91.69 360 ASN A O 1
ATOM 2743 N N . GLY A 1 361 ? 1.431 -11.713 -30.901 1.00 88.88 361 GLY A N 1
ATOM 2744 C CA . GLY A 1 361 ? 2.518 -11.736 -31.881 1.00 88.88 361 GLY A CA 1
ATOM 2745 C C . GLY A 1 361 ? 2.546 -10.505 -32.794 1.00 88.88 361 GLY A C 1
ATOM 2746 O O . GLY A 1 361 ? 3.077 -10.584 -33.901 1.00 88.88 361 GLY A O 1
ATOM 2747 N N . SER A 1 362 ? 1.980 -9.383 -32.339 1.00 90.38 362 SER A N 1
ATOM 2748 C CA . SER A 1 362 ? 1.917 -8.114 -33.077 1.00 90.38 362 SER A CA 1
ATOM 2749 C C . SER A 1 362 ? 3.253 -7.362 -33.088 1.00 90.38 362 SER A C 1
ATOM 2751 O O . SER A 1 362 ? 3.422 -6.427 -33.869 1.00 90.38 362 SER A O 1
ATOM 2753 N N . ILE A 1 363 ? 4.210 -7.765 -32.245 1.00 90.19 363 ILE A N 1
ATOM 2754 C CA . ILE A 1 363 ? 5.548 -7.164 -32.159 1.00 90.19 363 ILE A CA 1
ATOM 2755 C C . ILE A 1 363 ? 6.648 -8.087 -32.716 1.00 90.19 363 ILE A C 1
ATOM 2757 O O . ILE A 1 363 ? 6.518 -9.314 -32.674 1.00 90.19 363 ILE A O 1
ATOM 2761 N N . PRO A 1 364 ? 7.770 -7.531 -33.217 1.00 91.94 364 PRO A N 1
ATOM 2762 C CA . PRO A 1 364 ? 8.900 -8.323 -33.699 1.00 91.94 364 PRO A CA 1
ATOM 2763 C C . PRO A 1 364 ? 9.468 -9.307 -32.659 1.00 91.94 364 PRO A C 1
ATOM 2765 O O . PRO A 1 364 ? 9.717 -8.954 -31.510 1.00 91.94 364 PRO A O 1
ATOM 2768 N N . LYS A 1 365 ? 9.796 -10.533 -33.092 1.00 91.12 365 LYS A N 1
ATOM 2769 C CA . LYS A 1 365 ? 10.355 -11.594 -32.221 1.00 91.12 365 LYS A CA 1
ATOM 2770 C C . LYS A 1 365 ? 11.730 -11.274 -31.622 1.00 91.12 365 LYS A C 1
ATOM 2772 O O . LYS A 1 365 ? 12.133 -11.874 -30.631 1.00 91.12 365 LYS A O 1
ATOM 2777 N N . VAL A 1 366 ? 12.462 -10.346 -32.239 1.00 92.50 366 VAL A N 1
ATOM 2778 C CA . VAL A 1 366 ? 13.835 -9.992 -31.850 1.00 92.50 366 VAL A CA 1
ATOM 2779 C C . VAL A 1 366 ? 13.914 -9.086 -30.617 1.00 92.50 366 VAL A C 1
ATOM 2781 O O . VAL A 1 366 ? 15.011 -8.794 -30.143 1.00 92.50 366 VAL A O 1
ATOM 2784 N N . LEU A 1 367 ? 12.773 -8.604 -30.119 1.00 94.06 367 LEU A N 1
ATOM 2785 C CA . LEU A 1 367 ? 12.711 -7.630 -29.035 1.00 94.06 367 LEU A CA 1
ATOM 2786 C C . LEU A 1 367 ? 13.160 -8.224 -27.697 1.00 94.06 367 LEU A C 1
ATOM 2788 O O . LEU A 1 367 ? 12.852 -9.367 -27.364 1.00 94.06 367 LEU A O 1
ATOM 2792 N N . VAL A 1 368 ? 13.876 -7.414 -26.923 1.00 95.25 368 VAL A N 1
ATOM 2793 C CA . VAL A 1 368 ? 14.338 -7.702 -25.563 1.00 95.25 368 VAL A CA 1
ATOM 2794 C C . VAL A 1 368 ? 14.282 -6.422 -24.723 1.00 95.25 368 VAL A C 1
ATOM 2796 O O . VAL A 1 368 ? 14.427 -5.331 -25.276 1.00 95.25 368 VAL A O 1
ATOM 2799 N N . PRO A 1 369 ? 14.067 -6.513 -23.401 1.00 96.75 369 PRO A N 1
ATOM 2800 C CA . PRO A 1 369 ? 13.968 -5.327 -22.555 1.00 96.75 369 PRO A CA 1
ATOM 2801 C C . PRO A 1 369 ? 15.332 -4.634 -22.406 1.00 96.75 369 PRO A C 1
ATOM 2803 O O . PRO A 1 369 ? 16.301 -5.267 -21.993 1.00 96.75 369 PRO A O 1
ATOM 2806 N N . MET A 1 370 ? 15.404 -3.337 -22.723 1.00 95.94 370 MET A N 1
ATOM 2807 C CA . MET A 1 370 ? 16.637 -2.525 -22.656 1.00 95.94 370 MET A CA 1
ATOM 2808 C C . MET A 1 370 ? 16.452 -1.169 -21.961 1.00 95.94 370 MET A C 1
ATOM 2810 O O . MET A 1 370 ? 17.412 -0.413 -21.835 1.00 95.94 370 MET A O 1
ATOM 2814 N N . GLY A 1 371 ? 15.243 -0.847 -21.509 1.00 95.62 371 GLY A N 1
ATOM 2815 C CA . GLY A 1 371 ? 14.954 0.415 -20.841 1.00 95.62 371 GLY A CA 1
ATOM 2816 C C . GLY A 1 371 ? 13.527 0.474 -20.319 1.00 95.62 371 GLY A C 1
ATOM 2817 O O . GLY A 1 371 ? 12.826 -0.541 -20.267 1.00 95.62 371 GLY A O 1
ATOM 2818 N N . HIS A 1 372 ? 13.079 1.668 -19.951 1.00 95.88 372 HIS A N 1
ATOM 2819 C CA . HIS A 1 372 ? 11.708 1.923 -19.530 1.00 95.88 372 HIS A CA 1
ATOM 2820 C C . HIS A 1 372 ? 11.280 3.365 -19.855 1.00 95.88 372 HIS A C 1
ATOM 2822 O O . HIS A 1 372 ? 12.103 4.266 -20.030 1.00 95.88 372 HIS A O 1
ATOM 2828 N N . SER A 1 373 ? 9.967 3.591 -19.904 1.00 94.19 373 SER A N 1
ATOM 2829 C CA . SER A 1 373 ? 9.376 4.919 -20.142 1.00 94.19 373 SER A CA 1
ATOM 2830 C C . SER A 1 373 ? 9.656 5.896 -18.989 1.00 94.19 373 SER A C 1
ATOM 2832 O O . SER A 1 373 ? 10.063 5.481 -17.903 1.00 94.19 373 SER A O 1
ATOM 2834 N N . SER A 1 374 ? 9.429 7.193 -19.200 1.00 91.19 374 SER A N 1
ATOM 2835 C CA . SER A 1 374 ? 9.501 8.194 -18.128 1.00 91.19 374 SER A CA 1
ATOM 2836 C C . SER A 1 374 ? 8.492 7.893 -17.014 1.00 91.19 374 SER A C 1
ATOM 2838 O O . SER A 1 374 ? 7.414 7.360 -17.280 1.00 91.19 374 SER A O 1
ATOM 2840 N N . ILE A 1 375 ? 8.823 8.267 -15.778 1.00 89.88 375 ILE A N 1
ATOM 2841 C CA . ILE A 1 375 ? 7.854 8.288 -14.673 1.00 89.88 375 ILE A CA 1
ATOM 2842 C C . ILE A 1 375 ? 7.092 9.610 -14.656 1.00 89.88 375 ILE A C 1
ATOM 2844 O O . ILE A 1 375 ? 7.574 10.627 -15.171 1.00 89.88 375 ILE A O 1
ATOM 2848 N N . SER A 1 376 ? 5.935 9.602 -14.008 1.00 89.00 376 SER A N 1
ATOM 2849 C CA . SER A 1 376 ? 5.130 10.800 -13.810 1.00 89.00 376 SER A CA 1
ATOM 2850 C C . SER A 1 376 ? 5.770 11.718 -12.772 1.00 89.00 376 SER A C 1
ATOM 2852 O O . SER A 1 376 ? 6.444 11.259 -11.843 1.00 89.00 376 SER A O 1
ATOM 2854 N N . ALA A 1 377 ? 5.568 13.025 -12.915 1.00 88.25 377 ALA A N 1
ATOM 2855 C CA . ALA A 1 377 ? 5.930 13.956 -11.855 1.00 88.25 377 ALA A CA 1
ATOM 2856 C C . ALA A 1 377 ? 5.050 13.742 -10.617 1.00 88.25 377 ALA A C 1
ATOM 2858 O O . ALA A 1 377 ? 3.912 13.288 -10.742 1.00 88.25 377 ALA A O 1
ATOM 2859 N N . PRO A 1 378 ? 5.561 14.069 -9.419 1.00 86.75 378 PRO A N 1
ATOM 2860 C CA . PRO A 1 378 ? 4.810 13.871 -8.190 1.00 86.75 378 PRO A CA 1
ATOM 2861 C C . PRO A 1 378 ? 3.663 14.871 -8.005 1.00 86.75 378 PRO A C 1
ATOM 2863 O O . PRO A 1 378 ? 2.818 14.643 -7.150 1.00 86.75 378 PRO A O 1
ATOM 2866 N N . LEU A 1 379 ? 3.660 15.978 -8.757 1.00 84.88 379 LEU A N 1
ATOM 2867 C CA . LEU A 1 379 ? 2.677 17.061 -8.698 1.00 84.88 379 LEU A CA 1
ATOM 2868 C C . LEU A 1 379 ? 2.566 17.729 -10.075 1.00 84.88 379 LEU A C 1
ATOM 2870 O O . LEU A 1 379 ? 3.511 17.683 -10.870 1.00 84.88 379 LEU A O 1
ATOM 2874 N N . SER A 1 380 ? 1.456 18.427 -10.319 1.00 84.38 380 SER A N 1
ATOM 2875 C CA . SER A 1 380 ? 1.249 19.267 -11.508 1.00 84.38 380 SER A CA 1
ATOM 2876 C C . SER A 1 380 ? 1.975 20.618 -11.402 1.00 84.38 380 SER A C 1
ATOM 2878 O O . SER A 1 380 ? 1.360 21.681 -11.447 1.00 84.38 380 SER A O 1
ATOM 2880 N N . ASP A 1 381 ? 3.299 20.577 -11.240 1.00 83.81 381 ASP A N 1
ATOM 2881 C CA . ASP A 1 381 ? 4.172 21.754 -11.202 1.00 83.81 381 ASP A CA 1
ATOM 2882 C C . ASP A 1 381 ? 5.258 21.651 -12.286 1.00 83.81 381 ASP A C 1
ATOM 2884 O O . ASP A 1 381 ? 6.042 20.698 -12.336 1.00 83.81 381 ASP A O 1
ATOM 2888 N N . GLY A 1 382 ? 5.305 22.641 -13.181 1.00 83.44 382 GLY A N 1
ATOM 2889 C CA . GLY A 1 382 ? 6.257 22.685 -14.295 1.00 83.44 382 GLY A CA 1
ATOM 2890 C C . GLY A 1 382 ? 7.713 22.866 -13.856 1.00 83.44 382 GLY A C 1
ATOM 2891 O O . GLY A 1 382 ? 8.623 22.447 -14.571 1.00 83.44 382 GLY A O 1
ATOM 2892 N N . ASP A 1 383 ? 7.935 23.422 -12.662 1.00 87.31 383 ASP A N 1
ATOM 2893 C CA . ASP A 1 383 ? 9.270 23.733 -12.135 1.00 87.31 383 ASP A CA 1
ATOM 2894 C C . ASP A 1 383 ? 9.880 22.584 -11.313 1.00 87.31 383 ASP A C 1
ATOM 2896 O O . ASP A 1 383 ? 10.928 22.749 -10.681 1.00 87.31 383 ASP A O 1
ATOM 2900 N N . MET A 1 384 ? 9.257 21.402 -11.322 1.00 87.38 384 MET A N 1
ATOM 2901 C CA . MET A 1 384 ? 9.759 20.229 -10.608 1.00 87.38 384 MET A CA 1
ATOM 2902 C C . MET A 1 384 ? 11.205 19.887 -11.037 1.00 87.38 384 MET A C 1
ATOM 2904 O O . MET A 1 384 ? 11.500 19.898 -12.240 1.00 87.38 384 MET A O 1
ATOM 2908 N N . PRO A 1 385 ? 12.131 19.589 -10.102 1.00 87.19 385 PRO A N 1
ATOM 2909 C CA . PRO A 1 385 ? 13.477 19.125 -10.439 1.00 87.19 385 PRO A CA 1
ATOM 2910 C C . PRO A 1 385 ? 13.407 17.830 -11.227 1.00 87.19 385 PRO A C 1
ATOM 2912 O O . PRO A 1 385 ? 12.750 16.914 -10.765 1.00 87.19 385 PRO A O 1
ATOM 2915 N N . ASN A 1 386 ? 14.078 17.718 -12.372 1.00 85.12 386 ASN A N 1
ATOM 2916 C CA . ASN A 1 386 ? 14.001 16.513 -13.204 1.00 85.12 386 ASN A CA 1
ATOM 2917 C C . ASN A 1 386 ? 14.346 15.238 -12.427 1.00 85.12 386 ASN A C 1
ATOM 2919 O O . ASN A 1 386 ? 15.267 15.226 -11.609 1.00 85.12 386 ASN A O 1
ATOM 2923 N N . TRP A 1 387 ? 13.649 14.148 -12.742 1.00 85.31 387 TRP A N 1
ATOM 2924 C CA . TRP A 1 387 ? 13.998 12.836 -12.219 1.00 85.31 387 TRP A CA 1
ATOM 2925 C C . TRP A 1 387 ? 15.429 12.438 -12.614 1.00 85.31 387 TRP A C 1
ATOM 2927 O O . TRP A 1 387 ? 15.809 12.493 -13.787 1.00 85.31 387 TRP A O 1
ATOM 2937 N N . ILE A 1 388 ? 16.221 12.035 -11.618 1.00 80.06 388 ILE A N 1
ATOM 2938 C CA . ILE A 1 388 ? 17.621 11.644 -11.776 1.00 80.06 388 ILE A CA 1
ATOM 2939 C C . ILE A 1 388 ? 17.738 10.120 -11.800 1.00 80.06 388 ILE A C 1
ATOM 2941 O O . ILE A 1 388 ? 17.159 9.407 -10.976 1.00 80.06 388 ILE A O 1
ATOM 2945 N N . PHE A 1 389 ? 18.563 9.636 -12.722 1.00 86.75 389 PHE A N 1
ATOM 2946 C CA . PHE A 1 389 ? 18.940 8.237 -12.836 1.00 86.75 389 PHE A CA 1
ATOM 2947 C C . PHE A 1 389 ? 20.415 8.044 -12.548 1.00 86.75 389 PHE A C 1
ATOM 2949 O O . PHE A 1 389 ? 21.244 8.898 -12.862 1.00 86.75 389 PHE A O 1
ATOM 2956 N N . LYS A 1 390 ? 20.755 6.854 -12.068 1.00 90.25 390 LYS A N 1
ATOM 2957 C CA . LYS A 1 390 ? 22.120 6.369 -12.089 1.00 90.25 390 LYS A CA 1
ATOM 2958 C C . LYS A 1 390 ? 22.511 5.997 -13.521 1.00 90.25 390 LYS A C 1
ATOM 2960 O O . LYS A 1 390 ? 21.919 5.101 -14.125 1.00 90.25 390 LYS A O 1
ATOM 2965 N N . VAL A 1 391 ? 23.520 6.696 -14.039 1.00 90.69 391 VAL A N 1
ATOM 2966 C CA . VAL A 1 391 ? 24.028 6.570 -15.419 1.00 90.69 391 VAL A CA 1
ATOM 2967 C C . VAL A 1 391 ? 25.403 5.900 -15.503 1.00 90.69 391 VAL A C 1
ATOM 2969 O O . VAL A 1 391 ? 25.975 5.811 -16.582 1.00 90.69 391 VAL A O 1
ATOM 2972 N N . THR A 1 392 ? 25.944 5.420 -14.380 1.00 90.06 392 THR A N 1
ATOM 2973 C CA . THR A 1 392 ? 27.235 4.718 -14.320 1.00 90.06 392 THR A CA 1
ATOM 2974 C C . THR A 1 392 ? 27.140 3.444 -13.482 1.00 90.06 392 THR A C 1
ATOM 2976 O O . THR A 1 392 ? 26.391 3.371 -12.505 1.00 90.06 392 THR A O 1
ATOM 2979 N N . GLN A 1 393 ? 27.942 2.436 -13.835 1.00 90.94 393 GLN A N 1
ATOM 2980 C CA . GLN A 1 393 ? 28.120 1.200 -13.059 1.00 90.94 393 GLN A CA 1
ATOM 2981 C C . GLN A 1 393 ? 29.438 1.206 -12.285 1.00 90.94 393 GLN A C 1
ATOM 2983 O O . GLN A 1 393 ? 30.198 0.240 -12.332 1.00 90.94 393 GLN A O 1
ATOM 2988 N N . SER A 1 394 ? 29.728 2.315 -11.609 1.00 91.06 394 SER A N 1
ATOM 2989 C CA . SER A 1 394 ? 30.933 2.458 -10.800 1.00 91.06 394 SER A CA 1
ATOM 2990 C C . SER A 1 394 ? 30.653 2.298 -9.304 1.00 91.06 394 SER A C 1
ATOM 2992 O O . SER A 1 394 ? 29.582 2.673 -8.797 1.00 91.06 394 SER A O 1
ATOM 2994 N N . ASN A 1 395 ? 31.626 1.713 -8.600 1.00 89.75 395 ASN A N 1
ATOM 2995 C CA . ASN A 1 395 ? 31.699 1.720 -7.140 1.00 89.75 395 ASN A CA 1
ATOM 2996 C C . ASN A 1 395 ? 32.181 3.095 -6.620 1.00 89.75 395 ASN A C 1
ATOM 2998 O O . ASN A 1 395 ? 32.265 4.066 -7.366 1.00 89.75 395 ASN A O 1
ATOM 3002 N N . ALA A 1 396 ? 32.473 3.200 -5.321 1.00 86.94 396 ALA A N 1
ATOM 3003 C CA . ALA A 1 396 ? 32.930 4.454 -4.713 1.00 86.94 396 ALA A CA 1
ATOM 3004 C C . ALA A 1 396 ? 34.379 4.842 -5.085 1.00 86.94 396 ALA A C 1
ATOM 3006 O O . ALA A 1 396 ? 34.816 5.935 -4.737 1.00 86.94 396 ALA A O 1
ATOM 3007 N N . GLN A 1 397 ? 35.123 3.946 -5.734 1.00 89.81 397 GLN A N 1
ATOM 3008 C CA . GLN A 1 397 ? 36.503 4.120 -6.190 1.00 89.81 397 GLN A CA 1
ATOM 3009 C C . GLN A 1 397 ? 36.585 4.361 -7.706 1.00 89.81 397 GLN A C 1
ATOM 3011 O O . GLN A 1 397 ? 37.680 4.336 -8.257 1.00 89.81 397 GLN A O 1
ATOM 3016 N N . ASP A 1 398 ? 35.443 4.586 -8.366 1.00 89.12 398 ASP A N 1
ATOM 3017 C CA . ASP A 1 398 ? 35.332 4.720 -9.821 1.00 89.12 398 ASP A CA 1
ATOM 3018 C C . ASP A 1 398 ? 35.804 3.480 -10.606 1.00 89.12 398 ASP A C 1
ATOM 3020 O O . ASP A 1 398 ? 36.229 3.587 -11.750 1.00 89.12 398 ASP A O 1
ATOM 3024 N N . GLU A 1 399 ? 35.681 2.287 -10.016 1.00 90.56 399 GLU A N 1
ATOM 3025 C CA . GLU A 1 399 ? 35.928 1.009 -10.696 1.00 90.56 399 GLU A CA 1
ATOM 3026 C C . GLU A 1 399 ? 34.604 0.347 -11.104 1.00 90.56 399 GLU A C 1
ATOM 3028 O O . GLU A 1 399 ? 33.566 0.526 -10.452 1.00 90.56 399 GLU A O 1
ATOM 3033 N N . PHE A 1 400 ? 34.634 -0.478 -12.155 1.00 91.56 400 PHE A N 1
ATOM 3034 C CA . PHE A 1 400 ? 33.450 -1.208 -12.619 1.00 91.56 400 PHE A CA 1
ATOM 3035 C C . PHE A 1 400 ? 32.893 -2.174 -11.553 1.00 91.56 400 PHE A C 1
ATOM 3037 O O . PHE A 1 400 ? 33.571 -3.110 -11.125 1.00 91.56 400 PHE A O 1
ATOM 3044 N N . ASP A 1 401 ? 31.607 -2.028 -11.215 1.00 92.00 401 ASP A N 1
ATOM 3045 C CA . ASP A 1 401 ? 30.875 -2.941 -10.333 1.00 92.00 401 ASP A CA 1
ATOM 3046 C C . ASP A 1 401 ? 29.555 -3.407 -10.963 1.00 92.00 401 ASP A C 1
ATOM 3048 O O . ASP A 1 401 ? 28.591 -2.660 -11.122 1.00 92.00 401 ASP A O 1
ATOM 3052 N N . SER A 1 402 ? 29.476 -4.708 -11.252 1.00 89.19 402 SER A N 1
ATOM 3053 C CA . SER A 1 402 ? 28.291 -5.332 -11.852 1.00 89.19 402 SER A CA 1
ATOM 3054 C C . SER A 1 402 ? 27.064 -5.429 -10.932 1.00 89.19 402 SER A C 1
ATOM 3056 O O . SER A 1 402 ? 25.995 -5.852 -11.397 1.00 89.19 402 SER A O 1
ATOM 3058 N N . ASN A 1 403 ? 27.216 -5.120 -9.641 1.00 90.44 403 ASN A N 1
ATOM 3059 C CA . ASN A 1 403 ? 26.118 -5.017 -8.679 1.00 90.44 403 ASN A CA 1
ATOM 3060 C C . ASN A 1 403 ? 25.461 -3.636 -8.707 1.00 90.44 403 ASN A C 1
ATOM 3062 O O . ASN A 1 403 ? 24.317 -3.498 -8.272 1.00 90.44 403 ASN A O 1
ATOM 3066 N N . VAL A 1 404 ? 26.153 -2.635 -9.252 1.00 91.38 404 VAL A N 1
ATOM 3067 C CA . VAL A 1 404 ? 25.594 -1.316 -9.516 1.00 91.38 404 VAL A CA 1
ATOM 3068 C C . VAL A 1 404 ? 24.810 -1.366 -10.826 1.00 91.38 404 VAL A C 1
ATOM 3070 O O . VAL A 1 404 ? 25.269 -1.884 -11.843 1.00 91.38 404 VAL A O 1
ATOM 3073 N N . LEU A 1 405 ? 23.583 -0.857 -10.791 1.00 93.31 405 LEU A N 1
ATOM 3074 C CA . LEU A 1 405 ? 22.621 -0.937 -11.887 1.00 93.31 405 LEU A CA 1
ATOM 3075 C C . LEU A 1 405 ? 22.358 0.465 -12.439 1.00 93.31 405 LEU A C 1
ATOM 3077 O O . LEU A 1 405 ? 22.307 1.426 -11.670 1.00 93.31 405 LEU A O 1
ATOM 3081 N N . TYR A 1 406 ? 22.137 0.562 -13.749 1.00 94.94 406 TYR A N 1
ATOM 3082 C CA . TYR A 1 406 ? 21.580 1.774 -14.347 1.00 94.94 406 TYR A CA 1
ATOM 3083 C C . TYR A 1 406 ? 20.097 1.925 -13.967 1.00 94.94 406 TYR A C 1
ATOM 3085 O O . TYR A 1 406 ? 19.417 0.923 -13.741 1.00 94.94 406 TYR A O 1
ATOM 3093 N N . GLY A 1 407 ? 19.560 3.146 -13.964 1.00 93.69 407 GLY A N 1
ATOM 3094 C CA . GLY A 1 407 ? 18.126 3.404 -13.745 1.00 93.69 407 GLY A CA 1
ATOM 3095 C C . GLY A 1 407 ? 17.856 4.220 -12.489 1.00 93.69 407 GLY A C 1
ATOM 3096 O O . GLY A 1 407 ? 18.655 5.080 -12.140 1.00 93.69 407 GLY A O 1
ATOM 3097 N N . HIS A 1 408 ? 16.717 4.006 -11.829 1.00 92.50 408 HIS A N 1
ATOM 3098 C CA . HIS A 1 408 ? 16.345 4.779 -10.636 1.00 92.50 408 HIS A CA 1
ATOM 3099 C C . HIS A 1 408 ? 17.410 4.694 -9.526 1.00 92.50 408 HIS A C 1
ATOM 3101 O O . HIS A 1 408 ? 17.774 3.596 -9.092 1.00 92.50 408 HIS A O 1
ATOM 3107 N N . ASP A 1 409 ? 17.886 5.844 -9.040 1.00 90.69 409 ASP A N 1
ATOM 3108 C CA . ASP A 1 409 ? 18.900 5.898 -7.983 1.00 90.69 409 ASP A CA 1
ATOM 3109 C C . ASP A 1 409 ? 18.274 5.940 -6.584 1.00 90.69 409 ASP A C 1
ATOM 3111 O O . ASP A 1 409 ? 18.033 7.001 -6.019 1.00 90.69 409 ASP A O 1
ATOM 3115 N N . TYR A 1 410 ? 18.072 4.765 -5.993 1.00 89.31 410 TYR A N 1
ATOM 3116 C CA . TYR A 1 410 ? 17.534 4.619 -4.635 1.00 89.31 410 TYR A CA 1
ATOM 3117 C C . TYR A 1 410 ? 18.450 5.152 -3.521 1.00 89.31 410 TYR A C 1
ATOM 3119 O O . TYR A 1 410 ? 18.033 5.186 -2.368 1.00 89.31 410 TYR A O 1
ATOM 3127 N N . LYS A 1 411 ? 19.700 5.536 -3.822 1.00 86.25 411 LYS A N 1
ATOM 3128 C CA . LYS A 1 411 ? 20.580 6.204 -2.847 1.00 86.25 411 LYS A CA 1
ATOM 3129 C C . LYS A 1 411 ? 20.411 7.722 -2.863 1.00 86.25 411 LYS A C 1
ATOM 3131 O O . LYS A 1 411 ? 20.907 8.393 -1.961 1.00 86.25 411 LYS A O 1
ATOM 3136 N N . ASN A 1 412 ? 19.733 8.258 -3.876 1.00 88.56 412 ASN A N 1
ATOM 3137 C CA . ASN A 1 412 ? 19.457 9.674 -4.010 1.00 88.56 412 ASN A CA 1
ATOM 3138 C C . ASN A 1 412 ? 18.068 9.991 -3.433 1.00 88.56 412 ASN A C 1
ATOM 3140 O O . ASN A 1 412 ? 17.041 9.625 -4.001 1.00 88.56 412 ASN A O 1
ATOM 3144 N N . GLY A 1 413 ? 18.045 10.715 -2.314 1.00 87.25 413 GLY A N 1
ATOM 3145 C CA . GLY A 1 413 ? 16.816 11.119 -1.622 1.00 87.25 413 GLY A CA 1
ATOM 3146 C C . GLY A 1 413 ? 15.865 11.983 -2.460 1.00 87.25 413 GLY A C 1
ATOM 3147 O O . GLY A 1 413 ? 14.671 12.013 -2.169 1.00 87.25 413 GLY A O 1
ATOM 3148 N N . ASP A 1 414 ? 16.347 12.633 -3.525 1.00 90.06 414 ASP A N 1
ATOM 3149 C CA . ASP A 1 414 ? 15.496 13.383 -4.457 1.00 90.06 414 ASP A CA 1
ATOM 3150 C C . ASP A 1 414 ? 14.759 12.443 -5.416 1.00 90.06 414 ASP A C 1
ATOM 3152 O O . ASP A 1 414 ? 13.606 12.691 -5.765 1.00 90.06 414 ASP A O 1
ATOM 3156 N N . ALA A 1 415 ? 15.398 11.340 -5.824 1.00 89.75 415 ALA A N 1
ATOM 3157 C CA . ALA A 1 415 ? 14.757 10.322 -6.650 1.00 89.75 415 ALA A CA 1
ATOM 3158 C C . ALA A 1 415 ? 13.637 9.618 -5.868 1.00 89.75 415 ALA A C 1
ATOM 3160 O O . ALA A 1 415 ? 12.573 9.362 -6.425 1.00 89.75 415 ALA A O 1
ATOM 3161 N N . GLU A 1 416 ? 13.816 9.403 -4.564 1.00 90.12 416 GLU A N 1
ATOM 3162 C CA . GLU A 1 416 ? 12.767 8.862 -3.692 1.00 90.12 416 GLU A CA 1
ATOM 3163 C C . GLU A 1 416 ? 11.501 9.736 -3.671 1.00 90.12 416 GLU A C 1
ATOM 3165 O O . GLU A 1 416 ? 10.389 9.208 -3.615 1.00 90.12 416 GLU A O 1
ATOM 3170 N N . GLN A 1 417 ? 11.628 11.063 -3.812 1.00 91.00 417 GLN A N 1
ATOM 3171 C CA . GLN A 1 417 ? 10.475 11.977 -3.815 1.00 91.00 417 GLN A CA 1
ATOM 3172 C C . GLN A 1 417 ? 9.478 11.690 -4.946 1.00 91.00 417 GLN A C 1
ATOM 3174 O O . GLN A 1 417 ? 8.308 12.069 -4.830 1.00 91.00 417 GLN A O 1
ATOM 3179 N N . TYR A 1 418 ? 9.919 10.994 -5.997 1.00 91.50 418 TYR A N 1
ATOM 3180 C CA . TYR A 1 418 ? 9.107 10.578 -7.136 1.00 91.50 418 TYR A CA 1
ATOM 3181 C C . TYR A 1 418 ? 8.301 9.288 -6.912 1.00 91.50 418 TYR A C 1
ATOM 3183 O O . TYR A 1 418 ? 7.408 8.990 -7.707 1.00 91.50 418 TYR A O 1
ATOM 3191 N N . LEU A 1 419 ? 8.573 8.521 -5.853 1.00 91.62 419 LEU A N 1
ATOM 3192 C CA . LEU A 1 419 ? 7.885 7.261 -5.547 1.00 91.62 419 LEU A CA 1
ATOM 3193 C C . LEU A 1 419 ? 6.555 7.535 -4.826 1.00 91.62 419 LEU A C 1
ATOM 3195 O O . LEU A 1 419 ? 6.434 7.365 -3.615 1.00 91.62 419 LEU A O 1
ATOM 3199 N N . VAL A 1 420 ? 5.558 8.015 -5.572 1.00 88.06 420 VAL A N 1
ATOM 3200 C CA . VAL A 1 420 ? 4.291 8.533 -5.026 1.00 88.06 420 VAL A CA 1
ATOM 3201 C C . VAL A 1 420 ? 3.047 7.907 -5.650 1.00 88.06 420 VAL A C 1
ATOM 3203 O O . VAL A 1 420 ? 3.136 7.330 -6.736 1.00 88.06 420 VAL A O 1
ATOM 3206 N N . PRO A 1 421 ? 1.870 8.065 -5.014 1.00 88.25 421 PRO A N 1
ATOM 3207 C CA . PRO A 1 421 ? 0.597 8.029 -5.726 1.00 88.25 421 PRO A CA 1
ATOM 3208 C C . PRO A 1 421 ? 0.630 8.969 -6.937 1.00 88.25 421 PRO A C 1
ATOM 3210 O O . PRO A 1 421 ? 1.214 10.048 -6.871 1.00 88.25 421 PRO A O 1
ATOM 3213 N N . VAL A 1 422 ? 0.009 8.567 -8.041 1.00 80.88 422 VAL A N 1
ATOM 3214 C CA . VAL A 1 422 ? -0.037 9.351 -9.283 1.00 80.88 422 VAL A CA 1
ATOM 3215 C C . VAL A 1 422 ? -1.488 9.531 -9.663 1.00 80.88 422 VAL A C 1
ATOM 3217 O O . VAL A 1 422 ? -2.247 8.566 -9.633 1.00 80.88 422 VAL A O 1
ATOM 3220 N N . ASN A 1 423 ? -1.846 10.752 -10.036 1.00 73.56 423 ASN A N 1
ATOM 3221 C CA . ASN A 1 423 ? -3.191 11.100 -10.454 1.00 73.56 423 ASN A CA 1
ATOM 3222 C C . ASN A 1 423 ? -3.136 12.116 -11.602 1.00 73.56 423 ASN A C 1
ATOM 3224 O O . ASN A 1 423 ? -3.271 13.317 -11.388 1.00 73.56 423 ASN A O 1
ATOM 3228 N N . ASP A 1 424 ? -2.786 11.625 -12.796 1.00 71.00 424 ASP A N 1
ATOM 3229 C CA . ASP A 1 424 ? -2.668 12.409 -14.037 1.00 71.00 424 ASP A CA 1
ATOM 3230 C C . ASP A 1 424 ? -1.868 13.719 -13.917 1.00 71.00 424 ASP A C 1
ATOM 3232 O O . ASP A 1 424 ? -2.116 14.706 -14.609 1.00 71.00 424 ASP A O 1
ATOM 3236 N N . PHE A 1 425 ? -0.854 13.724 -13.050 1.00 75.88 425 PHE A N 1
ATOM 3237 C CA . PHE A 1 425 ? -0.016 14.893 -12.830 1.00 75.88 425 PHE A CA 1
ATOM 3238 C C . PHE A 1 425 ? 0.737 15.301 -14.095 1.00 75.88 425 PHE A C 1
ATOM 3240 O O . PHE A 1 425 ? 1.560 14.552 -14.629 1.00 75.88 425 PHE A O 1
ATOM 3247 N N . THR A 1 426 ? 0.500 16.534 -14.539 1.00 66.81 426 THR A N 1
ATOM 3248 C CA . THR A 1 426 ? 1.204 17.152 -15.663 1.00 66.81 426 THR A CA 1
ATOM 3249 C C . THR A 1 426 ? 2.252 18.116 -15.114 1.00 66.81 426 THR A C 1
ATOM 3251 O O . THR A 1 426 ? 1.948 19.263 -14.791 1.00 66.81 426 THR A O 1
ATOM 3254 N N . GLY A 1 427 ? 3.489 17.649 -14.968 1.00 65.75 427 GLY A N 1
ATOM 3255 C CA . GLY A 1 427 ? 4.597 18.439 -14.430 1.00 65.75 427 GLY A CA 1
ATOM 3256 C C . GLY A 1 427 ? 5.954 17.840 -14.793 1.00 65.75 427 GLY A C 1
ATOM 3257 O O . GLY A 1 427 ? 6.046 16.659 -15.122 1.00 65.75 427 GLY A O 1
ATOM 3258 N N . GLY A 1 428 ? 7.008 18.658 -14.741 1.00 66.62 428 GLY A N 1
ATOM 3259 C CA . GLY A 1 428 ? 8.390 18.248 -15.028 1.00 66.62 428 GLY A CA 1
ATOM 3260 C C . GLY A 1 428 ? 8.692 17.840 -16.484 1.00 66.62 428 GLY A C 1
ATOM 3261 O O . GLY A 1 428 ? 7.815 17.721 -17.336 1.00 66.62 428 GLY A O 1
ATOM 3262 N N . THR A 1 429 ? 9.979 17.623 -16.780 1.00 79.69 429 THR A N 1
ATOM 3263 C CA . THR A 1 429 ? 10.480 17.160 -18.094 1.00 79.69 429 THR A CA 1
ATOM 3264 C C . THR A 1 429 ? 11.202 15.820 -17.962 1.00 79.69 429 THR A C 1
ATOM 3266 O O . THR A 1 429 ? 12.366 15.678 -18.335 1.00 79.69 429 THR A O 1
ATOM 3269 N N . ASN A 1 430 ? 10.528 14.838 -17.358 1.00 87.31 430 ASN A N 1
ATOM 3270 C CA . ASN A 1 430 ? 11.099 13.509 -17.156 1.00 87.31 430 ASN A CA 1
ATOM 3271 C C . ASN A 1 430 ? 11.293 12.789 -18.494 1.00 87.31 430 ASN A C 1
ATOM 3273 O O . ASN A 1 430 ? 10.423 12.815 -19.363 1.00 87.31 430 ASN A O 1
ATOM 3277 N N . VAL A 1 431 ? 12.427 12.108 -18.639 1.00 90.19 431 VAL A N 1
ATOM 3278 C CA . VAL A 1 431 ? 12.799 11.392 -19.865 1.00 90.19 431 VAL A CA 1
ATOM 3279 C C . VAL A 1 431 ? 12.736 9.881 -19.665 1.00 90.19 431 VAL A C 1
ATOM 3281 O O . VAL A 1 431 ? 12.825 9.384 -18.541 1.00 90.19 431 VAL A O 1
ATOM 3284 N N . SER A 1 432 ? 12.558 9.137 -20.758 1.00 91.56 432 SER A N 1
ATOM 3285 C CA . SER A 1 432 ? 12.726 7.682 -20.753 1.00 91.56 432 SER A CA 1
ATOM 3286 C C . SER A 1 432 ? 14.179 7.311 -20.485 1.00 91.56 432 SER A C 1
ATOM 3288 O O . SER A 1 432 ? 15.092 8.033 -20.881 1.00 91.56 432 SER A O 1
ATOM 3290 N N . MET A 1 433 ? 14.388 6.144 -19.890 1.00 93.31 433 MET A N 1
ATOM 3291 C CA . MET A 1 433 ? 15.713 5.586 -19.662 1.00 93.31 433 MET A CA 1
ATOM 3292 C C . MET A 1 433 ? 15.948 4.435 -20.633 1.00 93.31 433 MET A C 1
ATOM 3294 O O . MET A 1 433 ? 15.100 3.551 -20.774 1.00 93.31 433 MET A O 1
ATOM 3298 N N . SER A 1 434 ? 17.116 4.414 -21.266 1.00 94.06 434 SER A N 1
ATOM 3299 C CA . SER A 1 434 ? 17.580 3.269 -22.038 1.00 94.06 434 SER A CA 1
ATOM 3300 C C . SER A 1 434 ? 19.043 2.990 -21.773 1.00 94.06 434 SER A C 1
ATOM 3302 O O . SER A 1 434 ? 19.851 3.910 -21.687 1.00 94.06 434 SER A O 1
ATOM 3304 N N . LEU A 1 435 ? 19.397 1.707 -21.732 1.00 94.06 435 LEU A N 1
ATOM 3305 C CA . LEU A 1 435 ? 20.787 1.272 -21.721 1.00 94.06 435 LEU A CA 1
ATOM 3306 C C . LEU A 1 435 ? 21.555 1.758 -22.960 1.00 94.06 435 LEU A C 1
ATOM 3308 O O . LEU A 1 435 ? 22.734 2.061 -22.851 1.00 94.06 435 LEU A O 1
ATOM 3312 N N . GLU A 1 436 ? 20.901 1.893 -24.115 1.00 92.75 436 GLU A N 1
ATOM 3313 C CA . GLU A 1 436 ? 21.561 2.327 -25.360 1.00 92.75 436 GLU A CA 1
ATOM 3314 C C . GLU A 1 436 ? 22.063 3.778 -25.316 1.00 92.75 436 GLU A C 1
ATOM 3316 O O . GLU A 1 436 ? 22.945 4.132 -26.098 1.00 92.75 436 GLU A O 1
ATOM 3321 N N . ASP A 1 437 ? 21.549 4.580 -24.380 1.00 92.12 437 ASP A N 1
ATOM 3322 C CA . ASP A 1 437 ? 21.985 5.958 -24.134 1.00 92.12 437 ASP A CA 1
ATOM 3323 C C . ASP A 1 437 ? 23.101 6.034 -23.069 1.00 92.12 437 ASP A C 1
ATOM 3325 O O . ASP A 1 437 ? 23.619 7.113 -22.779 1.00 92.12 437 ASP A O 1
ATOM 3329 N N . MET A 1 438 ? 23.484 4.895 -22.479 1.00 92.56 438 MET A N 1
ATOM 3330 C CA . MET A 1 438 ? 24.494 4.796 -21.422 1.00 92.56 438 MET A CA 1
ATOM 3331 C C . MET A 1 438 ? 25.832 4.317 -21.982 1.00 92.56 438 MET A C 1
ATOM 3333 O O . MET A 1 438 ? 25.878 3.446 -22.853 1.00 92.56 438 MET A O 1
ATOM 3337 N N . PHE A 1 439 ? 26.930 4.827 -21.424 1.00 92.06 439 PHE A N 1
ATOM 3338 C CA . PHE A 1 439 ? 28.284 4.349 -21.710 1.00 92.06 439 PHE A CA 1
ATOM 3339 C C . PHE A 1 439 ? 28.716 3.256 -20.730 1.00 92.06 439 PHE A C 1
ATOM 3341 O O . PHE A 1 439 ? 28.236 3.192 -19.593 1.00 92.06 439 PHE A O 1
ATOM 3348 N N . GLY A 1 440 ? 29.612 2.383 -21.191 1.00 90.06 440 GLY A N 1
ATOM 3349 C CA . GLY A 1 440 ? 30.226 1.346 -20.371 1.00 90.06 440 GLY A CA 1
ATOM 3350 C C . GLY A 1 440 ? 31.363 1.864 -19.487 1.00 90.06 440 GLY A C 1
ATOM 3351 O O . GLY A 1 440 ? 31.387 3.025 -19.085 1.00 90.06 440 GLY A O 1
ATOM 3352 N N . HIS A 1 441 ? 32.309 0.984 -19.162 1.00 90.94 441 HIS A N 1
ATOM 3353 C CA . HIS A 1 441 ? 33.451 1.299 -18.304 1.00 90.94 441 HIS A CA 1
ATOM 3354 C C . HIS A 1 441 ? 34.705 0.583 -18.803 1.00 90.94 441 HIS A C 1
ATOM 3356 O O . HIS A 1 441 ? 34.629 -0.583 -19.189 1.00 90.94 441 HIS A O 1
ATOM 3362 N N . ASP A 1 442 ? 35.861 1.242 -18.769 1.00 88.50 442 ASP A N 1
ATOM 3363 C CA . ASP A 1 442 ? 37.110 0.678 -19.305 1.00 88.50 442 ASP A CA 1
ATOM 3364 C C . ASP A 1 442 ? 37.560 -0.574 -18.530 1.00 88.50 442 ASP A C 1
ATOM 3366 O O . ASP A 1 442 ? 37.962 -1.582 -19.125 1.00 88.50 442 ASP A O 1
ATOM 3370 N N . ASP A 1 443 ? 37.371 -0.571 -17.208 1.00 88.19 443 ASP A N 1
ATOM 3371 C CA . ASP A 1 443 ? 37.649 -1.733 -16.351 1.00 88.19 443 ASP A CA 1
ATOM 3372 C C . ASP A 1 443 ? 36.759 -2.950 -16.639 1.00 88.19 443 ASP A C 1
ATOM 3374 O O . ASP A 1 443 ? 37.087 -4.058 -16.223 1.00 88.19 443 ASP A O 1
ATOM 3378 N N . ALA A 1 444 ? 35.657 -2.802 -17.387 1.00 84.94 444 ALA A N 1
ATOM 3379 C CA . ALA A 1 444 ? 34.828 -3.943 -17.784 1.00 84.94 444 ALA A CA 1
ATOM 3380 C C . ALA A 1 444 ? 35.562 -4.904 -18.742 1.00 84.94 444 ALA A C 1
ATOM 3382 O O . ALA A 1 444 ? 35.112 -6.035 -18.934 1.00 84.94 444 ALA A O 1
ATOM 3383 N N . SER A 1 445 ? 36.715 -4.496 -19.284 1.00 82.06 445 SER A N 1
ATOM 3384 C CA . SER A 1 445 ? 37.626 -5.344 -20.064 1.00 82.06 445 SER A CA 1
ATOM 3385 C C . SER A 1 445 ? 38.018 -6.647 -19.353 1.00 82.06 445 SER A C 1
ATOM 3387 O O . SER A 1 445 ? 38.219 -7.672 -20.007 1.00 82.06 445 SER A O 1
ATOM 3389 N N . VAL A 1 446 ? 38.044 -6.661 -18.014 1.00 81.25 446 VAL A N 1
ATOM 3390 C CA . VAL A 1 446 ? 38.361 -7.858 -17.211 1.00 81.25 446 VAL A CA 1
ATOM 3391 C C . VAL A 1 446 ? 37.308 -8.969 -17.309 1.00 81.25 446 VAL A C 1
ATOM 3393 O O . VAL A 1 446 ? 37.566 -10.099 -16.898 1.00 81.25 446 VAL A O 1
ATOM 3396 N N . LEU A 1 447 ? 36.115 -8.674 -17.836 1.00 79.62 447 LEU A N 1
ATOM 3397 C CA . LEU A 1 447 ? 35.026 -9.645 -17.971 1.00 79.62 447 LEU A CA 1
ATOM 3398 C C . LEU A 1 447 ? 35.255 -10.665 -19.097 1.00 79.62 447 LEU A C 1
ATOM 3400 O O . LEU A 1 447 ? 34.644 -11.735 -19.072 1.00 79.62 447 LEU A O 1
ATOM 3404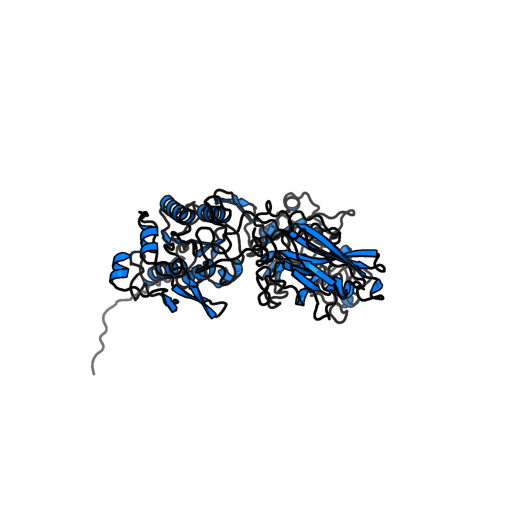 N N . GLY A 1 448 ? 36.139 -10.361 -20.051 1.00 70.31 448 GLY A N 1
ATOM 3405 C CA . GLY A 1 448 ? 36.381 -11.186 -21.235 1.00 70.31 448 GLY A CA 1
ATOM 3406 C C . GLY A 1 448 ? 35.207 -11.203 -22.228 1.00 70.31 448 GLY A C 1
ATOM 3407 O O . GLY A 1 448 ? 34.231 -10.472 -22.088 1.00 70.31 448 GLY A O 1
ATOM 3408 N N . THR A 1 449 ? 35.306 -12.056 -23.255 1.00 66.44 449 THR A N 1
ATOM 3409 C CA . THR A 1 449 ? 34.372 -12.112 -24.404 1.00 66.44 449 THR A CA 1
ATOM 3410 C C . THR A 1 449 ? 33.491 -13.370 -24.435 1.00 66.44 449 THR A C 1
ATOM 3412 O O . THR A 1 449 ? 32.847 -13.663 -25.436 1.00 66.44 449 THR A O 1
ATOM 3415 N N . THR A 1 450 ? 33.477 -14.166 -23.361 1.00 56.50 450 THR A N 1
ATOM 3416 C CA . THR A 1 450 ? 32.841 -15.500 -23.356 1.00 56.50 450 THR A CA 1
ATOM 3417 C C . THR A 1 450 ? 31.328 -15.464 -23.086 1.00 56.50 450 THR A C 1
ATOM 3419 O O . THR A 1 450 ? 30.612 -16.344 -23.549 1.00 56.50 450 THR A O 1
ATOM 3422 N N . GLU A 1 451 ? 30.821 -14.441 -22.387 1.00 57.91 451 GLU A N 1
ATOM 3423 C CA . GLU A 1 451 ? 29.411 -14.305 -21.968 1.00 57.91 451 GLU A CA 1
ATOM 3424 C C . GLU A 1 451 ? 28.804 -12.974 -22.471 1.00 57.91 451 GLU A C 1
ATOM 3426 O O . GLU A 1 451 ? 28.256 -12.162 -21.717 1.00 57.91 451 GLU A O 1
ATOM 3431 N N . GLY A 1 452 ? 28.946 -12.713 -23.773 1.00 56.22 452 GLY A N 1
ATOM 3432 C CA . GLY A 1 452 ? 28.535 -11.470 -24.430 1.00 56.22 452 GLY A CA 1
ATOM 3433 C C . GLY A 1 452 ? 29.235 -11.287 -25.776 1.00 56.22 452 GLY A C 1
ATOM 3434 O O . GLY A 1 452 ? 30.070 -12.095 -26.161 1.00 56.22 452 GLY A O 1
ATOM 3435 N N . THR A 1 453 ? 28.871 -10.244 -26.515 1.00 56.59 453 THR A N 1
ATOM 3436 C CA . THR A 1 453 ? 29.435 -9.957 -27.847 1.00 56.59 453 THR A CA 1
ATOM 3437 C C . THR A 1 453 ? 30.735 -9.142 -27.802 1.00 56.59 453 THR A C 1
ATOM 3439 O O . THR A 1 453 ? 31.469 -9.176 -28.778 1.00 56.59 453 THR A O 1
ATOM 3442 N N . ASP A 1 454 ? 31.022 -8.458 -26.691 1.00 73.12 454 ASP A N 1
ATOM 3443 C CA . ASP A 1 454 ? 32.303 -7.849 -26.276 1.00 73.12 454 ASP A CA 1
ATOM 3444 C C . ASP A 1 454 ? 32.066 -7.196 -24.888 1.00 73.12 454 ASP A C 1
ATOM 3446 O O . ASP A 1 454 ? 31.031 -7.471 -24.271 1.00 73.12 454 ASP A O 1
ATOM 3450 N N . TYR A 1 455 ? 32.941 -6.312 -24.401 1.00 85.00 455 TYR A N 1
ATOM 3451 C CA . TYR A 1 455 ? 32.637 -5.360 -23.322 1.00 85.00 455 TYR A CA 1
ATOM 3452 C C . TYR A 1 455 ? 32.474 -3.931 -23.859 1.00 85.00 455 TYR A C 1
ATOM 3454 O O . TYR A 1 455 ? 33.123 -3.537 -24.825 1.00 85.00 455 TYR A O 1
ATOM 3462 N N . ALA A 1 456 ? 31.634 -3.134 -23.195 1.00 88.44 456 ALA A N 1
ATOM 3463 C CA . ALA A 1 456 ? 31.510 -1.712 -23.490 1.00 88.44 456 ALA A CA 1
ATOM 3464 C C . ALA A 1 456 ? 32.461 -0.906 -22.590 1.00 88.44 456 ALA A C 1
ATOM 3466 O O . ALA A 1 456 ? 32.379 -1.003 -21.364 1.00 88.44 456 ALA A O 1
ATOM 3467 N N . SER A 1 457 ? 33.341 -0.116 -23.202 1.00 88.12 457 SER A N 1
ATOM 3468 C CA . SER A 1 457 ? 34.241 0.862 -22.579 1.00 88.12 457 SER A CA 1
ATOM 3469 C C . SER A 1 457 ? 33.528 2.181 -22.243 1.00 88.12 457 SER A C 1
ATOM 3471 O O . SER A 1 457 ? 32.365 2.374 -22.610 1.00 88.12 457 SER A O 1
ATOM 3473 N N . ALA A 1 458 ? 34.237 3.129 -21.623 1.00 88.12 458 ALA A N 1
ATOM 3474 C CA . ALA A 1 458 ? 33.730 4.469 -21.306 1.00 88.12 458 ALA A CA 1
ATOM 3475 C C . ALA A 1 458 ? 33.364 5.316 -22.545 1.00 88.12 458 ALA A C 1
ATOM 3477 O O . ALA A 1 458 ? 32.691 6.337 -22.427 1.00 88.12 458 ALA A O 1
ATOM 3478 N N . THR A 1 459 ? 33.791 4.904 -23.743 1.00 87.69 459 THR A N 1
ATOM 3479 C CA . THR A 1 459 ? 33.515 5.594 -25.017 1.00 87.69 459 THR A CA 1
ATOM 3480 C C . THR A 1 459 ? 32.520 4.858 -25.911 1.00 87.69 459 THR A C 1
ATOM 3482 O O . THR A 1 459 ? 32.148 5.366 -26.969 1.00 87.69 459 THR A O 1
ATOM 3485 N N . SER A 1 460 ? 32.068 3.672 -25.501 1.00 89.38 460 SER A N 1
ATOM 3486 C CA . SER A 1 460 ? 31.114 2.856 -26.254 1.00 89.38 460 SER A CA 1
ATOM 3487 C C . SER A 1 460 ? 29.811 2.687 -25.479 1.00 89.38 460 SER A C 1
ATOM 3489 O O . SER A 1 460 ? 29.829 2.487 -24.263 1.00 89.38 460 SER A O 1
ATOM 3491 N N . SER A 1 461 ? 28.679 2.765 -26.176 1.00 90.25 461 SER A N 1
ATOM 3492 C CA . SER A 1 461 ? 27.373 2.609 -25.544 1.00 90.25 461 SER A CA 1
ATOM 3493 C C . SER A 1 461 ? 27.038 1.147 -25.239 1.00 90.25 461 SER A C 1
ATOM 3495 O O . SER A 1 461 ? 27.526 0.213 -25.892 1.00 90.25 461 SER A O 1
ATOM 3497 N N . ILE A 1 462 ? 26.176 0.933 -24.243 1.00 91.81 462 ILE A N 1
ATOM 3498 C CA . ILE A 1 462 ? 25.658 -0.395 -23.916 1.00 91.81 462 ILE A CA 1
ATOM 3499 C C . ILE A 1 462 ? 24.684 -0.836 -25.013 1.00 91.81 462 ILE A C 1
ATOM 3501 O O . ILE A 1 462 ? 23.589 -0.306 -25.154 1.00 91.81 462 ILE A O 1
ATOM 3505 N N . SER A 1 463 ? 25.050 -1.867 -25.773 1.00 90.81 463 SER A N 1
ATOM 3506 C CA . SER A 1 463 ? 24.179 -2.439 -26.806 1.00 90.81 463 SER A CA 1
ATOM 3507 C C . SER A 1 463 ? 24.160 -3.964 -26.771 1.00 90.81 463 SER A C 1
ATOM 3509 O O . SER A 1 463 ? 24.997 -4.603 -26.129 1.00 90.81 463 SER A O 1
ATOM 3511 N N . LEU A 1 464 ? 23.243 -4.576 -27.519 1.00 88.00 464 LEU A N 1
ATOM 3512 C CA . LEU A 1 464 ? 23.172 -6.033 -27.656 1.00 88.00 464 LEU A CA 1
ATOM 3513 C C . LEU A 1 464 ? 24.389 -6.656 -28.362 1.00 88.00 464 LEU A C 1
ATOM 3515 O O . LEU A 1 464 ? 24.572 -7.871 -28.256 1.00 88.00 464 LEU A O 1
ATOM 3519 N N . THR A 1 465 ? 25.214 -5.850 -29.041 1.00 84.75 465 THR A N 1
ATOM 3520 C CA . THR A 1 465 ? 26.374 -6.299 -29.831 1.00 84.75 465 THR A CA 1
ATOM 3521 C C . THR A 1 465 ? 27.722 -5.816 -29.303 1.00 84.75 465 THR A C 1
ATOM 3523 O O . THR A 1 465 ? 28.734 -6.415 -29.638 1.00 84.75 465 THR A O 1
ATOM 3526 N N . THR A 1 466 ? 27.777 -4.801 -28.444 1.00 83.62 466 THR A N 1
ATOM 3527 C CA . THR A 1 466 ? 29.052 -4.209 -27.980 1.00 83.62 466 THR A CA 1
ATOM 3528 C C . THR A 1 466 ? 29.250 -4.261 -26.470 1.00 83.62 466 THR A C 1
ATOM 3530 O O . THR A 1 466 ? 30.201 -3.682 -25.973 1.00 83.62 466 THR A O 1
ATOM 3533 N N . SER A 1 467 ? 28.360 -4.911 -25.716 1.00 88.56 467 SER A N 1
ATOM 3534 C CA . SER A 1 467 ? 28.447 -4.940 -24.248 1.00 88.56 467 SER A CA 1
ATOM 3535 C C . SER A 1 467 ? 28.388 -6.345 -23.665 1.00 88.56 467 SER A C 1
ATOM 3537 O O . SER A 1 467 ? 27.812 -7.257 -24.265 1.00 88.56 467 SER A O 1
ATOM 3539 N N . HIS A 1 468 ? 28.924 -6.510 -22.459 1.00 90.00 468 HIS A N 1
ATOM 3540 C CA . HIS A 1 468 ? 28.894 -7.786 -21.755 1.00 90.00 468 HIS A CA 1
ATOM 3541 C C . HIS A 1 468 ? 27.541 -7.973 -21.045 1.00 90.00 468 HIS A C 1
ATOM 3543 O O . HIS A 1 468 ? 26.934 -7.000 -20.594 1.00 90.00 468 HIS A O 1
ATOM 3549 N N . LEU A 1 469 ? 27.066 -9.213 -20.845 1.00 88.94 469 LEU A N 1
ATOM 3550 C CA . LEU A 1 469 ? 25.780 -9.470 -20.162 1.00 88.94 469 LEU A CA 1
ATOM 3551 C C . LEU A 1 469 ? 25.699 -8.854 -18.756 1.00 88.94 469 LEU A C 1
ATOM 3553 O O . LEU A 1 469 ? 24.631 -8.448 -18.302 1.00 88.94 469 LEU A O 1
ATOM 3557 N N . LYS A 1 470 ? 26.844 -8.746 -18.076 1.00 90.06 470 LYS A N 1
ATOM 3558 C CA . LYS A 1 470 ? 26.948 -8.117 -16.750 1.00 90.06 470 LYS A CA 1
ATOM 3559 C C . LYS A 1 470 ? 26.732 -6.597 -16.762 1.00 90.06 470 LYS A C 1
ATOM 3561 O O . LYS A 1 470 ? 26.393 -6.067 -15.709 1.00 90.06 470 LYS A O 1
ATOM 3566 N N . GLN A 1 471 ? 26.894 -5.938 -17.910 1.00 91.50 471 GLN A N 1
ATOM 3567 C CA . GLN A 1 471 ? 26.639 -4.503 -18.082 1.00 91.50 471 GLN A CA 1
ATOM 3568 C C . GLN A 1 471 ? 25.181 -4.216 -18.474 1.00 91.50 471 GLN A C 1
ATOM 3570 O O . GLN A 1 471 ? 24.645 -3.149 -18.198 1.00 91.50 471 GLN A O 1
ATOM 3575 N N . ARG A 1 472 ? 24.495 -5.197 -19.075 1.00 93.00 472 ARG A N 1
ATOM 3576 C CA . ARG A 1 472 ? 23.097 -5.085 -19.523 1.00 93.00 472 ARG A CA 1
ATOM 3577 C C . ARG A 1 472 ? 22.120 -5.315 -18.373 1.00 93.00 472 ARG A C 1
ATOM 3579 O O . ARG A 1 472 ? 21.411 -6.325 -18.341 1.00 93.00 472 ARG A O 1
ATOM 3586 N N . LYS A 1 473 ? 22.130 -4.412 -17.394 1.00 94.31 473 LYS A N 1
ATOM 3587 C CA . LYS A 1 473 ? 21.245 -4.487 -16.231 1.00 94.31 473 LYS A CA 1
ATOM 3588 C C . LYS A 1 473 ? 20.700 -3.119 -15.863 1.00 94.31 473 LYS A C 1
ATOM 3590 O O . LYS A 1 473 ? 21.459 -2.158 -15.769 1.00 94.31 473 LYS A O 1
ATOM 3595 N N . PHE A 1 474 ? 19.404 -3.052 -15.596 1.00 96.38 474 PHE A N 1
ATOM 3596 C CA . PHE A 1 474 ? 18.760 -1.817 -15.174 1.00 96.38 474 PHE A CA 1
ATOM 3597 C C . PHE A 1 474 ? 17.670 -2.064 -14.140 1.00 96.38 474 PHE A C 1
ATOM 3599 O O . PHE A 1 474 ? 17.141 -3.173 -14.018 1.00 96.38 474 PHE A O 1
ATOM 3606 N N . VAL A 1 475 ? 17.358 -1.015 -13.387 1.00 95.88 475 VAL A N 1
ATOM 3607 C CA . VAL A 1 475 ? 16.317 -1.002 -12.365 1.00 95.88 475 VAL A CA 1
ATOM 3608 C C . VAL A 1 475 ? 15.162 -0.099 -12.776 1.00 95.88 475 VAL A C 1
ATOM 3610 O O . VAL A 1 475 ? 15.368 0.988 -13.315 1.00 95.88 475 VAL A O 1
ATOM 3613 N N . VAL A 1 476 ? 13.945 -0.556 -12.494 1.00 96.56 476 VAL A N 1
ATOM 3614 C CA . VAL A 1 476 ? 12.693 0.140 -12.782 1.00 96.56 476 VAL A CA 1
ATOM 3615 C C . VAL A 1 476 ? 11.930 0.349 -11.468 1.00 96.56 476 VAL A C 1
ATOM 3617 O O . VAL A 1 476 ? 11.730 -0.629 -10.733 1.00 96.56 476 VAL A O 1
ATOM 3620 N N . PRO A 1 477 ? 11.517 1.589 -11.146 1.00 95.56 477 PRO A N 1
ATOM 3621 C CA . PRO A 1 477 ? 10.767 1.879 -9.933 1.00 95.56 477 PRO A CA 1
ATOM 3622 C C . PRO A 1 477 ? 9.273 1.594 -10.093 1.00 95.56 477 PRO A C 1
ATOM 3624 O O . PRO A 1 477 ? 8.762 1.520 -11.211 1.00 95.56 477 PRO A O 1
ATOM 3627 N N . PHE A 1 478 ? 8.578 1.477 -8.964 1.00 95.75 478 PHE A N 1
ATOM 3628 C CA . PHE A 1 478 ? 7.119 1.477 -8.905 1.00 95.75 478 PHE A CA 1
ATOM 3629 C C . PHE A 1 478 ? 6.593 2.886 -8.611 1.00 95.75 478 PHE A C 1
ATOM 3631 O O . PHE A 1 478 ? 7.225 3.658 -7.891 1.00 95.75 478 PHE A O 1
ATOM 3638 N N . GLN A 1 479 ? 5.429 3.208 -9.167 1.00 92.62 479 GLN A N 1
ATOM 3639 C CA . GLN A 1 479 ? 4.716 4.460 -8.931 1.00 92.62 479 GLN A CA 1
ATOM 3640 C C . GLN A 1 479 ? 3.200 4.219 -8.996 1.00 92.62 479 GLN A C 1
ATOM 3642 O O . GLN A 1 479 ? 2.750 3.233 -9.580 1.00 92.62 479 GLN A O 1
ATOM 3647 N N . GLY A 1 480 ? 2.400 5.127 -8.442 1.00 91.00 480 GLY A N 1
ATOM 3648 C CA . GLY A 1 480 ? 0.951 5.145 -8.644 1.00 91.00 480 GLY A CA 1
ATOM 3649 C C . GLY A 1 480 ? 0.125 4.375 -7.619 1.00 91.00 480 GLY A C 1
ATOM 3650 O O . GLY A 1 480 ? -1.093 4.508 -7.641 1.00 91.00 480 GLY A O 1
ATOM 3651 N N . GLY A 1 481 ? 0.745 3.624 -6.705 1.00 92.69 481 GLY A N 1
ATOM 3652 C CA . GLY A 1 481 ? 0.029 2.924 -5.640 1.00 92.69 481 GLY A CA 1
ATOM 3653 C C . GLY A 1 481 ? -0.571 3.900 -4.634 1.00 92.69 481 GLY A C 1
ATOM 3654 O O . GLY A 1 481 ? 0.110 4.829 -4.190 1.00 92.69 481 GLY A O 1
ATOM 3655 N N . PHE A 1 482 ? -1.837 3.690 -4.273 1.00 91.69 482 PHE A N 1
ATOM 3656 C CA . PHE A 1 482 ? -2.586 4.605 -3.418 1.00 91.69 482 PHE A CA 1
ATOM 3657 C C . PHE A 1 482 ? -3.577 3.873 -2.504 1.00 91.69 482 PHE A C 1
ATOM 3659 O O . PHE A 1 482 ? -4.207 2.895 -2.905 1.00 91.69 482 PHE A O 1
ATOM 3666 N N . ASP A 1 483 ? -3.706 4.337 -1.255 1.00 89.25 483 ASP A N 1
ATOM 3667 C CA . ASP A 1 483 ? -4.621 3.763 -0.253 1.00 89.25 483 ASP A CA 1
ATOM 3668 C C . ASP A 1 483 ? -6.044 4.355 -0.324 1.00 89.25 483 ASP A C 1
ATOM 3670 O O . ASP A 1 483 ? -6.927 3.917 0.419 1.00 89.25 483 ASP A O 1
ATOM 3674 N N . GLY A 1 484 ? -6.275 5.344 -1.199 1.00 88.31 484 GLY A N 1
ATOM 3675 C CA . GLY A 1 484 ? -7.556 6.050 -1.303 1.00 88.31 484 GLY A CA 1
ATOM 3676 C C . GLY A 1 484 ? -7.832 6.988 -0.125 1.00 88.31 484 GLY A C 1
ATOM 3677 O O . GLY A 1 484 ? -8.988 7.316 0.131 1.00 88.31 484 GLY A O 1
ATOM 3678 N N . ASP A 1 485 ? -6.797 7.355 0.636 1.00 88.19 485 ASP A N 1
ATOM 3679 C CA . ASP A 1 485 ? -6.905 8.051 1.915 1.00 88.19 485 ASP A CA 1
ATOM 3680 C C . ASP A 1 485 ? -5.912 9.207 2.040 1.00 88.19 485 ASP A C 1
ATOM 3682 O O . ASP A 1 485 ? -4.777 9.118 1.569 1.00 88.19 485 ASP A O 1
ATOM 3686 N N . ASN A 1 486 ? -6.327 10.258 2.746 1.00 89.31 486 ASN A N 1
ATOM 3687 C CA . ASN A 1 486 ? -5.456 11.370 3.101 1.00 89.31 486 ASN A CA 1
ATOM 3688 C C . ASN A 1 486 ? -4.420 10.921 4.159 1.00 89.31 486 ASN A C 1
ATOM 3690 O O . ASN A 1 486 ? -4.820 10.472 5.237 1.00 89.31 486 ASN A O 1
ATOM 3694 N N . PRO A 1 487 ? -3.102 11.087 3.927 1.00 90.00 487 PRO A N 1
ATOM 3695 C CA . PRO A 1 487 ? -2.063 10.722 4.895 1.00 90.00 487 PRO A CA 1
ATOM 3696 C C . PRO A 1 487 ? -2.200 11.379 6.278 1.00 90.00 487 PRO A C 1
ATOM 3698 O O . PRO A 1 487 ? -1.748 10.808 7.272 1.00 90.00 487 PRO A O 1
ATOM 3701 N N . ALA A 1 488 ? -2.816 12.561 6.360 1.00 92.69 488 ALA A N 1
ATOM 3702 C CA . ALA A 1 488 ? -3.061 13.308 7.595 1.00 92.69 488 ALA A CA 1
ATOM 3703 C C . ALA A 1 488 ? -4.413 12.969 8.268 1.00 92.69 488 ALA A C 1
ATOM 3705 O O . ALA A 1 488 ? -4.702 13.457 9.367 1.00 92.69 488 ALA A O 1
ATOM 3706 N N . ASN A 1 489 ? -5.214 12.074 7.673 1.00 92.00 489 ASN A N 1
ATOM 3707 C CA . ASN A 1 489 ? -6.483 11.619 8.239 1.00 92.00 489 ASN A CA 1
ATOM 3708 C C . ASN A 1 489 ? -6.260 10.879 9.580 1.00 92.00 489 ASN A C 1
ATOM 3710 O O . ASN A 1 489 ? -5.460 9.934 9.646 1.00 92.00 489 ASN A O 1
ATOM 3714 N N . PRO A 1 490 ? -6.943 11.261 10.676 1.00 93.06 490 PRO A N 1
ATOM 3715 C CA . PRO A 1 490 ? -6.765 10.636 11.982 1.00 93.06 490 PRO A CA 1
ATOM 3716 C C . PRO A 1 490 ? -7.246 9.178 12.035 1.00 93.06 490 PRO A C 1
ATOM 3718 O O . PRO A 1 490 ? -8.417 8.862 11.818 1.00 93.06 490 PRO A O 1
ATOM 3721 N N . LYS A 1 491 ? -6.364 8.275 12.475 1.00 93.62 491 LYS A N 1
ATOM 3722 C CA . LYS A 1 491 ? -6.700 6.865 12.741 1.00 93.62 491 LYS A CA 1
ATOM 3723 C C . LYS A 1 491 ? -7.197 6.672 14.178 1.00 93.62 491 LYS A C 1
ATOM 3725 O O . LYS A 1 491 ? -6.431 6.336 15.076 1.00 93.62 491 LYS A O 1
ATOM 3730 N N . LEU A 1 492 ? -8.480 6.952 14.412 1.00 95.12 492 LEU A N 1
ATOM 3731 C CA . LEU A 1 492 ? -9.076 6.964 15.757 1.00 95.12 492 LEU A CA 1
ATOM 3732 C C . LEU A 1 492 ? -9.392 5.553 16.287 1.00 95.12 492 LEU A C 1
ATOM 3734 O O . LEU A 1 492 ? -10.118 4.791 15.650 1.00 95.12 492 LEU A O 1
ATOM 3738 N N . THR A 1 493 ? -8.888 5.236 17.483 1.00 95.94 493 THR A N 1
ATOM 3739 C CA . THR A 1 493 ? -9.076 3.950 18.182 1.00 95.94 493 THR A CA 1
ATOM 3740 C C . THR A 1 493 ? -9.481 4.150 19.652 1.00 95.94 493 THR A C 1
ATOM 3742 O O . THR A 1 493 ? -9.485 5.273 20.175 1.00 95.94 493 THR A O 1
ATOM 3745 N N . GLY A 1 494 ? -9.875 3.067 20.333 1.00 95.25 494 GLY A N 1
ATOM 3746 C CA . GLY A 1 494 ? -10.257 3.068 21.749 1.00 95.25 494 GLY A CA 1
ATOM 3747 C C . GLY A 1 494 ? -11.378 4.060 22.074 1.00 95.25 494 GLY A C 1
ATOM 3748 O O . GLY A 1 494 ? -12.412 4.091 21.410 1.00 95.25 494 GLY A O 1
ATOM 3749 N N . ALA A 1 495 ? -11.157 4.906 23.086 1.00 95.00 495 ALA A N 1
ATOM 3750 C CA . ALA A 1 495 ? -12.110 5.941 23.509 1.00 95.00 495 ALA A CA 1
ATOM 3751 C C . ALA A 1 495 ? -12.418 6.993 22.425 1.00 95.00 495 ALA A C 1
ATOM 3753 O O . ALA A 1 495 ? -13.400 7.725 22.544 1.00 95.00 495 ALA A O 1
ATOM 3754 N N . SER A 1 496 ? -11.576 7.098 21.392 1.00 95.81 496 SER A N 1
ATOM 3755 C CA . SER A 1 496 ? -11.743 8.090 20.326 1.00 95.81 496 SER A CA 1
ATOM 3756 C C . SER A 1 496 ? -12.737 7.662 19.247 1.00 95.81 496 SER A C 1
ATOM 3758 O O . SER A 1 496 ? -13.124 8.504 18.437 1.00 95.81 496 SER A O 1
ATOM 3760 N N . ILE A 1 497 ? -13.164 6.394 19.240 1.00 96.56 497 ILE A N 1
ATOM 3761 C CA . ILE A 1 497 ? -14.190 5.889 18.321 1.00 96.56 497 ILE A CA 1
ATOM 3762 C C . ILE A 1 497 ? -15.536 6.541 18.664 1.00 96.56 497 ILE A C 1
ATOM 3764 O O . ILE A 1 497 ? -15.979 6.532 19.815 1.00 96.56 497 ILE A O 1
ATOM 3768 N N . LYS A 1 498 ? -16.201 7.110 17.654 1.00 96.38 498 LYS A N 1
ATOM 3769 C CA . LYS A 1 498 ? -17.527 7.749 17.771 1.00 96.38 498 LYS A CA 1
ATOM 3770 C C . LYS A 1 498 ? -18.445 7.226 16.672 1.00 96.38 498 LYS A C 1
ATOM 3772 O O . LYS A 1 498 ? -17.966 6.657 15.711 1.00 96.38 498 LYS A O 1
ATOM 3777 N N . ALA A 1 499 ? -19.744 7.522 16.743 1.00 96.00 499 ALA A N 1
ATOM 3778 C CA . ALA A 1 499 ? -20.737 7.088 15.745 1.00 96.00 499 ALA A CA 1
ATOM 3779 C C . ALA A 1 499 ? -20.423 7.478 14.284 1.00 96.00 499 ALA A C 1
ATOM 3781 O O . ALA A 1 499 ? -21.010 6.918 13.355 1.00 96.00 499 ALA A O 1
ATOM 3782 N N . THR A 1 500 ? -19.530 8.453 14.091 1.00 96.56 500 THR A N 1
ATOM 3783 C CA . THR A 1 500 ? -19.119 8.972 12.788 1.00 96.56 500 THR A CA 1
ATOM 3784 C C . THR A 1 500 ? -17.763 8.460 12.312 1.00 96.56 500 THR A C 1
ATOM 3786 O O . THR A 1 500 ? -17.368 8.816 11.211 1.00 96.56 500 THR A O 1
ATOM 3789 N N . ASN A 1 501 ? -17.016 7.674 13.098 1.00 96.00 501 ASN A N 1
ATOM 3790 C CA . ASN A 1 501 ? -15.660 7.280 12.713 1.00 96.00 501 ASN A CA 1
ATOM 3791 C C . ASN A 1 501 ? -15.183 5.966 13.337 1.00 96.00 501 ASN A C 1
ATOM 3793 O O . ASN A 1 501 ? -15.594 5.586 14.429 1.00 96.00 501 ASN A O 1
ATOM 3797 N N . THR A 1 502 ? -14.220 5.330 12.675 1.00 95.94 502 THR A N 1
ATOM 3798 C CA . THR A 1 502 ? -13.366 4.293 13.275 1.00 95.94 502 THR A CA 1
ATOM 3799 C C . THR A 1 502 ? -12.109 4.101 12.438 1.00 95.94 502 THR A C 1
ATOM 3801 O O . THR A 1 502 ? -12.200 4.113 11.217 1.00 95.94 502 THR A O 1
ATOM 3804 N N . GLN A 1 503 ? -10.934 3.939 13.048 1.00 95.44 503 GLN A N 1
ATOM 3805 C CA . GLN A 1 503 ? -9.695 3.505 12.377 1.00 95.44 503 GLN A CA 1
ATOM 3806 C C . GLN A 1 503 ? -9.352 4.253 11.062 1.00 95.44 503 GLN A C 1
ATOM 3808 O O . GLN A 1 503 ? -8.746 3.683 10.158 1.00 95.44 503 GLN A O 1
ATOM 3813 N N . GLY A 1 504 ? -9.730 5.534 10.947 1.00 93.31 504 GLY A N 1
ATOM 3814 C CA . GLY A 1 504 ? -9.515 6.356 9.745 1.00 93.31 504 GLY A CA 1
ATOM 3815 C C . GLY A 1 504 ? -10.603 6.287 8.672 1.00 93.31 504 GLY A C 1
ATOM 3816 O O . GLY A 1 504 ? -10.362 6.712 7.547 1.00 93.31 504 GLY A O 1
ATOM 3817 N N . PHE A 1 505 ? -11.774 5.752 8.998 1.00 95.12 505 PHE A N 1
ATOM 3818 C CA . PHE A 1 505 ? -12.936 5.684 8.117 1.00 95.12 505 PHE A CA 1
ATOM 3819 C C . PHE A 1 505 ? -14.020 6.647 8.580 1.00 95.12 505 PHE A C 1
ATOM 3821 O O . PHE A 1 505 ? -14.355 6.667 9.769 1.00 95.12 505 PHE A O 1
ATOM 3828 N N . ASP A 1 506 ? -14.612 7.379 7.634 1.00 93.56 506 ASP A N 1
ATOM 3829 C CA . ASP A 1 506 ? -15.848 8.124 7.865 1.00 93.56 506 ASP A CA 1
ATOM 3830 C C . ASP A 1 506 ? -17.056 7.178 7.819 1.00 93.56 506 ASP A C 1
ATOM 3832 O O . ASP A 1 506 ? -17.334 6.504 6.824 1.00 93.56 506 ASP A O 1
ATOM 3836 N N . ILE A 1 507 ? -17.775 7.130 8.935 1.00 95.12 507 ILE A N 1
ATOM 3837 C CA . ILE A 1 507 ? -18.973 6.319 9.152 1.00 95.12 507 ILE A CA 1
ATOM 3838 C C . ILE A 1 507 ? -20.123 7.239 9.600 1.00 95.12 507 ILE A C 1
ATOM 3840 O O . ILE A 1 507 ? -21.072 6.811 10.246 1.00 95.12 507 ILE A O 1
ATOM 3844 N N . SER A 1 508 ? -20.084 8.529 9.269 1.00 95.00 508 SER A N 1
ATOM 3845 C CA . SER A 1 508 ? -21.120 9.511 9.619 1.00 95.00 508 SER A CA 1
ATOM 3846 C C . SER A 1 508 ? -22.528 9.111 9.163 1.00 95.00 508 SER A C 1
ATOM 3848 O O . SER A 1 508 ? -23.501 9.316 9.890 1.00 95.00 508 SER A O 1
ATOM 3850 N N . SER A 1 509 ? -22.648 8.444 8.015 1.00 95.06 509 SER A N 1
ATOM 3851 C CA . SER A 1 509 ? -23.916 7.979 7.445 1.00 95.06 509 SER A CA 1
ATOM 3852 C C . SER A 1 509 ? -23.788 6.588 6.810 1.00 95.06 509 SER A C 1
ATOM 3854 O O . SER A 1 509 ? -22.708 6.005 6.761 1.00 95.06 509 SER A O 1
ATOM 3856 N N . ALA A 1 510 ? -24.900 6.017 6.335 1.00 92.50 510 ALA A N 1
ATOM 3857 C CA . ALA A 1 510 ? -24.888 4.743 5.607 1.00 92.50 510 ALA A CA 1
ATOM 3858 C C . ALA A 1 510 ? -24.269 4.845 4.199 1.00 92.50 510 ALA A C 1
ATOM 3860 O O . ALA A 1 510 ? -23.949 3.805 3.622 1.00 92.50 510 ALA A O 1
ATOM 3861 N N . THR A 1 511 ? -24.131 6.066 3.673 1.00 92.94 511 THR A N 1
ATOM 3862 C CA . THR A 1 511 ? -23.539 6.398 2.367 1.00 92.94 511 THR A CA 1
ATOM 3863 C C . THR A 1 511 ? -22.151 7.025 2.493 1.00 92.94 511 THR A C 1
ATOM 3865 O O . THR A 1 511 ? -21.531 7.314 1.477 1.00 92.94 511 THR A O 1
ATOM 3868 N N . ALA A 1 512 ? -21.659 7.245 3.718 1.00 93.31 512 ALA A N 1
ATOM 3869 C CA . ALA A 1 512 ? -20.292 7.693 3.951 1.00 93.31 512 ALA A CA 1
ATOM 3870 C C . ALA A 1 512 ? -19.299 6.665 3.391 1.00 93.31 512 ALA A C 1
ATOM 3872 O O . ALA A 1 512 ? -19.546 5.454 3.446 1.00 93.31 512 ALA A O 1
ATOM 3873 N N . THR A 1 513 ? -18.175 7.150 2.868 1.00 91.38 513 THR A N 1
ATOM 3874 C CA . THR A 1 513 ? -17.189 6.357 2.115 1.00 91.38 513 THR A CA 1
ATOM 3875 C C . THR A 1 513 ? -16.702 5.136 2.894 1.00 91.38 513 THR A C 1
ATOM 3877 O O . THR A 1 513 ? -16.623 4.038 2.343 1.00 91.38 513 THR A O 1
ATOM 3880 N N . GLY A 1 514 ? -16.469 5.281 4.201 1.00 93.62 514 GLY A N 1
ATOM 3881 C CA . GLY A 1 514 ? -16.068 4.182 5.072 1.00 93.62 514 GLY A CA 1
ATOM 3882 C C . GLY A 1 514 ? -17.172 3.154 5.313 1.00 93.62 514 GLY A C 1
ATOM 3883 O O . GLY A 1 514 ? -16.921 1.951 5.256 1.00 93.62 514 GLY A O 1
ATOM 3884 N N . ALA A 1 515 ? -18.416 3.591 5.519 1.00 94.88 515 ALA A N 1
ATOM 3885 C CA . ALA A 1 515 ? -19.547 2.673 5.673 1.00 94.88 515 ALA A CA 1
ATOM 3886 C C . ALA A 1 515 ? -19.802 1.857 4.394 1.00 94.88 515 ALA A C 1
ATOM 3888 O O . ALA A 1 515 ? -20.062 0.653 4.468 1.00 94.88 515 ALA A O 1
ATOM 3889 N N . VAL A 1 516 ? -19.691 2.498 3.227 1.00 94.25 516 VAL A N 1
ATOM 3890 C CA . VAL A 1 516 ? -19.792 1.838 1.919 1.00 94.25 516 VAL A CA 1
ATOM 3891 C C . VAL A 1 516 ? -18.635 0.859 1.717 1.00 94.25 516 VAL A C 1
ATOM 3893 O O . VAL A 1 516 ? -18.876 -0.273 1.304 1.00 94.25 516 VAL A O 1
ATOM 3896 N N . ALA A 1 517 ? -17.406 1.234 2.086 1.00 94.88 517 ALA A N 1
ATOM 3897 C CA . ALA A 1 517 ? -16.241 0.355 2.009 1.00 94.88 517 ALA A CA 1
ATOM 3898 C C . ALA A 1 517 ? -16.421 -0.925 2.846 1.00 94.88 517 ALA A C 1
ATOM 3900 O O . ALA A 1 517 ? -16.248 -2.027 2.328 1.00 94.88 517 ALA A O 1
ATOM 3901 N N . TYR A 1 518 ? -16.847 -0.823 4.108 1.00 96.81 518 TYR A N 1
ATOM 3902 C CA . TYR A 1 518 ? -17.103 -2.016 4.927 1.00 96.81 518 TYR A CA 1
ATOM 3903 C C . TYR A 1 518 ? -18.209 -2.902 4.346 1.00 96.81 518 TYR A C 1
ATOM 3905 O O . TYR A 1 518 ? -18.052 -4.120 4.304 1.00 96.81 518 TYR A O 1
ATOM 3913 N N . LYS A 1 519 ? -19.308 -2.321 3.847 1.00 95.88 519 LYS A N 1
ATOM 3914 C CA . LYS A 1 519 ? -20.371 -3.098 3.187 1.00 95.88 519 LYS A CA 1
ATOM 3915 C C . LYS A 1 519 ? -19.873 -3.795 1.923 1.00 95.88 519 LYS A C 1
ATOM 3917 O O . LYS A 1 519 ? -20.192 -4.962 1.724 1.00 95.88 519 LYS A O 1
ATOM 3922 N N . LYS A 1 520 ? -19.057 -3.115 1.111 1.00 95.38 520 LYS A N 1
ATOM 3923 C CA . LYS A 1 520 ? -18.392 -3.690 -0.066 1.00 95.38 520 LYS A CA 1
ATOM 3924 C C . LYS A 1 520 ? -17.510 -4.880 0.326 1.00 95.38 520 LYS A C 1
ATOM 3926 O O . LYS A 1 520 ? -17.596 -5.926 -0.306 1.00 95.38 520 LYS A O 1
ATOM 3931 N N . ALA A 1 521 ? -16.721 -4.748 1.393 1.00 96.50 521 ALA A N 1
ATOM 3932 C CA . ALA A 1 521 ? -15.870 -5.822 1.902 1.00 96.50 521 ALA A CA 1
ATOM 3933 C C . ALA A 1 521 ? -16.671 -7.026 2.424 1.00 96.50 521 ALA A C 1
ATOM 3935 O O . ALA A 1 521 ? -16.329 -8.162 2.117 1.00 96.50 521 ALA A O 1
ATOM 3936 N N . ILE A 1 522 ? -17.758 -6.789 3.164 1.00 97.25 522 ILE A N 1
ATOM 3937 C CA . ILE A 1 522 ? -18.657 -7.860 3.624 1.00 97.25 522 ILE A CA 1
ATOM 3938 C C . ILE A 1 522 ? -19.323 -8.544 2.422 1.00 97.25 522 ILE A C 1
ATOM 3940 O O . ILE A 1 522 ? -19.415 -9.766 2.372 1.00 97.25 522 ILE A O 1
ATOM 3944 N N . ASN A 1 523 ? -19.756 -7.781 1.418 1.00 96.31 523 ASN A N 1
ATOM 3945 C CA . ASN A 1 523 ? -20.368 -8.360 0.227 1.00 96.31 523 ASN A CA 1
ATOM 3946 C C . ASN A 1 523 ? -19.384 -9.177 -0.624 1.00 96.31 523 ASN A C 1
ATOM 3948 O O . ASN A 1 523 ? -19.826 -10.108 -1.295 1.00 96.31 523 ASN A O 1
ATOM 3952 N N . ALA A 1 524 ? -18.081 -8.882 -0.563 1.00 94.75 524 ALA A N 1
ATOM 3953 C CA . ALA A 1 524 ? -17.043 -9.652 -1.256 1.00 94.75 524 ALA A CA 1
ATOM 3954 C C . ALA A 1 524 ? -17.047 -11.136 -0.872 1.00 94.75 524 ALA A C 1
ATOM 3956 O O . ALA A 1 524 ? -16.714 -11.980 -1.693 1.00 94.75 524 ALA A O 1
ATOM 3957 N N . ILE A 1 525 ? -17.474 -11.451 0.354 1.00 94.56 525 ILE A N 1
ATOM 3958 C CA . ILE A 1 525 ? -17.602 -12.819 0.867 1.00 94.56 525 ILE A CA 1
ATOM 3959 C C . ILE A 1 525 ? -19.062 -13.263 0.975 1.00 94.56 525 ILE A C 1
ATOM 3961 O O . ILE A 1 525 ? -19.373 -14.179 1.723 1.00 94.56 525 ILE A O 1
ATOM 3965 N N . SER A 1 526 ? -19.996 -12.626 0.265 1.00 91.44 526 SER A N 1
ATOM 3966 C CA . SER A 1 526 ? -21.424 -12.965 0.382 1.00 91.44 526 SER A CA 1
ATOM 3967 C C . SER A 1 526 ? -21.823 -14.260 -0.327 1.00 91.44 526 SER A C 1
ATOM 3969 O O . SER A 1 526 ? -22.833 -14.847 0.042 1.00 91.44 526 SER A O 1
ATOM 3971 N N . ASN A 1 527 ? -21.043 -14.716 -1.312 1.00 90.44 527 ASN A N 1
ATOM 3972 C CA . ASN A 1 527 ? -21.330 -15.926 -2.077 1.00 90.44 527 ASN A CA 1
ATOM 3973 C C . ASN A 1 527 ? -20.712 -17.175 -1.408 1.00 90.44 527 ASN A C 1
ATOM 3975 O O . ASN A 1 527 ? -19.480 -17.284 -1.387 1.00 90.44 527 ASN A O 1
ATOM 3979 N N . PRO A 1 528 ? -21.515 -18.112 -0.867 1.00 89.88 528 PRO A N 1
ATOM 3980 C CA . PRO A 1 528 ? -20.996 -19.317 -0.219 1.00 89.88 528 PRO A CA 1
ATOM 3981 C C . PRO A 1 528 ? -20.362 -20.307 -1.192 1.00 89.88 528 PRO A C 1
ATOM 3983 O O . PRO A 1 528 ? -19.429 -20.997 -0.810 1.00 89.88 528 PRO A O 1
ATOM 3986 N N . ASP A 1 529 ? -20.767 -20.306 -2.464 1.00 87.94 529 ASP A N 1
ATOM 3987 C CA . ASP A 1 529 ? -20.177 -21.195 -3.473 1.00 87.94 529 ASP A CA 1
ATOM 3988 C C . ASP A 1 529 ? -18.750 -20.778 -3.880 1.00 87.94 529 ASP A C 1
ATOM 3990 O O . ASP A 1 529 ? -18.035 -21.538 -4.534 1.00 87.94 529 ASP A O 1
ATOM 3994 N N . GLU A 1 530 ? -18.348 -19.547 -3.550 1.00 87.56 530 GLU A N 1
ATOM 3995 C CA . GLU A 1 530 ? -17.050 -18.978 -3.926 1.00 87.56 530 GLU A CA 1
ATOM 3996 C C . GLU A 1 530 ? -16.083 -18.875 -2.743 1.00 87.56 530 GLU A C 1
ATOM 3998 O O . GLU A 1 530 ? -14.880 -19.084 -2.915 1.00 87.56 530 GLU A O 1
ATOM 4003 N N . PHE A 1 531 ? -16.597 -18.576 -1.546 1.00 89.81 531 PHE A N 1
ATOM 4004 C CA . PHE A 1 531 ? -15.795 -18.428 -0.334 1.00 89.81 531 PHE A CA 1
ATOM 4005 C C . PHE A 1 531 ? -16.360 -19.264 0.808 1.00 89.81 531 PHE A C 1
ATOM 4007 O O . PHE A 1 531 ? -17.438 -18.961 1.324 1.00 89.81 531 PHE A O 1
ATOM 4014 N N . ASP A 1 532 ? -15.568 -20.236 1.257 1.00 90.50 532 ASP A N 1
ATOM 4015 C CA . ASP A 1 532 ? -15.837 -21.030 2.453 1.00 90.50 532 ASP A CA 1
ATOM 4016 C C . ASP A 1 532 ? -15.345 -20.286 3.702 1.00 90.50 532 ASP A C 1
ATOM 4018 O O . ASP A 1 532 ? -14.139 -20.105 3.903 1.00 90.50 532 ASP A O 1
ATOM 4022 N N . ILE A 1 533 ? -16.276 -19.857 4.556 1.00 93.69 533 ILE A N 1
ATOM 4023 C CA . ILE A 1 533 ? -15.986 -19.224 5.848 1.00 93.69 533 ILE A CA 1
ATOM 4024 C C . ILE A 1 533 ? -16.964 -19.750 6.900 1.00 93.69 533 ILE A C 1
ATOM 4026 O O . ILE A 1 533 ? -18.129 -19.969 6.599 1.00 93.69 533 ILE A O 1
ATOM 4030 N N . ASN A 1 534 ? -16.511 -19.934 8.140 1.00 92.62 534 ASN A N 1
ATOM 4031 C CA . ASN A 1 534 ? -17.374 -20.388 9.246 1.00 92.62 534 ASN A CA 1
ATOM 4032 C C . ASN A 1 534 ? -17.681 -19.281 10.261 1.00 92.62 534 ASN A C 1
ATOM 4034 O O . ASN A 1 534 ? -18.557 -19.414 11.115 1.00 92.62 534 ASN A O 1
ATOM 4038 N N . MET A 1 535 ? -16.952 -18.172 10.184 1.00 95.00 535 MET A N 1
ATOM 4039 C CA . MET A 1 535 ? -17.058 -17.069 11.119 1.00 95.00 535 MET A CA 1
ATOM 4040 C C . MET A 1 535 ? -16.766 -15.757 10.405 1.00 95.00 535 MET A C 1
ATOM 4042 O O . MET A 1 535 ? -15.915 -15.707 9.522 1.00 95.00 535 MET A O 1
ATOM 4046 N N . LEU A 1 536 ? -17.440 -14.688 10.809 1.00 97.75 536 LEU A N 1
ATOM 4047 C CA . LEU A 1 536 ? -17.173 -13.328 10.363 1.00 97.75 536 LEU A CA 1
ATOM 4048 C C . LEU A 1 536 ? -16.799 -12.466 11.569 1.00 97.75 536 LEU A C 1
ATOM 4050 O O . LEU A 1 536 ? -17.413 -12.570 12.629 1.00 97.75 536 LEU A O 1
ATOM 4054 N N . VAL A 1 537 ? -15.811 -11.590 11.412 1.00 98.31 537 VAL A N 1
ATOM 4055 C CA . VAL A 1 537 ? -15.369 -10.670 12.465 1.00 98.31 537 VAL A CA 1
ATOM 4056 C C . VAL A 1 537 ? -15.060 -9.308 11.851 1.00 98.31 537 VAL A C 1
ATOM 4058 O O . VAL A 1 537 ? -14.369 -9.227 10.836 1.00 98.31 537 VAL A O 1
ATOM 4061 N N . THR A 1 538 ? -15.526 -8.224 12.477 1.00 97.81 538 THR A N 1
ATOM 4062 C CA . THR A 1 538 ? -15.203 -6.840 12.070 1.00 97.81 538 THR A CA 1
ATOM 4063 C C . THR A 1 538 ? -14.636 -6.038 13.249 1.00 97.81 538 THR A C 1
ATOM 4065 O O . THR A 1 538 ? -15.353 -5.218 13.838 1.00 97.81 538 THR A O 1
ATOM 4068 N N . PRO A 1 539 ? -13.372 -6.277 13.643 1.00 97.44 539 PRO A N 1
ATOM 4069 C CA . PRO A 1 539 ? -12.795 -5.654 14.829 1.00 97.44 539 PRO A CA 1
ATOM 4070 C C . PRO A 1 539 ? -12.807 -4.125 14.739 1.00 97.44 539 PRO A C 1
ATOM 4072 O O . PRO A 1 539 ? -12.343 -3.559 13.752 1.00 97.44 539 PRO A O 1
ATOM 4075 N N . GLY A 1 540 ? -13.329 -3.460 15.776 1.00 95.69 540 GLY A N 1
ATOM 4076 C CA . GLY A 1 540 ? -13.418 -1.993 15.849 1.00 95.69 540 GLY A CA 1
ATOM 4077 C C . GLY A 1 540 ? -14.654 -1.369 15.193 1.00 95.69 540 GLY A C 1
ATOM 4078 O O . GLY A 1 540 ? -14.840 -0.148 15.264 1.00 95.69 540 GLY A O 1
ATOM 4079 N N . ILE A 1 541 ? -15.541 -2.183 14.613 1.00 97.62 541 ILE A N 1
ATOM 4080 C CA . ILE A 1 541 ? -16.916 -1.785 14.299 1.00 97.62 541 ILE A CA 1
ATOM 4081 C C . ILE A 1 541 ? -17.806 -2.160 15.484 1.00 97.62 541 ILE A C 1
ATOM 4083 O O . ILE A 1 541 ? -18.018 -3.334 15.765 1.00 97.62 541 ILE A O 1
ATOM 4087 N N . LEU A 1 542 ? -18.340 -1.152 16.172 1.00 96.75 542 LEU A N 1
ATOM 4088 C CA . LEU A 1 542 ? -19.106 -1.332 17.406 1.00 96.75 542 LEU A CA 1
ATOM 4089 C C . LEU A 1 542 ? -20.593 -1.158 17.119 1.00 96.75 542 LEU A C 1
ATOM 4091 O O . LEU A 1 542 ? -20.973 -0.163 16.510 1.00 96.75 542 LEU A O 1
ATOM 4095 N N . HIS A 1 543 ? -21.444 -2.084 17.546 1.00 96.88 543 HIS A N 1
ATOM 4096 C CA . HIS A 1 543 ? -22.867 -2.082 17.207 1.00 96.88 543 HIS A CA 1
ATOM 4097 C C . HIS A 1 543 ? -23.614 -0.858 17.744 1.00 96.88 543 HIS A C 1
ATOM 4099 O O . HIS A 1 543 ? -24.370 -0.243 16.998 1.00 96.88 543 HIS A O 1
ATOM 4105 N N . ASN A 1 544 ? -23.334 -0.423 18.976 1.00 95.25 544 ASN A N 1
ATOM 4106 C CA . ASN A 1 544 ? -23.942 0.785 19.545 1.00 95.25 544 ASN A CA 1
ATOM 4107 C C . ASN A 1 544 ? -23.636 2.083 18.768 1.00 95.25 544 ASN A C 1
ATOM 4109 O O . ASN A 1 544 ? -24.391 3.047 18.862 1.00 95.25 544 ASN A O 1
ATOM 4113 N N . LEU A 1 545 ? -22.525 2.139 18.026 1.00 96.25 545 LEU A N 1
ATOM 4114 C CA . LEU A 1 545 ? -22.094 3.319 17.264 1.00 96.25 545 LEU A CA 1
ATOM 4115 C C . LEU A 1 545 ? -22.308 3.153 15.752 1.00 96.25 545 LEU A C 1
ATOM 4117 O O . LEU A 1 545 ? -22.647 4.106 15.046 1.00 96.25 545 LEU A O 1
ATOM 4121 N N . HIS A 1 546 ? -22.124 1.938 15.246 1.00 97.31 546 HIS A N 1
ATOM 4122 C CA . HIS A 1 546 ? -22.091 1.575 13.832 1.00 97.31 546 HIS A CA 1
ATOM 4123 C C . HIS A 1 546 ? -23.091 0.445 13.494 1.00 97.31 546 HIS A C 1
ATOM 4125 O O . HIS A 1 546 ? -22.720 -0.512 12.799 1.00 97.31 546 HIS A O 1
ATOM 4131 N N . PRO A 1 547 ? -24.378 0.540 13.900 1.00 95.88 547 PRO A N 1
ATOM 4132 C CA . PRO A 1 547 ? -25.358 -0.530 13.673 1.00 95.88 547 PRO A CA 1
ATOM 4133 C C . PRO A 1 547 ? -25.579 -0.802 12.177 1.00 95.88 547 PRO A C 1
ATOM 4135 O O . PRO A 1 547 ? -25.825 -1.922 11.758 1.00 95.88 547 PRO A O 1
ATOM 4138 N N . LYS A 1 548 ? -25.397 0.216 11.328 1.00 95.38 548 LYS A N 1
ATOM 4139 C CA . LYS A 1 548 ? -25.513 0.130 9.860 1.00 95.38 548 LYS A CA 1
ATOM 4140 C C . LYS A 1 548 ? -24.520 -0.816 9.169 1.00 95.38 548 LYS A C 1
ATOM 4142 O O . LYS A 1 548 ? -24.766 -1.180 8.022 1.00 95.38 548 LYS A O 1
ATOM 4147 N N . ILE A 1 549 ? -23.408 -1.165 9.820 1.00 97.38 549 ILE A N 1
ATOM 4148 C CA . ILE A 1 549 ? -22.417 -2.125 9.301 1.00 97.38 549 ILE A CA 1
ATOM 4149 C C . ILE A 1 549 ? -22.639 -3.492 9.949 1.00 97.38 549 ILE A C 1
ATOM 4151 O O . ILE A 1 549 ? -22.716 -4.492 9.246 1.00 97.38 549 ILE A O 1
ATOM 4155 N N . THR A 1 550 ? -22.809 -3.531 11.271 1.00 97.50 550 THR A N 1
ATOM 4156 C CA . THR A 1 550 ? -23.041 -4.780 12.019 1.00 97.50 550 THR A CA 1
ATOM 4157 C C . THR A 1 550 ? -24.353 -5.454 11.618 1.00 97.50 550 THR A C 1
ATOM 4159 O O . THR A 1 550 ? -24.341 -6.646 11.351 1.00 97.50 550 THR A O 1
ATOM 4162 N N . ASN A 1 551 ? -25.454 -4.715 11.440 1.00 97.19 551 ASN A N 1
ATOM 4163 C CA . ASN A 1 551 ? -26.712 -5.281 10.924 1.00 97.19 551 ASN A CA 1
ATOM 4164 C C . ASN A 1 551 ? -26.566 -5.832 9.503 1.00 97.19 551 ASN A C 1
ATOM 4166 O O . ASN A 1 551 ? -27.198 -6.822 9.157 1.00 97.19 551 ASN A O 1
ATOM 4170 N N . HIS A 1 552 ? -25.720 -5.207 8.679 1.00 97.25 552 HIS A N 1
ATOM 4171 C CA . HIS A 1 552 ? -25.427 -5.708 7.336 1.00 97.25 552 HIS A CA 1
ATOM 4172 C C . HIS A 1 552 ? -24.621 -7.011 7.393 1.00 97.25 552 HIS A C 1
ATOM 4174 O O . HIS A 1 552 ? -24.917 -7.942 6.657 1.00 97.25 552 HIS A O 1
ATOM 4180 N N . ALA A 1 553 ? -23.642 -7.106 8.295 1.00 97.62 553 ALA A N 1
ATOM 4181 C CA . ALA A 1 553 ? -22.888 -8.334 8.541 1.00 97.62 553 ALA A CA 1
ATOM 4182 C C . ALA A 1 553 ? -23.772 -9.473 9.085 1.00 97.62 553 ALA A C 1
ATOM 4184 O O . ALA A 1 553 ? -23.655 -10.600 8.605 1.00 97.62 553 ALA A O 1
ATOM 4185 N N . ILE A 1 554 ? -24.684 -9.172 10.020 1.00 97.75 554 ILE A N 1
ATOM 4186 C CA . ILE A 1 554 ? -25.678 -10.124 10.549 1.00 97.75 554 ILE A CA 1
ATOM 4187 C C . ILE A 1 554 ? -26.540 -10.667 9.409 1.00 97.75 554 ILE A C 1
ATOM 4189 O O . ILE A 1 554 ? -26.552 -11.874 9.187 1.00 97.75 554 ILE A O 1
ATOM 4193 N N . ALA A 1 555 ? -27.166 -9.780 8.628 1.00 97.00 555 ALA A N 1
ATOM 4194 C CA . ALA A 1 555 ? -28.011 -10.176 7.504 1.00 97.00 555 ALA A CA 1
ATOM 4195 C C . ALA A 1 555 ? -27.256 -11.058 6.496 1.00 97.00 555 ALA A C 1
ATOM 4197 O O . ALA A 1 555 ? -27.807 -12.020 5.972 1.00 97.00 555 ALA A O 1
ATOM 4198 N N . LYS A 1 556 ? -25.968 -10.782 6.250 1.00 96.00 556 LYS A N 1
ATOM 4199 C CA . LYS A 1 556 ? -25.148 -11.598 5.343 1.00 96.00 556 LYS A CA 1
ATOM 4200 C C . LYS A 1 556 ? -24.822 -12.979 5.902 1.00 96.00 556 LYS A C 1
ATOM 4202 O O . LYS A 1 556 ? -24.794 -13.933 5.132 1.00 96.00 556 LYS A O 1
ATOM 4207 N N . CYS A 1 557 ? -24.617 -13.110 7.209 1.00 96.69 557 CYS A N 1
ATOM 4208 C CA . CYS A 1 557 ? -24.445 -14.422 7.835 1.00 96.69 557 CYS A CA 1
ATOM 4209 C C . CYS A 1 557 ? -25.756 -15.224 7.824 1.00 96.69 557 CYS A C 1
ATOM 4211 O O . CYS A 1 557 ? -25.731 -16.415 7.530 1.00 96.69 557 CYS A O 1
ATOM 4213 N N . GLU A 1 558 ? -26.901 -14.569 8.045 1.00 96.50 558 GLU A N 1
ATOM 4214 C CA . GLU A 1 558 ? -28.233 -15.186 7.946 1.00 96.50 558 GLU A CA 1
ATOM 4215 C C . GLU A 1 558 ? -28.565 -15.661 6.526 1.00 96.50 558 GLU A C 1
ATOM 4217 O O . GLU A 1 558 ? -29.073 -16.765 6.349 1.00 96.50 558 GLU A O 1
ATOM 4222 N N . GLU A 1 559 ? -28.271 -14.840 5.512 1.00 95.50 559 GLU A N 1
ATOM 4223 C CA . GLU A 1 559 ? -28.491 -15.173 4.100 1.00 95.50 559 GLU A CA 1
ATOM 4224 C C . GLU A 1 559 ? -27.641 -16.365 3.647 1.00 95.50 559 GLU A C 1
ATOM 4226 O O . GLU A 1 559 ? -28.117 -17.192 2.867 1.00 95.50 559 GLU A O 1
ATOM 4231 N N . ARG A 1 560 ? -26.391 -16.459 4.121 1.00 94.06 560 ARG A N 1
ATOM 4232 C CA . ARG A 1 560 ? -25.499 -17.573 3.784 1.00 94.06 560 ARG A CA 1
ATOM 4233 C C . ARG A 1 560 ? -25.821 -18.851 4.561 1.00 94.06 560 ARG A C 1
ATOM 4235 O O . ARG A 1 560 ? -25.736 -19.940 4.004 1.00 94.06 560 ARG A O 1
ATOM 4242 N N . GLY A 1 561 ? -26.164 -18.728 5.843 1.00 94.38 561 GLY A N 1
ATOM 4243 C CA . GLY A 1 561 ? -26.502 -19.851 6.720 1.00 94.38 561 GLY A CA 1
ATOM 4244 C C . GLY A 1 561 ? -25.322 -20.728 7.170 1.00 94.38 561 GLY A C 1
ATOM 4245 O O . GLY A 1 561 ? -25.535 -21.660 7.942 1.00 94.38 561 GLY A O 1
ATOM 4246 N N . ASP A 1 562 ? -24.096 -20.449 6.717 1.00 93.56 562 ASP A N 1
ATOM 4247 C CA . ASP A 1 562 ? -22.888 -21.251 6.970 1.00 93.56 562 ASP A CA 1
ATOM 4248 C C . ASP A 1 562 ? -21.829 -20.549 7.842 1.00 93.56 562 ASP A C 1
ATOM 4250 O O . ASP A 1 562 ? -20.811 -21.154 8.178 1.00 93.56 562 ASP A O 1
ATOM 4254 N N . ALA A 1 563 ? -22.072 -19.297 8.243 1.00 93.88 563 ALA A N 1
ATOM 4255 C CA . ALA A 1 563 ? -21.130 -18.484 9.004 1.00 93.88 563 ALA A CA 1
ATOM 4256 C C . ALA A 1 563 ? -21.773 -17.825 10.230 1.00 93.88 563 ALA A C 1
ATOM 4258 O O . ALA A 1 563 ? -22.954 -17.476 10.231 1.00 93.88 563 ALA A O 1
ATOM 4259 N N . PHE A 1 564 ? -20.961 -17.609 11.266 1.00 93.69 564 PHE A N 1
ATOM 4260 C CA . PHE A 1 564 ? -21.364 -16.960 12.513 1.00 93.69 564 PHE A CA 1
ATOM 4261 C C . PHE A 1 564 ? -20.619 -15.638 12.754 1.00 93.69 564 PHE A C 1
ATOM 4263 O O . PHE A 1 564 ? -19.392 -15.584 12.683 1.00 93.69 564 PHE A O 1
ATOM 4270 N N . TYR A 1 565 ? -21.330 -14.559 13.076 1.00 97.69 565 TYR A N 1
ATOM 4271 C CA . TYR A 1 565 ? -20.748 -13.227 13.234 1.00 97.69 565 TYR A CA 1
ATOM 4272 C C . TYR A 1 565 ? -20.385 -12.894 14.684 1.00 97.69 565 TYR A C 1
ATOM 4274 O O . TYR A 1 565 ? -21.230 -12.897 15.578 1.00 97.69 565 TYR A O 1
ATOM 4282 N N . ILE A 1 566 ? -19.127 -12.521 14.915 1.00 97.31 566 ILE A N 1
ATOM 4283 C CA . ILE A 1 566 ? -18.660 -11.995 16.199 1.00 97.31 566 ILE A CA 1
ATOM 4284 C C . ILE A 1 566 ? -18.472 -10.493 16.086 1.00 97.31 566 ILE A C 1
ATOM 4286 O O . ILE A 1 566 ? -17.677 -10.003 15.278 1.00 97.31 566 ILE A O 1
ATOM 4290 N N . PHE A 1 567 ? -19.175 -9.762 16.944 1.00 96.38 567 PHE A N 1
ATOM 4291 C CA . PHE A 1 567 ? -19.155 -8.306 16.948 1.00 96.38 567 PHE A CA 1
ATOM 4292 C C . PHE A 1 567 ? -19.143 -7.725 18.357 1.00 96.38 567 PHE A C 1
ATOM 4294 O O . PHE A 1 567 ? -19.454 -8.392 19.343 1.00 96.38 567 PHE A O 1
ATOM 4301 N N . ASP A 1 568 ? -18.817 -6.443 18.457 1.00 96.38 568 ASP A N 1
ATOM 4302 C CA . ASP A 1 568 ? -18.722 -5.746 19.735 1.00 96.38 568 ASP A CA 1
ATOM 4303 C C . ASP A 1 568 ? -19.963 -4.889 19.973 1.00 96.38 568 ASP A C 1
ATOM 4305 O O . ASP A 1 568 ? -20.302 -4.034 19.157 1.00 96.38 568 ASP A O 1
ATOM 4309 N N . CYS A 1 569 ? -20.646 -5.087 21.098 1.00 93.44 569 CYS A N 1
ATOM 4310 C CA . CYS A 1 569 ? -21.869 -4.355 21.425 1.00 93.44 569 CYS A CA 1
ATOM 4311 C C . CYS A 1 569 ? -21.595 -2.911 21.863 1.00 93.44 569 CYS A C 1
ATOM 4313 O O . CYS A 1 569 ? -22.359 -2.013 21.514 1.00 93.44 569 CYS A O 1
ATOM 4315 N N . GLY A 1 570 ? -20.507 -2.675 22.606 1.00 91.06 570 GLY A N 1
ATOM 4316 C CA . GLY A 1 570 ? -20.263 -1.425 23.325 1.00 91.06 570 GLY A CA 1
ATOM 4317 C C . GLY A 1 570 ? -18.931 -0.741 23.009 1.00 91.06 570 GLY A C 1
ATOM 4318 O O . GLY A 1 570 ? -17.942 -1.367 22.620 1.00 91.06 570 GLY A O 1
ATOM 4319 N N . LYS A 1 571 ? -18.894 0.574 23.249 1.00 93.50 571 LYS A N 1
ATOM 4320 C CA . LYS A 1 571 ? -17.674 1.394 23.173 1.00 93.50 571 LYS A CA 1
ATOM 4321 C C . LYS A 1 571 ? -16.755 1.166 24.365 1.00 93.50 571 LYS A C 1
ATOM 4323 O O . LYS A 1 571 ? -17.219 0.829 25.453 1.00 93.50 571 LYS A O 1
ATOM 4328 N N . TYR A 1 572 ? -15.468 1.446 24.182 1.00 94.69 572 TYR A N 1
ATOM 4329 C CA . TYR A 1 572 ? -14.531 1.490 25.296 1.00 94.69 572 TYR A CA 1
ATOM 4330 C C . TYR A 1 572 ? -15.009 2.511 26.341 1.00 94.69 572 TYR A C 1
ATOM 4332 O O . TYR A 1 572 ? -15.212 3.687 26.035 1.00 94.69 572 TYR A O 1
ATOM 4340 N N . GLY A 1 573 ? -15.197 2.050 27.575 1.00 93.56 573 GLY A N 1
ATOM 4341 C CA . GLY A 1 573 ? -15.694 2.857 28.693 1.00 93.56 573 GLY A CA 1
ATOM 4342 C C . GLY A 1 573 ? -17.218 2.957 28.741 1.00 93.56 573 GLY A C 1
ATOM 4343 O O . GLY A 1 573 ? -17.740 3.777 29.490 1.00 93.56 573 GLY A O 1
ATOM 4344 N N . GLY A 1 574 ? -17.926 2.170 27.924 1.00 91.56 574 GLY A N 1
ATOM 4345 C CA . GLY A 1 574 ? -19.380 2.048 27.963 1.00 91.56 574 GLY A CA 1
ATOM 4346 C C . GLY A 1 574 ? -19.870 1.300 29.202 1.00 91.56 574 GLY A C 1
ATOM 4347 O O . GLY A 1 574 ? -19.179 0.426 29.736 1.00 91.56 574 GLY A O 1
ATOM 4348 N N . SER A 1 575 ? -21.072 1.654 29.646 1.00 93.69 575 SER A N 1
ATOM 4349 C CA . SER A 1 575 ? -21.752 0.997 30.763 1.00 93.69 575 SER A CA 1
ATOM 4350 C C . SER A 1 575 ? -22.439 -0.302 30.329 1.00 93.69 575 SER A C 1
ATOM 4352 O O . SER A 1 575 ? -22.621 -0.552 29.137 1.00 93.69 575 SER A O 1
ATOM 4354 N N . ILE A 1 576 ? -22.858 -1.114 31.302 1.00 94.31 576 ILE A N 1
ATOM 4355 C CA . ILE A 1 576 ? -23.677 -2.312 31.057 1.00 94.31 576 ILE A CA 1
ATOM 4356 C C . ILE A 1 576 ? -24.999 -1.925 30.389 1.00 94.31 576 ILE A C 1
ATOM 4358 O O . ILE A 1 576 ? -25.366 -2.529 29.388 1.00 94.31 576 ILE A O 1
ATOM 4362 N N . ALA A 1 577 ? -25.642 -0.851 30.858 1.00 94.19 577 ALA A N 1
ATOM 4363 C CA . ALA A 1 577 ? -26.867 -0.325 30.260 1.00 94.19 577 ALA A CA 1
ATOM 4364 C C . ALA A 1 577 ? -26.687 0.068 28.781 1.00 94.19 577 ALA A C 1
ATOM 4366 O O . ALA A 1 577 ? -27.576 -0.171 27.969 1.00 94.19 577 ALA A O 1
ATOM 4367 N N . ASP A 1 578 ? -25.534 0.638 28.405 1.00 92.31 578 ASP A N 1
ATOM 4368 C CA . ASP A 1 578 ? -25.239 0.935 26.996 1.00 92.31 578 ASP A CA 1
ATOM 4369 C C . ASP A 1 578 ? -25.111 -0.351 26.165 1.00 92.31 578 ASP A C 1
ATOM 4371 O O . ASP A 1 578 ? -25.556 -0.392 25.018 1.00 92.31 578 ASP A O 1
ATOM 4375 N N . ALA A 1 579 ? -24.485 -1.391 26.728 1.00 93.19 579 ALA A N 1
ATOM 4376 C CA . ALA A 1 579 ? -24.290 -2.674 26.062 1.00 93.19 579 ALA A CA 1
ATOM 4377 C C . ALA A 1 579 ? -25.621 -3.418 25.864 1.00 93.19 579 ALA A C 1
ATOM 4379 O O . ALA A 1 579 ? -25.907 -3.846 24.746 1.00 93.19 579 ALA A O 1
ATOM 4380 N N . THR A 1 580 ? -26.458 -3.514 26.902 1.00 94.56 580 THR A N 1
ATOM 4381 C CA . THR A 1 580 ? -27.770 -4.180 26.835 1.00 94.56 580 THR A CA 1
ATOM 4382 C C . THR A 1 580 ? -28.739 -3.424 25.929 1.00 94.56 580 THR A C 1
ATOM 4384 O O . THR A 1 580 ? -29.396 -4.032 25.082 1.00 94.56 580 THR A O 1
ATOM 4387 N N . ALA A 1 581 ? -28.772 -2.088 26.006 1.00 94.25 581 ALA A N 1
ATOM 4388 C CA . ALA A 1 581 ? -29.592 -1.270 25.116 1.00 94.25 581 ALA A CA 1
ATOM 4389 C C . ALA A 1 581 ? -29.218 -1.470 23.641 1.00 94.25 581 ALA A C 1
ATOM 4391 O O . ALA A 1 581 ? -30.110 -1.557 22.797 1.00 94.25 581 ALA A O 1
ATOM 4392 N N . ALA A 1 582 ? -27.920 -1.587 23.336 1.00 92.81 582 ALA A N 1
ATOM 4393 C CA . ALA A 1 582 ? -27.443 -1.773 21.971 1.00 92.81 582 ALA A CA 1
ATOM 4394 C C . ALA A 1 582 ? -27.977 -3.059 21.329 1.00 92.81 582 ALA A C 1
ATOM 4396 O O . ALA A 1 582 ? -28.279 -3.048 20.143 1.00 92.81 582 ALA A O 1
ATOM 4397 N N . ILE A 1 583 ? -28.110 -4.145 22.093 1.00 93.88 583 ILE A N 1
ATOM 4398 C CA . ILE A 1 583 ? -28.437 -5.470 21.546 1.00 93.88 583 ILE A CA 1
ATOM 4399 C C . ILE A 1 583 ? -29.884 -5.908 21.780 1.00 93.88 583 ILE A C 1
ATOM 4401 O O . ILE A 1 583 ? -30.319 -6.873 21.168 1.00 93.88 583 ILE A O 1
ATOM 4405 N N . SER A 1 584 ? -30.644 -5.197 22.618 1.00 92.56 584 SER A N 1
ATOM 4406 C CA . SER A 1 584 ? -32.019 -5.560 23.005 1.00 92.56 584 SER A CA 1
ATOM 4407 C C . SER A 1 584 ? -33.002 -5.760 21.841 1.00 92.56 584 SER A C 1
ATOM 4409 O O . SER A 1 584 ? -34.012 -6.439 22.001 1.00 92.56 584 SER A O 1
ATOM 4411 N N . ALA A 1 585 ? -32.721 -5.163 20.679 1.00 91.12 585 ALA A N 1
ATOM 4412 C CA . ALA A 1 585 ? -33.535 -5.280 19.471 1.00 91.12 585 ALA A CA 1
ATOM 4413 C C . ALA A 1 585 ? -33.048 -6.365 18.489 1.00 91.12 585 ALA A C 1
ATOM 4415 O O . ALA A 1 585 ? -33.675 -6.550 17.447 1.00 91.12 585 ALA A O 1
ATOM 4416 N N . LEU A 1 586 ? -31.927 -7.037 18.773 1.00 93.75 586 LEU A N 1
ATOM 4417 C CA . LEU A 1 586 ? -31.383 -8.098 17.928 1.00 93.75 586 LEU A CA 1
ATOM 4418 C C . LEU A 1 586 ? -32.005 -9.446 18.302 1.00 93.75 586 LEU A C 1
ATOM 4420 O O . LEU A 1 586 ? -31.973 -9.846 19.461 1.00 93.75 586 LEU A O 1
ATOM 4424 N N . ASP A 1 587 ? -32.516 -10.156 17.299 1.00 94.00 587 ASP A N 1
ATOM 4425 C CA . ASP A 1 587 ? -33.047 -11.516 17.426 1.00 94.00 587 ASP A CA 1
ATOM 4426 C C . ASP A 1 587 ? -32.485 -12.371 16.283 1.00 94.00 587 ASP A C 1
ATOM 4428 O O . ASP A 1 587 ? -33.023 -12.391 15.177 1.00 94.00 587 ASP A O 1
ATOM 4432 N N . THR A 1 588 ? -31.324 -12.991 16.515 1.00 94.75 588 THR A N 1
ATOM 4433 C CA . THR A 1 588 ? -30.624 -13.807 15.514 1.00 94.75 588 THR A CA 1
ATOM 4434 C C . THR A 1 588 ? -29.815 -14.922 16.168 1.00 94.75 588 THR A C 1
ATOM 4436 O O . THR A 1 588 ? -29.190 -14.729 17.209 1.00 94.75 588 THR A O 1
ATOM 4439 N N . ASN A 1 589 ? -29.778 -16.086 15.517 1.00 95.50 589 ASN A N 1
ATOM 4440 C CA . ASN A 1 589 ? -28.931 -17.215 15.916 1.00 95.50 589 ASN A CA 1
ATOM 4441 C C . ASN A 1 589 ? -27.558 -17.205 15.219 1.00 95.50 589 ASN A C 1
ATOM 4443 O O . ASN A 1 589 ? -26.744 -18.094 15.460 1.00 95.50 589 ASN A O 1
ATOM 4447 N N . TYR A 1 590 ? -27.299 -16.221 14.352 1.00 96.50 590 TYR A N 1
ATOM 4448 C CA . TYR A 1 590 ? -26.089 -16.143 13.528 1.00 96.50 590 TYR A CA 1
ATOM 4449 C C . TYR A 1 590 ? -25.076 -15.114 14.034 1.00 96.50 590 TYR A C 1
ATOM 4451 O O . TYR A 1 590 ? -24.105 -14.826 13.336 1.00 96.50 590 TYR A O 1
ATOM 4459 N N . ALA A 1 591 ? -25.268 -14.550 15.230 1.00 96.31 591 ALA A N 1
ATOM 4460 C CA . ALA A 1 591 ? -24.320 -13.604 15.804 1.00 96.31 591 ALA A CA 1
ATOM 4461 C C . ALA A 1 591 ? -24.171 -13.742 17.326 1.00 96.31 591 ALA A C 1
ATOM 4463 O O . ALA A 1 591 ? -25.123 -14.077 18.026 1.00 96.31 591 ALA A O 1
ATOM 4464 N N . ALA A 1 592 ? -22.984 -13.420 17.843 1.00 95.44 592 ALA A N 1
ATOM 4465 C CA . ALA A 1 592 ? -22.753 -13.184 19.267 1.00 95.44 592 ALA A CA 1
ATOM 4466 C C . ALA A 1 592 ? -21.917 -11.935 19.502 1.00 95.44 592 ALA A C 1
ATOM 4468 O O . ALA A 1 592 ? -21.089 -11.519 18.687 1.00 95.44 592 ALA A O 1
ATOM 4469 N N . THR A 1 593 ? -22.104 -11.388 20.695 1.00 95.00 593 THR A N 1
ATOM 4470 C CA . THR A 1 593 ? -21.341 -10.262 21.199 1.00 95.00 593 THR A CA 1
ATOM 4471 C C . THR A 1 593 ? -20.769 -10.550 22.572 1.00 95.00 593 THR A C 1
ATOM 4473 O O . THR A 1 593 ? -21.210 -11.458 23.274 1.00 95.00 593 THR A O 1
ATOM 4476 N N . TYR A 1 594 ? -19.763 -9.770 22.942 1.00 93.62 594 TYR A N 1
ATOM 4477 C CA . TYR A 1 594 ? -19.020 -9.949 24.173 1.00 93.62 594 TYR A CA 1
ATOM 4478 C C . TYR A 1 594 ? -18.738 -8.588 24.806 1.00 93.62 594 TYR A C 1
ATOM 4480 O O . TYR A 1 594 ? -18.468 -7.601 24.120 1.00 93.62 594 TYR A O 1
ATOM 4488 N N . TYR A 1 595 ? -18.794 -8.548 26.133 1.00 94.12 595 TYR A N 1
ATOM 4489 C CA . TYR A 1 595 ? -18.497 -7.387 26.963 1.00 94.12 595 TYR A CA 1
ATOM 4490 C C . TYR A 1 595 ? -17.752 -7.866 28.219 1.00 94.12 595 TYR A C 1
ATOM 4492 O O . TYR A 1 595 ? -18.074 -8.944 28.725 1.00 94.12 595 TYR A O 1
ATOM 4500 N N . PRO A 1 596 ? -16.784 -7.103 28.761 1.00 95.19 596 PRO A N 1
ATOM 4501 C CA . PRO A 1 596 ? -16.296 -5.788 28.327 1.00 95.19 596 PRO A CA 1
ATOM 4502 C C . PRO A 1 596 ? -15.032 -5.862 27.454 1.00 95.19 596 PRO A C 1
ATOM 4504 O O . PRO A 1 596 ? -14.485 -6.936 27.225 1.00 95.19 596 PRO A O 1
ATOM 4507 N N . TRP A 1 597 ? -14.531 -4.700 27.014 1.00 96.81 597 TRP A N 1
ATOM 4508 C CA . TRP A 1 597 ? -13.224 -4.565 26.353 1.00 96.81 597 TRP A CA 1
ATOM 4509 C C . TRP A 1 597 ? -12.085 -5.161 27.186 1.00 96.81 597 TRP A C 1
ATOM 4511 O O . TRP A 1 597 ? -12.145 -5.186 28.418 1.00 96.81 597 TRP A O 1
ATOM 4521 N N . VAL A 1 598 ? -11.013 -5.582 26.516 1.00 96.81 598 VAL A N 1
ATOM 4522 C CA . VAL A 1 598 ? -9.868 -6.245 27.151 1.00 96.81 598 VAL A CA 1
ATOM 4523 C C . VAL A 1 598 ? -8.546 -5.615 26.734 1.00 96.81 598 VAL A C 1
ATOM 4525 O O . VAL A 1 598 ? -8.444 -4.952 25.703 1.00 96.81 598 VAL A O 1
ATOM 4528 N N . LYS A 1 599 ? -7.518 -5.805 27.556 1.00 96.19 599 LYS A N 1
ATOM 4529 C CA . LYS A 1 599 ? -6.165 -5.313 27.302 1.00 96.19 599 LYS A CA 1
ATOM 4530 C C . LYS A 1 599 ? -5.249 -6.468 26.920 1.00 96.19 599 LYS A C 1
ATOM 4532 O O . LYS A 1 599 ? -5.176 -7.446 27.659 1.00 96.19 599 LYS A O 1
ATOM 4537 N N . ILE A 1 600 ? -4.525 -6.334 25.815 1.00 95.88 600 ILE A N 1
ATOM 4538 C CA . ILE A 1 600 ? -3.492 -7.283 25.368 1.00 95.88 600 ILE A CA 1
ATOM 4539 C C . ILE A 1 600 ? -2.129 -6.587 25.303 1.00 95.88 600 ILE A C 1
ATOM 4541 O O . ILE A 1 600 ? -2.049 -5.366 25.441 1.00 95.88 600 ILE A O 1
ATOM 4545 N N . VAL A 1 601 ? -1.058 -7.351 25.096 1.00 94.75 601 VAL A N 1
ATOM 4546 C CA . VAL A 1 601 ? 0.269 -6.804 24.777 1.00 94.75 601 VAL A CA 1
ATOM 4547 C C . VAL A 1 601 ? 0.419 -6.740 23.263 1.00 94.75 601 VAL A C 1
ATOM 4549 O O . VAL A 1 601 ? 0.260 -7.755 22.590 1.00 94.75 601 VAL A O 1
ATOM 4552 N N . ASP A 1 602 ? 0.741 -5.565 22.734 1.00 92.62 602 ASP A N 1
ATOM 4553 C CA . ASP A 1 602 ? 1.108 -5.410 21.331 1.00 92.62 602 ASP A CA 1
ATOM 4554 C C . ASP A 1 602 ? 2.497 -6.008 21.081 1.00 92.62 602 ASP A C 1
ATOM 4556 O O . ASP A 1 602 ? 3.474 -5.635 21.732 1.00 92.62 602 ASP A O 1
ATOM 4560 N N . ARG A 1 603 ? 2.596 -6.923 20.116 1.00 88.44 603 ARG A N 1
ATOM 4561 C CA . ARG A 1 603 ? 3.846 -7.596 19.760 1.00 88.44 603 ARG A CA 1
ATOM 4562 C C . ARG A 1 603 ? 4.916 -6.639 19.229 1.00 88.44 603 ARG A C 1
ATOM 4564 O O . ARG A 1 603 ? 6.091 -6.857 19.513 1.00 88.44 603 ARG A O 1
ATOM 4571 N N . ALA A 1 604 ? 4.530 -5.613 18.469 1.00 87.25 604 ALA A N 1
ATOM 4572 C CA . ALA A 1 604 ? 5.476 -4.703 17.825 1.00 87.25 604 ALA A CA 1
ATOM 4573 C C . ALA A 1 604 ? 6.101 -3.718 18.822 1.00 87.25 604 ALA A C 1
ATOM 4575 O O . ALA A 1 604 ? 7.304 -3.469 18.787 1.00 87.25 604 ALA A O 1
ATOM 4576 N N . THR A 1 605 ? 5.291 -3.173 19.733 1.00 90.12 605 THR A N 1
ATOM 4577 C CA . THR A 1 605 ? 5.735 -2.155 20.701 1.00 90.12 605 THR A CA 1
ATOM 4578 C C . THR A 1 605 ? 6.054 -2.719 22.087 1.00 90.12 605 THR A C 1
ATOM 4580 O O . THR A 1 605 ? 6.663 -2.024 22.897 1.00 90.12 605 THR A O 1
ATOM 4583 N N . ALA A 1 606 ? 5.648 -3.960 22.378 1.00 91.75 606 ALA A N 1
ATOM 4584 C CA . ALA A 1 606 ? 5.647 -4.567 23.713 1.00 91.75 606 ALA A CA 1
ATOM 4585 C C . ALA A 1 606 ? 4.849 -3.766 24.763 1.00 91.75 606 ALA A C 1
ATOM 4587 O O . ALA A 1 606 ? 5.024 -3.961 25.969 1.00 91.75 606 ALA A O 1
ATOM 4588 N N . LEU A 1 607 ? 3.961 -2.869 24.320 1.00 93.69 607 LEU A N 1
ATOM 4589 C CA . LEU A 1 607 ? 3.139 -2.037 25.190 1.00 93.69 607 LEU A CA 1
ATOM 4590 C C . LEU A 1 607 ? 1.715 -2.596 25.315 1.00 93.69 607 LEU A C 1
ATOM 4592 O O . LEU A 1 607 ? 1.205 -3.228 24.387 1.00 93.69 607 LEU A O 1
ATOM 4596 N N . PRO A 1 608 ? 1.033 -2.360 26.448 1.00 94.06 608 PRO A N 1
ATOM 4597 C CA . PRO A 1 608 ? -0.362 -2.747 26.587 1.00 94.06 608 PRO A CA 1
ATOM 4598 C C . PRO A 1 608 ? -1.288 -1.908 25.696 1.00 94.06 608 PRO A C 1
ATOM 4600 O O . PRO A 1 608 ? -1.212 -0.679 25.703 1.00 94.06 608 PRO A O 1
ATOM 4603 N N . VAL A 1 609 ? -2.226 -2.559 25.008 1.00 95.00 609 VAL A N 1
ATOM 4604 C CA . VAL A 1 609 ? -3.231 -1.923 24.145 1.00 95.00 609 VAL A CA 1
ATOM 4605 C C . VAL A 1 609 ? -4.635 -2.428 24.479 1.00 95.00 609 VAL A C 1
ATOM 4607 O O . VAL A 1 609 ? -4.852 -3.620 24.698 1.00 95.00 609 VAL A O 1
ATOM 4610 N N . TRP A 1 610 ? -5.599 -1.506 24.542 1.00 96.31 610 TRP A N 1
ATOM 4611 C CA . TRP A 1 610 ? -7.015 -1.842 24.688 1.00 96.31 610 TRP A CA 1
ATOM 4612 C C . TRP A 1 610 ? -7.601 -2.240 23.342 1.00 96.31 610 TRP A C 1
ATOM 4614 O O . TRP A 1 610 ? -7.552 -1.465 22.384 1.00 96.31 610 TRP A O 1
ATOM 4624 N N . VAL A 1 611 ? -8.200 -3.422 23.305 1.00 96.94 611 VAL A N 1
ATOM 4625 C CA . VAL A 1 611 ? -8.834 -3.988 22.122 1.00 96.94 611 VAL A CA 1
ATOM 4626 C C . VAL A 1 611 ? -10.284 -4.360 22.422 1.00 96.94 611 VAL A C 1
ATOM 4628 O O . VAL A 1 611 ? -10.618 -4.715 23.562 1.00 96.94 611 VAL A O 1
ATOM 4631 N N . PRO A 1 612 ? -11.166 -4.270 21.419 1.00 96.88 612 PRO A N 1
ATOM 4632 C CA . PRO A 1 612 ? -12.511 -4.779 21.573 1.00 96.88 612 PRO A CA 1
ATOM 4633 C C . PRO A 1 612 ? -12.502 -6.319 21.679 1.00 96.88 612 PRO A C 1
ATOM 4635 O O . PRO A 1 612 ? -11.578 -6.963 21.171 1.00 96.88 612 PRO A O 1
ATOM 4638 N N . PRO A 1 613 ? -13.500 -6.938 22.332 1.00 95.50 613 PRO A N 1
ATOM 4639 C CA . PRO A 1 613 ? -13.538 -8.390 22.541 1.00 95.50 613 PRO A CA 1
ATOM 4640 C C . PRO A 1 613 ? -13.462 -9.227 21.258 1.00 95.50 613 PRO A C 1
ATOM 4642 O O . PRO A 1 613 ? -12.828 -10.284 21.258 1.00 95.50 613 PRO A O 1
ATOM 4645 N N . SER A 1 614 ? -14.014 -8.741 20.146 1.00 96.69 614 SER A N 1
ATOM 4646 C CA . SER A 1 614 ? -13.915 -9.372 18.823 1.00 96.69 614 SER A CA 1
ATOM 4647 C C . SER A 1 614 ? -12.479 -9.656 18.361 1.00 96.69 614 SER A C 1
ATOM 4649 O O . SER A 1 614 ? -12.280 -10.483 17.478 1.00 96.69 614 SER A O 1
ATOM 4651 N N . VAL A 1 615 ? -11.463 -9.032 18.968 1.00 96.88 615 VAL A N 1
ATOM 4652 C CA . VAL A 1 615 ? -10.049 -9.331 18.702 1.00 96.88 615 VAL A CA 1
ATOM 4653 C C . VAL A 1 615 ? -9.609 -10.668 19.299 1.00 96.88 615 VAL A C 1
ATOM 4655 O O . VAL A 1 615 ? -8.842 -11.387 18.674 1.00 96.88 615 VAL A O 1
ATOM 4658 N N . VAL A 1 616 ? -10.057 -11.017 20.504 1.00 95.75 616 VAL A N 1
ATOM 4659 C CA . VAL A 1 616 ? -9.537 -12.190 21.234 1.00 95.75 616 VAL A CA 1
ATOM 4660 C C . VAL A 1 616 ? -10.487 -13.387 21.201 1.00 95.75 616 VAL A C 1
ATOM 4662 O O . VAL A 1 616 ? -10.038 -14.531 21.221 1.00 95.75 616 VAL A O 1
ATOM 4665 N N . LEU A 1 617 ? -11.797 -13.142 21.124 1.00 94.94 617 LEU A N 1
ATOM 4666 C CA . LEU A 1 617 ? -12.817 -14.188 21.201 1.00 94.94 617 LEU A CA 1
ATOM 4667 C C . LEU A 1 617 ? -12.793 -15.195 20.039 1.00 94.94 617 LEU A C 1
ATOM 4669 O O . LEU A 1 617 ? -12.943 -16.385 20.317 1.00 94.94 617 LEU A O 1
ATOM 4673 N N . PRO A 1 618 ? -12.536 -14.803 18.774 1.00 94.19 618 PRO A 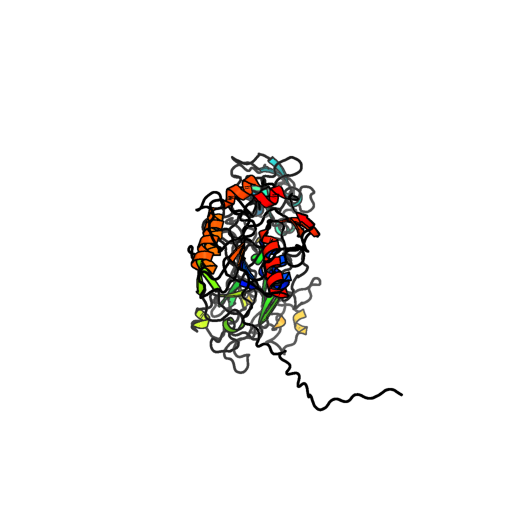N 1
ATOM 4674 C CA . PRO A 1 618 ? -12.386 -15.771 17.689 1.00 94.19 618 PRO A CA 1
ATOM 4675 C C . PRO A 1 618 ? -11.337 -16.850 17.996 1.00 94.19 618 PRO A C 1
ATOM 4677 O O . PRO A 1 618 ? -11.551 -18.025 17.708 1.00 94.19 618 PRO A O 1
ATOM 4680 N N . GLY A 1 619 ? -10.215 -16.471 18.622 1.00 92.31 619 GLY A N 1
ATOM 4681 C CA . GLY A 1 619 ? -9.147 -17.406 18.986 1.00 92.31 619 GLY A CA 1
ATOM 4682 C C . GLY A 1 619 ? -9.546 -18.404 20.074 1.00 92.31 619 GLY A C 1
ATOM 4683 O O . GLY A 1 619 ? -9.066 -19.536 20.071 1.00 92.31 619 GLY A O 1
ATOM 4684 N N . VAL A 1 620 ? -10.458 -18.020 20.973 1.00 92.38 620 VAL A N 1
ATOM 4685 C CA . VAL A 1 620 ? -11.028 -18.902 22.008 1.00 92.38 620 VAL A CA 1
ATOM 4686 C C . VAL A 1 620 ? -11.965 -19.941 21.404 1.00 92.38 620 VAL A C 1
ATOM 4688 O O . VAL A 1 620 ? -11.955 -21.103 21.813 1.00 92.38 620 VAL A O 1
ATOM 4691 N N . ILE A 1 621 ? -12.768 -19.532 20.423 1.00 92.12 621 ILE A N 1
ATOM 4692 C CA . ILE A 1 621 ? -13.666 -20.440 19.708 1.00 92.12 621 ILE A CA 1
ATOM 4693 C C . ILE A 1 621 ? -12.835 -21.441 18.907 1.00 92.12 621 ILE A C 1
ATOM 4695 O O . ILE A 1 621 ? -12.975 -22.640 19.121 1.00 92.12 621 ILE A O 1
ATOM 4699 N N . ALA A 1 622 ? -11.861 -20.959 18.128 1.00 91.00 622 ALA A N 1
ATOM 4700 C CA . ALA A 1 622 ? -10.929 -21.829 17.411 1.00 91.00 622 ALA A CA 1
ATOM 4701 C C . ALA A 1 622 ? -10.166 -22.783 18.347 1.00 91.00 622 ALA A C 1
ATOM 4703 O O . ALA A 1 622 ? -9.992 -23.956 18.032 1.00 91.00 622 ALA A O 1
ATOM 4704 N N . PHE A 1 623 ? -9.738 -22.308 19.523 1.00 90.88 623 PHE A N 1
ATOM 4705 C CA . PHE A 1 623 ? -9.102 -23.158 20.531 1.00 90.88 623 PHE A CA 1
ATOM 4706 C C . PHE A 1 623 ? -10.041 -24.252 21.035 1.00 90.88 623 PHE A C 1
ATOM 4708 O O . PHE A 1 623 ? -9.625 -25.399 21.180 1.00 90.88 623 PHE A O 1
ATOM 4715 N N . THR A 1 624 ? -11.300 -23.906 21.301 1.00 89.94 624 THR A N 1
ATOM 4716 C CA . THR A 1 624 ? -12.312 -24.855 21.773 1.00 89.94 624 THR A CA 1
ATOM 4717 C C . THR A 1 624 ? -12.550 -25.958 20.750 1.00 89.94 624 THR A C 1
ATOM 4719 O O . THR A 1 624 ? -12.539 -27.128 21.131 1.00 89.94 624 THR A O 1
ATOM 4722 N N . ASP A 1 625 ? -12.670 -25.601 19.474 1.00 87.88 625 ASP A N 1
ATOM 4723 C CA . ASP A 1 625 ? -12.831 -26.563 18.382 1.00 87.88 625 ASP A CA 1
ATOM 4724 C C . ASP A 1 625 ? -11.588 -27.455 18.237 1.00 87.88 625 ASP A C 1
ATOM 4726 O O . ASP A 1 625 ? -11.700 -28.660 18.035 1.00 87.88 625 ASP A O 1
ATOM 4730 N N . GLN A 1 626 ? -10.389 -26.892 18.425 1.00 85.88 626 GLN A N 1
ATOM 4731 C CA . GLN A 1 626 ? -9.128 -27.632 18.340 1.00 85.88 626 GLN A CA 1
ATOM 4732 C C . GLN A 1 626 ? -8.949 -28.664 19.469 1.00 85.88 626 GLN A C 1
ATOM 4734 O O . GLN A 1 626 ? -8.437 -29.759 19.228 1.00 85.88 626 GLN A O 1
ATOM 4739 N N . VAL A 1 627 ? -9.292 -28.312 20.715 1.00 85.69 627 VAL A N 1
ATOM 4740 C CA . VAL A 1 627 ? -9.055 -29.179 21.891 1.00 85.69 627 VAL A CA 1
ATOM 4741 C C . VAL A 1 627 ? -10.263 -30.025 22.286 1.00 85.69 627 VAL A C 1
ATOM 4743 O O . VAL A 1 627 ? -10.142 -30.904 23.143 1.00 85.69 627 VAL A O 1
ATOM 4746 N N . ALA A 1 628 ? -11.429 -29.740 21.714 1.00 84.50 628 ALA A N 1
ATOM 4747 C CA . ALA A 1 628 ? -12.672 -30.443 21.979 1.00 84.50 628 ALA A CA 1
ATOM 4748 C C . ALA A 1 628 ? -13.447 -30.674 20.670 1.00 84.50 628 ALA A C 1
ATOM 4750 O O . ALA A 1 628 ? -12.927 -31.295 19.751 1.00 84.50 628 ALA A O 1
ATOM 4751 N N . HIS A 1 629 ? -14.711 -30.260 20.635 1.00 79.88 629 HIS A N 1
ATOM 4752 C CA . HIS A 1 629 ? -15.620 -30.411 19.506 1.00 79.88 629 HIS A CA 1
ATOM 4753 C C . HIS A 1 629 ? -16.515 -29.177 19.432 1.00 79.88 629 HIS A C 1
ATOM 4755 O O . HIS A 1 629 ? -16.745 -28.517 20.448 1.00 79.88 629 HIS A O 1
ATOM 4761 N N . GLU A 1 630 ? -17.084 -28.937 18.260 1.00 79.81 630 GLU A N 1
ATOM 4762 C CA . GLU A 1 630 ? -17.782 -27.704 17.885 1.00 79.81 630 GLU A CA 1
ATOM 4763 C C . GLU A 1 630 ? -19.088 -27.503 18.678 1.00 79.81 630 GLU A C 1
ATOM 4765 O O . GLU A 1 630 ? -19.583 -26.392 18.840 1.00 79.81 630 GLU A O 1
ATOM 4770 N N . TRP A 1 631 ? -19.657 -28.582 19.229 1.00 82.12 631 TRP A N 1
ATOM 4771 C CA . TRP A 1 631 ? -20.841 -28.521 20.096 1.00 82.12 631 TRP A CA 1
ATOM 4772 C C . TRP A 1 631 ? -20.525 -28.169 21.557 1.00 82.12 631 TRP A C 1
ATOM 4774 O O . TRP A 1 631 ? -21.445 -28.034 22.370 1.00 82.12 631 TRP A O 1
ATOM 4784 N N . PHE A 1 632 ? -19.249 -28.062 21.943 1.00 86.31 632 PHE A N 1
ATOM 4785 C CA . PHE A 1 632 ? -18.888 -27.611 23.283 1.00 86.31 632 PHE A CA 1
ATOM 4786 C C . PHE A 1 632 ? -18.835 -26.091 23.353 1.00 86.31 632 PHE A C 1
ATOM 4788 O O . PHE A 1 632 ? -18.173 -25.433 22.562 1.00 86.31 632 PHE A O 1
ATOM 4795 N N . ALA A 1 633 ? -19.471 -25.533 24.385 1.00 87.38 633 ALA A N 1
ATOM 4796 C CA . ALA A 1 633 ? -19.456 -24.094 24.598 1.00 87.38 633 ALA A CA 1
ATOM 4797 C C . ALA A 1 633 ? -18.012 -23.564 24.786 1.00 87.38 633 ALA A C 1
ATOM 4799 O O . ALA A 1 633 ? -17.289 -24.086 25.657 1.00 87.38 633 ALA A O 1
ATOM 4800 N N . PRO A 1 634 ? -17.619 -22.496 24.059 1.00 89.12 634 PRO A N 1
ATOM 4801 C CA . PRO A 1 634 ? -16.320 -21.827 24.175 1.00 89.12 634 PRO A CA 1
ATOM 4802 C C . PRO A 1 634 ? -16.267 -20.915 25.415 1.00 89.12 634 PRO A C 1
ATOM 4804 O O . PRO A 1 634 ? -15.986 -19.722 25.348 1.00 89.12 634 PRO A O 1
ATOM 4807 N N . ALA A 1 635 ? -16.593 -21.482 26.578 1.00 87.81 635 ALA A N 1
ATOM 4808 C CA . ALA A 1 635 ? -16.769 -20.777 27.842 1.00 87.81 635 ALA A CA 1
ATOM 4809 C C . ALA A 1 635 ? -16.154 -21.548 29.027 1.00 87.81 635 ALA A C 1
ATOM 4811 O O . ALA A 1 635 ? -15.735 -22.705 28.917 1.00 87.81 635 ALA A O 1
ATOM 4812 N N . GLY A 1 636 ? -16.112 -20.896 30.192 1.00 86.06 636 GLY A N 1
ATOM 4813 C CA . GLY A 1 636 ? -15.533 -21.443 31.423 1.00 86.06 636 GLY A CA 1
ATOM 4814 C C . GLY A 1 636 ? -14.005 -21.336 31.483 1.00 86.06 636 GLY A C 1
ATOM 4815 O O . GLY A 1 636 ? -13.362 -20.876 30.548 1.00 86.06 636 GLY A O 1
ATOM 4816 N N . LEU A 1 637 ? -13.406 -21.768 32.595 1.00 81.50 637 LEU A N 1
ATOM 4817 C CA . LEU A 1 637 ? -11.983 -21.516 32.884 1.00 81.50 637 LEU A CA 1
ATOM 4818 C C . LEU A 1 637 ? -11.008 -22.286 31.979 1.00 81.50 637 LEU A C 1
ATOM 4820 O O . LEU A 1 637 ? -9.918 -21.798 31.707 1.00 81.50 637 LEU A O 1
ATOM 4824 N N . ASN A 1 638 ? -11.395 -23.479 31.517 1.00 80.00 638 ASN A N 1
ATOM 4825 C CA . ASN A 1 638 ? -10.493 -24.370 30.776 1.00 80.00 638 ASN A CA 1
ATOM 4826 C C . ASN A 1 638 ? -10.511 -24.137 29.257 1.00 80.00 638 ASN A C 1
ATOM 4828 O O . ASN A 1 638 ? -9.529 -24.445 28.593 1.00 80.00 638 ASN A O 1
ATOM 4832 N N . ARG A 1 639 ? -11.630 -23.643 28.710 1.00 83.88 639 ARG A N 1
ATOM 4833 C CA . ARG A 1 639 ? -11.827 -23.429 27.263 1.00 83.88 639 ARG A CA 1
ATOM 4834 C C . ARG A 1 639 ? -12.037 -21.962 26.916 1.00 83.88 639 ARG A C 1
ATOM 4836 O O . ARG A 1 639 ? -11.440 -21.486 25.968 1.00 83.88 639 ARG A O 1
ATOM 4843 N N . GLY A 1 640 ? -12.815 -21.246 27.729 1.00 79.25 640 GLY A N 1
ATOM 4844 C CA . GLY A 1 640 ? -13.073 -19.808 27.598 1.00 79.25 640 GLY A CA 1
ATOM 4845 C C . GLY A 1 640 ? -12.019 -18.896 28.238 1.00 79.25 640 GLY A C 1
ATOM 4846 O O . GLY A 1 640 ? -12.236 -17.691 28.340 1.00 79.25 640 GLY A O 1
ATOM 4847 N N . GLY A 1 641 ? -10.910 -19.450 28.738 1.00 85.00 641 GLY A N 1
ATOM 4848 C CA . GLY A 1 641 ? -9.851 -18.680 29.388 1.00 85.00 641 GLY A CA 1
ATOM 4849 C C . GLY A 1 641 ? -9.047 -17.848 28.386 1.00 85.00 641 GLY A C 1
ATOM 4850 O O . GLY A 1 641 ? -8.467 -18.385 27.447 1.00 85.00 641 GLY A O 1
ATOM 4851 N N . LEU A 1 642 ? -8.963 -16.536 28.614 1.00 87.31 642 LEU A N 1
ATOM 4852 C CA . LEU A 1 642 ? -8.202 -15.610 27.772 1.00 87.31 642 LEU A CA 1
ATOM 4853 C C . LEU A 1 642 ? -6.739 -15.541 28.237 1.00 87.31 642 LEU A C 1
ATOM 4855 O O . LEU A 1 642 ? -6.397 -14.762 29.122 1.00 87.31 642 LEU A O 1
ATOM 4859 N N . THR A 1 643 ? -5.867 -16.364 27.654 1.00 85.25 643 THR A N 1
ATOM 4860 C CA . THR A 1 643 ? -4.460 -16.510 28.090 1.00 85.25 643 THR A CA 1
ATOM 4861 C C . THR A 1 643 ? -3.552 -15.337 27.711 1.00 85.25 643 THR A C 1
ATOM 4863 O O . THR A 1 643 ? -2.511 -15.143 28.334 1.00 85.25 643 THR A O 1
ATOM 4866 N N . THR A 1 644 ? -3.930 -14.552 26.702 1.00 88.06 644 THR A N 1
ATOM 4867 C CA . THR A 1 644 ? -3.171 -13.396 26.188 1.00 88.06 644 THR A CA 1
ATOM 4868 C C . THR A 1 644 ? -3.655 -12.056 26.742 1.00 88.06 644 THR A C 1
ATOM 4870 O O . THR A 1 644 ? -3.013 -11.025 26.526 1.00 88.06 644 THR A O 1
ATOM 4873 N N . VAL A 1 645 ? -4.782 -12.056 27.456 1.00 93.62 645 VAL A N 1
ATOM 4874 C CA . VAL A 1 645 ? -5.386 -10.856 28.034 1.00 93.62 645 VAL A CA 1
ATOM 4875 C C . VAL A 1 645 ? -4.758 -10.555 29.389 1.00 93.62 645 VAL A C 1
ATOM 4877 O O . VAL A 1 645 ? -4.681 -11.410 30.266 1.00 93.62 645 VAL A O 1
ATOM 4880 N N . LEU A 1 646 ? -4.342 -9.304 29.566 1.00 94.88 646 LEU A N 1
ATOM 4881 C CA . LEU A 1 646 ? -3.788 -8.790 30.814 1.00 94.88 646 LEU A CA 1
ATOM 4882 C C . LEU A 1 646 ? -4.887 -8.456 31.825 1.00 94.88 646 LEU A C 1
ATOM 4884 O O . LEU A 1 646 ? -4.775 -8.779 33.005 1.00 94.88 646 LEU A O 1
ATOM 4888 N N . GLU A 1 647 ? -5.942 -7.782 31.367 1.00 94.81 647 GLU A N 1
ATOM 4889 C CA . GLU A 1 647 ? -7.091 -7.416 32.191 1.00 94.81 647 GLU A CA 1
ATOM 4890 C C . GLU A 1 647 ? -8.320 -7.076 31.340 1.00 94.81 647 GLU A C 1
ATOM 4892 O O . GLU A 1 647 ? -8.213 -6.694 30.172 1.00 94.81 647 GLU A O 1
ATOM 4897 N N . ALA A 1 648 ? -9.494 -7.192 31.956 1.00 94.31 648 ALA A N 1
ATOM 4898 C CA . ALA A 1 648 ? -10.749 -6.674 31.432 1.00 94.31 648 ALA A CA 1
ATOM 4899 C C . ALA A 1 648 ? -10.949 -5.220 31.885 1.00 94.31 648 ALA A C 1
ATOM 4901 O O . ALA A 1 648 ? -10.515 -4.841 32.973 1.00 94.31 648 ALA A O 1
ATOM 4902 N N . GLN A 1 649 ? -11.637 -4.417 31.073 1.00 93.81 649 GLN A N 1
ATOM 4903 C CA . GLN A 1 649 ? -11.923 -3.008 31.364 1.00 93.81 649 GLN A CA 1
ATOM 4904 C C . GLN A 1 649 ? -12.665 -2.817 32.687 1.00 93.81 649 GLN A C 1
ATOM 4906 O O . GLN A 1 649 ? -12.388 -1.872 33.423 1.00 93.81 649 GLN A O 1
ATOM 4911 N N . THR A 1 650 ? -13.613 -3.701 32.974 1.00 91.69 650 THR A N 1
ATOM 4912 C CA . THR A 1 650 ? -14.318 -3.736 34.248 1.00 91.69 650 THR A CA 1
ATOM 4913 C C . THR A 1 650 ? -14.398 -5.173 34.742 1.00 91.69 650 THR A C 1
ATOM 4915 O O . THR A 1 650 ? -14.458 -6.117 33.951 1.00 91.69 650 THR A O 1
ATOM 4918 N N . ARG A 1 651 ? -14.362 -5.346 36.064 1.00 90.50 651 ARG A N 1
ATOM 4919 C CA . ARG A 1 651 ? -14.578 -6.640 36.712 1.00 90.50 651 ARG A CA 1
ATOM 4920 C C . ARG A 1 651 ? -16.036 -6.708 37.127 1.00 90.50 651 ARG A C 1
ATOM 4922 O O . ARG A 1 651 ? -16.417 -6.057 38.092 1.00 90.50 651 ARG A O 1
ATOM 4929 N N . LEU A 1 652 ? -16.806 -7.497 36.391 1.00 92.12 652 LEU A N 1
ATOM 4930 C CA . LEU A 1 652 ? -18.236 -7.635 36.622 1.00 92.12 652 LEU A CA 1
ATOM 4931 C C . LEU A 1 652 ? -18.512 -8.412 37.910 1.00 92.12 652 LEU A C 1
ATOM 4933 O O . LEU A 1 652 ? -17.912 -9.460 38.171 1.00 92.12 652 LEU A O 1
ATOM 4937 N N . THR A 1 653 ? -19.442 -7.893 38.698 1.00 94.31 653 THR A N 1
ATOM 4938 C CA . THR A 1 653 ? -20.076 -8.589 39.816 1.00 94.31 653 THR A CA 1
ATOM 4939 C C . THR A 1 653 ? -20.996 -9.703 39.307 1.00 94.31 653 THR A C 1
ATOM 4941 O O . THR A 1 653 ? -21.147 -9.925 38.105 1.00 94.31 653 THR A O 1
ATOM 4944 N N . HIS A 1 654 ? -21.586 -10.478 40.219 1.00 92.19 654 HIS A N 1
ATOM 4945 C CA . HIS A 1 654 ? -22.547 -11.501 39.815 1.00 92.19 654 HIS A CA 1
ATOM 4946 C C . HIS A 1 654 ? -23.811 -10.879 39.218 1.00 92.19 654 HIS A C 1
ATOM 4948 O O . HIS A 1 654 ? -24.164 -11.253 38.106 1.00 92.19 654 HIS A O 1
ATOM 4954 N N . ASP A 1 655 ? -24.398 -9.902 39.909 1.00 94.25 655 ASP A N 1
ATOM 4955 C CA . ASP A 1 655 ? -25.630 -9.222 39.497 1.00 94.25 655 ASP A CA 1
ATOM 4956 C C . ASP A 1 655 ? -25.475 -8.551 38.121 1.00 94.25 655 ASP A C 1
ATOM 4958 O O . ASP A 1 655 ? -26.341 -8.670 37.263 1.00 94.25 655 ASP A O 1
ATOM 4962 N N . GLU A 1 656 ? -24.324 -7.922 37.864 1.00 93.69 656 GLU A N 1
ATOM 4963 C CA . GLU A 1 656 ? -24.003 -7.315 36.563 1.00 93.69 656 GLU A CA 1
ATOM 4964 C C . GLU A 1 656 ? -23.886 -8.337 35.421 1.00 93.69 656 GLU A C 1
ATOM 4966 O O . GLU A 1 656 ? -24.155 -8.008 34.269 1.00 93.69 656 GLU A O 1
ATOM 4971 N N . ARG A 1 657 ? -23.460 -9.575 35.710 1.00 91.88 657 ARG A N 1
ATOM 4972 C CA . ARG A 1 657 ? -23.443 -10.649 34.702 1.00 91.88 657 ARG A CA 1
ATOM 4973 C C . ARG A 1 657 ? -24.838 -11.199 34.453 1.00 91.88 657 ARG A C 1
ATOM 4975 O O . ARG A 1 657 ? -25.136 -11.521 33.313 1.00 91.88 657 ARG A O 1
ATOM 4982 N N . ASP A 1 658 ? -25.665 -11.285 35.489 1.00 92.56 658 ASP A N 1
ATOM 4983 C CA . ASP A 1 658 ? -27.052 -11.734 35.364 1.00 92.56 658 ASP A CA 1
ATOM 4984 C C . ASP A 1 658 ? -27.893 -10.741 34.543 1.00 92.56 658 ASP A C 1
ATOM 4986 O O . ASP A 1 658 ? -28.838 -11.155 33.890 1.00 92.56 658 ASP A O 1
ATOM 4990 N N . GLU A 1 659 ? -27.535 -9.452 34.523 1.00 91.25 659 GLU A N 1
ATOM 4991 C CA . GLU A 1 659 ? -28.143 -8.456 33.624 1.00 91.25 659 GLU A CA 1
ATOM 4992 C C . GLU A 1 659 ? -27.701 -8.612 32.154 1.00 91.25 659 GLU A C 1
ATOM 4994 O O . GLU A 1 659 ? -28.422 -8.211 31.241 1.00 91.25 659 GLU A O 1
ATOM 4999 N N . LEU A 1 660 ? -26.508 -9.166 31.912 1.00 90.56 660 LEU A N 1
ATOM 5000 C CA . LEU A 1 660 ? -25.954 -9.366 30.568 1.00 90.56 660 LEU A CA 1
ATOM 5001 C C . LEU A 1 660 ? -26.389 -10.687 29.912 1.00 90.56 660 LEU A C 1
ATOM 5003 O O . LEU A 1 660 ? -26.264 -10.802 28.691 1.00 90.56 660 LEU A O 1
ATOM 5007 N N . TYR A 1 661 ? -26.822 -11.674 30.704 1.00 86.94 661 TYR A N 1
ATOM 5008 C CA . TYR A 1 661 ? -27.354 -12.961 30.238 1.00 86.94 661 TYR A CA 1
ATOM 5009 C C . TYR A 1 661 ? -28.858 -12.883 29.989 1.00 86.94 661 TYR A C 1
ATOM 5011 O O . TYR A 1 661 ? -29.299 -13.516 29.003 1.00 86.94 661 TYR A O 1
#

pLDDT: mean 88.11, std 12.15, range [34.38, 98.38]

Organism: NCBI:txid2511932